Protein AF-0000000084923607 (afdb_homodimer)

pLDDT: mean 98.15, std 1.72, range [82.5, 99.0]

Nearest PDB structures (foldseek):
  7b0d-assembly1_B  TM=9.903E-01  e=2.283E-50  Archaeoglobus veneficus SNP6
  3nys-assembly1_A  TM=9.835E-01  e=5.597E-46  Pseudomonas aeruginosa PAO1
  3nu7-assembly1_B  TM=9.817E-01  e=1.882E-45  Pseudomonas aeruginosa
  3frk-assembly1_B  TM=9.796E-01  e=3.190E-44  Thermoanaerobacterium thermosaccharolyticum
  7n63-assembly1_A-2  TM=9.765E-01  e=8.161E-42  Helicobacter canadensis MIT 98-5491

Sequence (732 aa):
MNIPMVDLKVQYHAIKEEIDRGILEALEKTQFILGPNVTAFEEEAAAFLGVKHAIGVASGTDALHLALAAAGITEGDEVITSPFTFIATAEAIRYVGATPVFVDVDPKSFNIDPARIEAAITPRTKAVLPVHLFGQPADMDAIQALCTKHGLLMIEDCAQSFGADVNGRMTGTFGALGAFSFFPSKNLGCYGDGGLVTTSCPELAERVKVLRNHGSKVRYHHSVIGYNSRLDEIQAVILRVKLKHIREYSEGRRRVAHLYSELLAGTGATPPFEDGKGTHVYHQYTLLTDRRDAIMKALTDAGIASAVYYPIPLHKQDVFAADYAGVSLPAAEEVASRCMSLPIFPEMTEEQVRRVVDVVKSALKAMNIPMVDLKVQYHAIKEEIDRGILEALEKTQFILGPNVTAFEEEAAAFLGVKHAIGVASGTDALHLALAAAGITEGDEVITSPFTFIATAEAIRYVGATPVFVDVDPKSFNIDPARIEAAITPRTKAVLPVHLFGQPADMDAIQALCTKHGLLMIEDCAQSFGADVNGRMTGTFGALGAFSFFPSKNLGCYGDGGLVTTSCPELAERVKVLRNHGSKVRYHHSVIGYNSRLDEIQAVILRVKLKHIREYSEGRRRVAHLYSELLAGTGATPPFEDGKGTHVYHQYTLLTDRRDAIMKALTDAGIASAVYYPIPLHKQDVFAADYAGVSLPAAEEVASRCMSLPIFPEMTEEQVRRVVDVVKSALKA

Secondary structure (DSSP, 8-state):
--B-SS-HHHHHHHTHHHHHHHHHHHHHHT--BS-HHHHHHHHHHHHHHT-SEEEEES-HHHHHHHHHHHTT--TT-EEEE-SSS-THHHHHHHHTT-EEEE--B-TTT-SB-GGGTGGG--TTEEEEE-B-GGGPPP-HHHHHHHHHHHT-EEEEE-TT-TT-EETTEETTSSSSEEEEE--TTSTT--SS--EEEEES-HHHHHHHHHHHBTTEEETTEE-S---B---BHHHHHHHHHHHTTHHHHHHHHHHHHHHHHHHHTTSSSBPPPP-SSS----S-EEEE-S-HHHHHHHHHHTTB--B-S-SS-GGGSHHHHTTTTT---HHHHHHHHHEEEE---TT--HHHHHHHHHHHHHHHH-/--B-SS-HHHHHHHTHHHHHHHHHHHHHHT--BS-HHHHHHHHHHHHHHT-SEEEEES-HHHHHHHHHHHTT--TT-EEEE-SSS-THHHHHHHHTT-EEEE--B-TTT-SB-HHHHGGG--TTEEEEE-B-GGGPPP-HHHHHHHHHHHT-EEEEE-TT-TT-EETTEETTSSSSEEEEE--TTSTT--SS--EEEEES-HHHHHHHHHHHBTTEEETTEESS---B---BHHHHHHHHHHHTTHHHHHHHHHHHHHHHHHHHTTSS-BPPPP-SSS----S-EEEE-S-HHHHHHHHHHTTB--B-S-SS-GGGSHHHHTTTTT---HHHHHHHHHEEEE---TT--HHHHHHHHHHHHHHHH-

Foldseek 3Di:
DAAELADLPVVCVVLVVLLVVLLVVLVVVVQKFCDPLQVVLQVLLCVLQVADGKAKWAALLVQLLLLCVLVVQAAQAEEEEALQADCSNQVSCVNRNYHYDHAFPDLFQRWHDLVGVLVRDDPRYAAYETECPQAHDDPLVSNLVSCVVVVHFYEYECQAHRPKDFVPRGPQESTQKYKYWQPPLHLRHFPHTMMMMGHNDVSSNVSSVCQCCQCDPDPPDHDDGHHPIGDTSSRSSRSVSCVVCSVLFLVLQVVLLVLLCVLCPPLQKAWHDHPPRMDGSRSWTKIFHPLVVLLQVLCVVVNFHKAQRAQAGNCCDPVNVVVNPPDDRPSSNRCNPTMMTGRTTSPQDPVNSVVSSVSNSVSSVD/DAAELADLPVVCVVLVVLLVVLLVVLVVVVQKFCDPLQVVLQVLLCVLQVADGKAKWAALLVQLLLLCVLVVQAAQAEEEEALQADCSNQVSCVNRNYHYDHAFPDLFQRWHDLVGVLVRDDPRYAAYETECPQAHDDPLVSNLVSCVVVVHFYEYECQAHRPKDFVPRGPQESTQKYKYWQPPLHLNHFPHTMMMMGHNDVSSNVSSVCQCCQCDPDPPDHDDGHHPIGDTSSRSSRSVSCVVCSVLFLVLQVVLLVLLCVLCPPLQKAWHDHPPRMDGSRSWTKIFHPLQVLLQVLCVVVNFHKDQSAQAGNCCDPVNVVVNPPDDRPSSNRCNPTMMTGRTTRPDDPVNSVVSSVSNSVSSVD

Organism: Geobacter metallireducens (strain ATCC 53774 / DSM 7210 / GS-15) (NCBI:txid269799)

InterPro domains:
  IPR000653 DegT/DnrJ/EryC1/StrS aminotransferase [PF01041] (15-360)
  IPR000653 DegT/DnrJ/EryC1/StrS aminotransferase [PIRSF000390] (4-365)
  IPR000653 DegT/DnrJ/EryC1/StrS aminotransferase [PTHR30244] (10-364)
  IPR000653 DegT/DnrJ/EryC1/StrS aminotransferase [cd00616] (18-361)
  IPR015421 Pyridoxal phosphate-dependent transferase, major domain [G3DSA:3.40.640.10] (4-245)
  IPR015422 Pyridoxal phosphate-dependent transferase, small domain [G3DSA:3.90.1150.10] (247-365)
  IPR015424 Pyridoxal phosphate-dependent transferase [SSF53383] (10-365)

Structure (mmCIF, N/CA/C/O backbone):
data_AF-0000000084923607-model_v1
#
loop_
_entity.id
_entity.type
_entity.pdbx_description
1 polymer 'UDP-2-acetamido-2-deoxy-alpha-D-ribo-hexopyranos-3-ulose 3-aminotransferase'
#
loop_
_atom_site.group_PDB
_atom_site.id
_atom_site.type_symbol
_atom_site.label_atom_id
_atom_site.label_alt_id
_atom_site.label_comp_id
_atom_site.label_asym_id
_atom_site.label_entity_id
_atom_site.label_seq_id
_atom_site.pdbx_PDB_ins_code
_atom_site.Cartn_x
_atom_site.Cartn_y
_atom_site.Cartn_z
_atom_site.occupancy
_atom_site.B_iso_or_equiv
_atom_site.auth_seq_id
_atom_site.auth_comp_id
_atom_site.auth_asym_id
_atom_site.auth_atom_id
_atom_site.pdbx_PDB_model_num
ATOM 1 N N . MET A 1 1 ? 18.547 32.062 -2.621 1 82.5 1 MET A N 1
ATOM 2 C CA . MET A 1 1 ? 18.562 30.875 -1.784 1 82.5 1 MET A CA 1
ATOM 3 C C . MET A 1 1 ? 17.266 30.094 -1.912 1 82.5 1 MET A C 1
ATOM 5 O O . MET A 1 1 ? 16.188 30.641 -1.691 1 82.5 1 MET A O 1
ATOM 9 N N . ASN A 1 2 ? 17.297 28.844 -2.377 1 92.38 2 ASN A N 1
ATOM 10 C CA . ASN A 1 2 ? 16.109 28 -2.518 1 92.38 2 ASN A CA 1
ATOM 11 C C . ASN A 1 2 ? 15.742 27.344 -1.198 1 92.38 2 ASN A C 1
ATOM 13 O O . ASN A 1 2 ? 16.578 26.688 -0.572 1 92.38 2 ASN A O 1
ATOM 17 N N . ILE A 1 3 ? 14.602 27.641 -0.664 1 98.25 3 ILE A N 1
ATOM 18 C CA . ILE A 1 3 ? 14.117 27.062 0.583 1 98.25 3 ILE A CA 1
ATOM 19 C C . ILE A 1 3 ? 12.883 26.203 0.307 1 98.25 3 ILE A C 1
ATOM 21 O O . ILE A 1 3 ? 11.805 26.719 0.02 1 98.25 3 ILE A O 1
ATOM 25 N N . PRO A 1 4 ? 13.008 24.859 0.355 1 98.19 4 PRO A N 1
ATOM 26 C CA . PRO A 1 4 ? 11.859 23.969 0.148 1 98.19 4 PRO A CA 1
ATOM 27 C C . PRO A 1 4 ? 10.93 23.922 1.357 1 98.19 4 PRO A C 1
ATOM 29 O O . PRO A 1 4 ? 11.273 24.438 2.428 1 98.19 4 PRO A O 1
ATOM 32 N N . MET A 1 5 ? 9.719 23.391 1.169 1 98.31 5 MET A N 1
ATOM 33 C CA . MET A 1 5 ? 8.797 23.234 2.287 1 98.31 5 MET A CA 1
ATOM 34 C C . MET A 1 5 ? 9.438 22.438 3.414 1 98.31 5 MET A C 1
ATOM 36 O O . MET A 1 5 ? 9.305 22.797 4.59 1 98.31 5 MET A O 1
ATOM 40 N N . VAL A 1 6 ? 10.016 21.281 3.064 1 98.25 6 VAL A N 1
ATOM 41 C CA . VAL A 1 6 ? 10.805 20.406 3.922 1 98.25 6 VAL A CA 1
ATOM 42 C C . VAL A 1 6 ? 12.086 20 3.201 1 98.25 6 VAL A C 1
ATOM 44 O O . VAL A 1 6 ? 12.062 19.703 2.004 1 98.25 6 VAL A O 1
ATOM 47 N N . ASP A 1 7 ? 13.211 20.094 3.844 1 98 7 ASP A N 1
ATOM 48 C CA . ASP A 1 7 ? 14.477 19.719 3.221 1 98 7 ASP A CA 1
ATOM 49 C C . ASP A 1 7 ? 14.883 18.312 3.613 1 98 7 ASP A C 1
ATOM 51 O O . ASP A 1 7 ? 15.68 18.109 4.539 1 98 7 ASP A O 1
ATOM 55 N N . LEU A 1 8 ? 14.477 17.344 2.877 1 98 8 LEU A N 1
ATOM 56 C CA . LEU A 1 8 ? 14.75 15.938 3.16 1 98 8 LEU A CA 1
ATOM 57 C C . LEU A 1 8 ? 16.219 15.609 2.926 1 98 8 LEU A C 1
ATOM 59 O O . LEU A 1 8 ? 16.75 14.68 3.531 1 98 8 LEU A O 1
ATOM 63 N N . LYS A 1 9 ? 16.844 16.344 2.033 1 97.88 9 LYS A N 1
ATOM 64 C CA . LYS A 1 9 ? 18.234 16.078 1.682 1 97.88 9 LYS A CA 1
ATOM 65 C C . LYS A 1 9 ? 19.172 16.406 2.842 1 97.88 9 LYS A C 1
ATOM 67 O O . LYS A 1 9 ? 20.078 15.648 3.146 1 97.88 9 LYS A O 1
ATOM 72 N N . VAL A 1 10 ? 18.922 17.562 3.477 1 98.12 10 VAL A N 1
ATOM 73 C CA . VAL A 1 10 ? 19.75 17.969 4.602 1 98.12 10 VAL A CA 1
ATOM 74 C C . VAL A 1 10 ? 19.609 16.969 5.742 1 98.12 10 VAL A C 1
ATOM 76 O O . VAL A 1 10 ? 20.609 16.609 6.383 1 98.12 10 VAL A O 1
ATOM 79 N N . GLN A 1 11 ? 18.422 16.5 5.977 1 98.31 11 GLN A N 1
ATOM 80 C CA . GLN A 1 11 ? 18.219 15.523 7.039 1 98.31 11 GLN A CA 1
ATOM 81 C C . GLN A 1 11 ? 18.875 14.195 6.688 1 98.31 11 GLN A C 1
ATOM 83 O O . GLN A 1 11 ? 19.531 13.578 7.535 1 98.31 11 GLN A O 1
ATOM 88 N N . TYR A 1 12 ? 18.719 13.719 5.414 1 98.56 12 TYR A N 1
ATOM 89 C CA . TYR A 1 12 ? 19.328 12.477 4.957 1 98.56 12 TYR A CA 1
ATOM 90 C C . TYR A 1 12 ? 20.844 12.523 5.125 1 98.56 12 TYR A C 1
ATOM 92 O O . TYR A 1 12 ? 21.438 11.586 5.656 1 98.56 12 TYR A O 1
ATOM 100 N N . HIS A 1 13 ? 21.422 13.609 4.734 1 98.56 13 HIS A N 1
ATOM 101 C CA . HIS A 1 13 ? 22.875 13.727 4.789 1 98.56 13 HIS A CA 1
ATOM 102 C C . HIS A 1 13 ? 23.375 13.664 6.23 1 98.56 13 HIS A C 1
ATOM 104 O O . HIS A 1 13 ? 24.453 13.141 6.488 1 98.56 13 HIS A O 1
ATOM 110 N N . ALA A 1 14 ? 22.531 14.141 7.168 1 98.44 14 ALA A N 1
ATOM 111 C CA . ALA A 1 14 ? 22.922 14.148 8.578 1 98.44 14 ALA A CA 1
ATOM 112 C C . ALA A 1 14 ? 22.938 12.734 9.148 1 98.44 14 ALA A C 1
ATOM 114 O O . ALA A 1 14 ? 23.672 12.453 10.109 1 98.44 14 ALA A O 1
ATOM 115 N N . ILE A 1 15 ? 22.203 11.805 8.547 1 98.56 15 ILE A N 1
ATOM 116 C CA . ILE A 1 15 ? 22.094 10.453 9.078 1 98.56 15 ILE A CA 1
ATOM 117 C C . ILE A 1 15 ? 22.438 9.445 7.98 1 98.56 15 ILE A C 1
ATOM 119 O O . ILE A 1 15 ? 22.047 8.281 8.062 1 98.56 15 ILE A O 1
ATOM 123 N N . LYS A 1 16 ? 23.156 9.828 6.949 1 98.56 16 LYS A N 1
ATOM 124 C CA . LYS A 1 16 ? 23.391 9.086 5.715 1 98.56 16 LYS A CA 1
ATOM 125 C C . LYS A 1 16 ? 24.094 7.762 5.992 1 98.56 16 LYS A C 1
ATOM 127 O O . LYS A 1 16 ? 23.688 6.715 5.488 1 98.56 16 LYS A O 1
ATOM 132 N N . GLU A 1 17 ? 25.109 7.793 6.785 1 98.62 17 GLU A N 1
ATOM 133 C CA . GLU A 1 17 ? 25.922 6.598 7.027 1 98.62 17 GLU A CA 1
ATOM 134 C C . GLU A 1 17 ? 25.078 5.484 7.656 1 98.62 17 GLU A C 1
ATOM 136 O O . GLU A 1 17 ? 25.156 4.332 7.23 1 98.62 17 GLU A O 1
ATOM 141 N N . GLU A 1 18 ? 24.297 5.859 8.625 1 98.75 18 GLU A N 1
ATOM 142 C CA . GLU A 1 18 ? 23.484 4.871 9.312 1 98.75 18 GLU A CA 1
ATOM 143 C C . GLU A 1 18 ? 22.375 4.34 8.414 1 98.75 18 GLU A C 1
ATOM 145 O O . GLU A 1 18 ? 22.078 3.143 8.406 1 98.75 18 GLU A O 1
ATOM 150 N N . ILE A 1 19 ? 21.75 5.203 7.625 1 98.81 19 ILE A N 1
ATOM 151 C CA . ILE A 1 19 ? 20.703 4.816 6.703 1 98.81 19 ILE A CA 1
ATOM 152 C C . ILE A 1 19 ? 21.25 3.869 5.641 1 98.81 19 ILE A C 1
ATOM 154 O O . ILE A 1 19 ? 20.719 2.777 5.434 1 98.81 19 ILE A O 1
ATOM 158 N N . ASP A 1 20 ? 22.359 4.344 4.984 1 98.69 20 ASP A N 1
ATOM 159 C CA . ASP A 1 20 ? 22.922 3.555 3.898 1 98.69 20 ASP A CA 1
ATOM 160 C C . ASP A 1 20 ? 23.344 2.172 4.387 1 98.69 20 ASP A C 1
ATOM 162 O O . ASP A 1 20 ? 23.031 1.159 3.76 1 98.69 20 ASP A O 1
ATOM 166 N N . ARG A 1 21 ? 24.016 2.121 5.539 1 98.62 21 ARG A N 1
ATOM 167 C CA . ARG A 1 21 ? 24.469 0.856 6.109 1 98.62 21 ARG A CA 1
ATOM 168 C C . ARG A 1 21 ? 23.297 -0.046 6.453 1 98.62 21 ARG A C 1
ATOM 170 O O . ARG A 1 21 ? 23.312 -1.241 6.156 1 98.62 21 ARG A O 1
ATOM 177 N N . GLY A 1 22 ? 22.297 0.514 7.117 1 98.75 22 GLY A N 1
ATOM 178 C CA . GLY A 1 22 ? 21.125 -0.255 7.504 1 98.75 22 GLY A CA 1
ATOM 179 C C . GLY A 1 22 ? 20.391 -0.869 6.324 1 98.75 22 GLY A C 1
ATOM 180 O O . GLY A 1 22 ? 19.984 -2.025 6.379 1 98.75 22 GLY A O 1
ATOM 181 N N . ILE A 1 23 ? 20.25 -0.104 5.258 1 98.81 23 ILE A N 1
ATOM 182 C CA . ILE A 1 23 ? 19.562 -0.583 4.066 1 98.81 23 ILE A CA 1
ATOM 183 C C . ILE A 1 23 ? 20.359 -1.717 3.428 1 98.81 23 ILE A C 1
ATOM 185 O O . ILE A 1 23 ? 19.797 -2.768 3.102 1 98.81 23 ILE A O 1
ATOM 189 N N . LEU A 1 24 ? 21.641 -1.487 3.232 1 98.62 24 LEU A N 1
ATOM 190 C CA . LEU A 1 24 ? 22.484 -2.496 2.598 1 98.62 24 LEU A CA 1
ATOM 191 C C . LEU A 1 24 ? 22.5 -3.781 3.418 1 98.62 24 LEU A C 1
ATOM 193 O O . LEU A 1 24 ? 22.516 -4.879 2.857 1 98.62 24 LEU A O 1
ATOM 197 N N . GLU A 1 25 ? 22.453 -3.676 4.762 1 98.62 25 GLU A N 1
ATOM 198 C CA . GLU A 1 25 ? 22.391 -4.844 5.637 1 98.62 25 GLU A CA 1
ATOM 199 C C . GLU A 1 25 ? 21.062 -5.586 5.457 1 98.62 25 GLU A C 1
ATOM 201 O O . GLU A 1 25 ? 21.031 -6.82 5.457 1 98.62 25 GLU A O 1
ATOM 206 N N . ALA A 1 26 ? 20.016 -4.859 5.355 1 98.56 26 ALA A N 1
ATOM 207 C CA . ALA A 1 26 ? 18.703 -5.469 5.145 1 98.56 26 ALA A CA 1
ATOM 208 C C . ALA A 1 26 ? 18.656 -6.219 3.818 1 98.56 26 ALA A C 1
ATOM 210 O O . ALA A 1 26 ? 18.047 -7.289 3.725 1 98.56 26 ALA A O 1
ATOM 211 N N . LEU A 1 27 ? 19.266 -5.609 2.746 1 98.62 27 LEU A N 1
ATOM 212 C CA . LEU A 1 27 ? 19.297 -6.262 1.441 1 98.62 27 LEU A CA 1
ATOM 213 C C . LEU A 1 27 ? 20.047 -7.59 1.519 1 98.62 27 LEU A C 1
ATOM 215 O O . LEU A 1 27 ? 19.625 -8.578 0.906 1 98.62 27 LEU A O 1
ATOM 219 N N . GLU A 1 28 ? 21.078 -7.641 2.311 1 98.12 28 GLU A N 1
ATOM 220 C CA . GLU A 1 28 ? 21.891 -8.844 2.469 1 98.12 28 GLU A CA 1
ATOM 221 C C . GLU A 1 28 ? 21.109 -9.961 3.143 1 98.12 28 GLU A C 1
ATOM 223 O O . GLU A 1 28 ? 21.312 -11.141 2.854 1 98.12 28 GLU A O 1
ATOM 228 N N . LYS A 1 29 ? 20.188 -9.617 3.979 1 97.62 29 LYS A N 1
ATOM 229 C CA . LYS A 1 29 ? 19.422 -10.594 4.734 1 97.62 29 LYS A CA 1
ATOM 230 C C . LYS A 1 29 ? 18.312 -11.203 3.877 1 97.62 29 LYS A C 1
ATOM 232 O O . LYS A 1 29 ? 17.844 -12.312 4.148 1 97.62 29 LYS A O 1
ATOM 237 N N . THR A 1 30 ? 17.781 -10.43 2.891 1 97.81 30 THR A N 1
ATOM 238 C CA . THR A 1 30 ? 16.797 -10.836 1.899 1 97.81 30 THR A CA 1
ATOM 239 C C . THR A 1 30 ? 15.484 -11.242 2.576 1 97.81 30 THR A C 1
ATOM 241 O O . THR A 1 30 ? 14.789 -12.141 2.104 1 97.81 30 THR A O 1
ATOM 244 N N . GLN A 1 31 ? 15.188 -10.805 3.785 1 97.38 31 GLN A N 1
ATOM 245 C CA . GLN A 1 31 ? 13.898 -10.914 4.457 1 97.38 31 GLN A CA 1
ATOM 246 C C . GLN A 1 31 ? 13.07 -9.648 4.281 1 97.38 31 GLN A C 1
ATOM 248 O O . GLN A 1 31 ? 13 -8.812 5.188 1 97.38 31 GLN A O 1
ATOM 253 N N . PHE A 1 32 ? 12.344 -9.594 3.229 1 98 32 PHE A N 1
ATOM 254 C CA . PHE A 1 32 ? 11.844 -8.312 2.738 1 98 32 PHE A CA 1
ATOM 255 C C . PHE A 1 32 ? 10.43 -8.062 3.234 1 98 32 PHE A C 1
ATOM 257 O O . PHE A 1 32 ? 9.961 -6.922 3.23 1 98 32 PHE A O 1
ATOM 264 N N . ILE A 1 33 ? 9.656 -9.125 3.543 1 98.12 33 ILE A N 1
ATOM 265 C CA . ILE A 1 33 ? 8.25 -8.992 3.904 1 98.12 33 ILE A CA 1
ATOM 266 C C . ILE A 1 33 ? 8.07 -9.273 5.395 1 98.12 33 ILE A C 1
ATOM 268 O O . ILE A 1 33 ? 8.406 -10.359 5.867 1 98.12 33 ILE A O 1
ATOM 272 N N . LEU A 1 34 ? 7.535 -8.305 6.113 1 97.81 34 LEU A N 1
ATOM 273 C CA . LEU A 1 34 ? 7.344 -8.445 7.551 1 97.81 34 LEU A CA 1
ATOM 274 C C . LEU A 1 34 ? 8.602 -9 8.219 1 97.81 34 LEU A C 1
ATOM 276 O O . LEU A 1 34 ? 8.531 -9.961 8.984 1 97.81 34 LEU A O 1
ATOM 280 N N . GLY A 1 35 ? 9.727 -8.391 7.824 1 98.12 35 GLY A N 1
ATOM 281 C CA . GLY A 1 35 ? 11.031 -8.844 8.273 1 98.12 35 GLY A CA 1
ATOM 282 C C . GLY A 1 35 ? 11.406 -8.312 9.648 1 98.12 35 GLY A C 1
ATOM 283 O O . GLY A 1 35 ? 10.57 -7.711 10.336 1 98.12 35 GLY A O 1
ATOM 284 N N . PRO A 1 36 ? 12.656 -8.555 10.039 1 98.62 36 PRO A N 1
ATOM 285 C CA . PRO A 1 36 ? 13.086 -8.242 11.406 1 98.62 36 PRO A CA 1
ATOM 286 C C . PRO A 1 36 ? 13.07 -6.746 11.695 1 98.62 36 PRO A C 1
ATOM 288 O O . PRO A 1 36 ? 12.836 -6.34 12.836 1 98.62 36 PRO A O 1
ATOM 291 N N . ASN A 1 37 ? 13.344 -5.93 10.711 1 98.88 37 ASN A N 1
ATOM 292 C CA . ASN A 1 37 ? 13.336 -4.492 10.953 1 98.88 37 ASN A CA 1
ATOM 293 C C . ASN A 1 37 ? 11.914 -3.967 11.164 1 98.88 37 ASN A C 1
ATOM 295 O O . ASN A 1 37 ? 11.711 -3.02 11.922 1 98.88 37 ASN A O 1
ATOM 299 N N . VAL A 1 38 ? 10.922 -4.578 10.5 1 98.94 38 VAL A N 1
ATOM 300 C CA . VAL A 1 38 ? 9.531 -4.203 10.742 1 98.94 38 VAL A CA 1
ATOM 301 C C . VAL A 1 38 ? 9.148 -4.527 12.188 1 98.94 38 VAL A C 1
ATOM 303 O O . VAL A 1 38 ? 8.586 -3.689 12.891 1 98.94 38 VAL A O 1
ATOM 306 N N . THR A 1 39 ? 9.523 -5.723 12.586 1 98.81 39 THR A N 1
ATOM 307 C CA . THR A 1 39 ? 9.234 -6.133 13.961 1 98.81 39 THR A CA 1
ATOM 308 C C . THR A 1 39 ? 9.914 -5.203 14.961 1 98.81 39 THR A C 1
ATOM 310 O O . THR A 1 39 ? 9.289 -4.754 15.922 1 98.81 39 THR A O 1
ATOM 313 N N . ALA A 1 40 ? 11.148 -4.941 14.727 1 98.94 40 ALA A N 1
ATOM 314 C CA . ALA A 1 40 ? 11.914 -4.07 15.617 1 98.94 40 ALA A CA 1
ATOM 315 C C . ALA A 1 40 ? 11.32 -2.664 15.656 1 98.94 40 ALA A C 1
ATOM 317 O O . ALA A 1 40 ? 11.188 -2.066 16.719 1 98.94 40 ALA A O 1
ATOM 318 N N . PHE A 1 41 ? 11.008 -2.15 14.492 1 98.94 41 PHE A N 1
ATOM 319 C CA . PHE A 1 41 ? 10.422 -0.818 14.438 1 98.94 41 PHE A CA 1
ATOM 320 C C . PHE A 1 41 ? 9.109 -0.777 15.211 1 98.94 41 PHE A C 1
ATOM 322 O O . PHE A 1 41 ? 8.852 0.173 15.953 1 98.94 41 PHE A O 1
ATOM 329 N N . GLU A 1 42 ? 8.234 -1.793 14.992 1 98.94 42 GLU A N 1
ATOM 330 C CA . GLU A 1 42 ? 6.961 -1.865 15.711 1 98.94 42 GLU A CA 1
ATOM 331 C C . GLU A 1 42 ? 7.172 -1.818 17.219 1 98.94 42 GLU A C 1
ATOM 333 O O . GLU A 1 42 ? 6.477 -1.088 17.922 1 98.94 42 GLU A O 1
ATOM 338 N N . GLU A 1 43 ? 8.125 -2.51 17.688 1 98.88 43 GLU A N 1
ATOM 339 C CA . GLU A 1 43 ? 8.438 -2.539 19.109 1 98.88 43 GLU A CA 1
ATOM 340 C C . GLU A 1 43 ? 8.969 -1.189 19.594 1 98.88 43 GLU A C 1
ATOM 342 O O . GLU A 1 43 ? 8.555 -0.688 20.641 1 98.88 43 GLU A O 1
ATOM 347 N N . GLU A 1 44 ? 9.891 -0.631 18.844 1 98.94 44 GLU A N 1
ATOM 348 C CA . GLU A 1 44 ? 10.492 0.653 19.188 1 98.94 44 GLU A CA 1
ATOM 349 C C . GLU A 1 44 ? 9.445 1.77 19.172 1 98.94 44 GLU A C 1
ATOM 351 O O . GLU A 1 44 ? 9.438 2.623 20.062 1 98.94 44 GLU A O 1
ATOM 356 N N . ALA A 1 45 ? 8.586 1.744 18.203 1 98.94 45 ALA A N 1
ATOM 357 C CA . ALA A 1 45 ? 7.531 2.748 18.109 1 98.94 45 ALA A CA 1
ATOM 358 C C . ALA A 1 45 ? 6.543 2.623 19.266 1 98.94 45 ALA A C 1
ATOM 360 O O . ALA A 1 45 ? 6.113 3.629 19.828 1 98.94 45 ALA A O 1
ATOM 361 N N . ALA A 1 46 ? 6.145 1.382 19.547 1 98.88 46 ALA A N 1
ATOM 362 C CA . ALA A 1 46 ? 5.246 1.154 20.672 1 98.88 46 ALA A CA 1
ATOM 363 C C . ALA A 1 46 ? 5.844 1.7 21.969 1 98.88 46 ALA A C 1
ATOM 365 O O . ALA A 1 46 ? 5.152 2.359 22.75 1 98.88 46 ALA A O 1
ATOM 366 N N . ALA A 1 47 ? 7.082 1.426 22.172 1 98.81 47 ALA A N 1
ATOM 367 C CA . ALA A 1 47 ? 7.773 1.892 23.359 1 98.81 47 ALA A CA 1
ATOM 368 C C . ALA A 1 47 ? 7.82 3.416 23.406 1 98.81 47 ALA A C 1
ATOM 370 O O . ALA A 1 47 ? 7.543 4.02 24.453 1 98.81 47 ALA A O 1
ATOM 371 N N . PHE A 1 48 ? 8.156 4 22.375 1 98.81 48 PHE A N 1
ATOM 372 C CA . PHE A 1 48 ? 8.258 5.453 22.312 1 98.81 48 PHE A CA 1
ATOM 373 C C . PHE A 1 48 ? 6.906 6.098 22.594 1 98.81 48 PHE A C 1
ATOM 375 O O . PHE A 1 48 ? 6.82 7.074 23.344 1 98.81 48 PHE A O 1
ATOM 382 N N . LEU A 1 49 ? 5.863 5.559 21.953 1 98.75 49 LEU A N 1
ATOM 383 C CA . LEU A 1 49 ? 4.535 6.16 22.031 1 98.75 49 LEU A CA 1
ATOM 384 C C . LEU A 1 49 ? 3.85 5.801 23.344 1 98.75 49 LEU A C 1
ATOM 386 O O . LEU A 1 49 ? 2.867 6.438 23.719 1 98.75 49 LEU A O 1
ATOM 390 N N . GLY A 1 50 ? 4.316 4.832 24 1 98.44 50 GLY A N 1
ATOM 391 C CA . GLY A 1 50 ? 3.709 4.41 25.25 1 98.44 50 GLY A CA 1
ATOM 392 C C . GLY A 1 50 ? 2.426 3.625 25.062 1 98.44 50 GLY A C 1
ATOM 393 O O . GLY A 1 50 ? 1.451 3.828 25.781 1 98.44 50 GLY A O 1
ATOM 394 N N . VAL A 1 51 ? 2.406 2.803 24.047 1 98.19 51 VAL A N 1
ATOM 395 C CA . VAL A 1 51 ? 1.26 1.951 23.75 1 98.19 51 VAL A CA 1
ATOM 396 C C . VAL A 1 51 ? 1.689 0.486 23.766 1 98.19 51 VAL A C 1
ATOM 398 O O . VAL A 1 51 ? 2.881 0.181 23.672 1 98.19 51 VAL A O 1
ATOM 401 N N . LYS A 1 52 ? 0.774 -0.449 23.875 1 98.56 52 LYS A N 1
ATOM 402 C CA . LYS A 1 52 ? 1.111 -1.865 23.984 1 98.56 52 LYS A CA 1
ATOM 403 C C . LYS A 1 52 ? 1.434 -2.461 22.609 1 98.56 52 LYS A C 1
ATOM 405 O O . LYS A 1 52 ? 2.309 -3.322 22.5 1 98.56 52 LYS A O 1
ATOM 410 N N . HIS A 1 53 ? 0.661 -2.023 21.594 1 98.81 53 HIS A N 1
ATOM 411 C CA . HIS A 1 53 ? 0.833 -2.598 20.266 1 98.81 53 HIS A CA 1
ATOM 412 C C . HIS A 1 53 ? 0.967 -1.507 19.219 1 98.81 53 HIS A C 1
ATOM 414 O O . HIS A 1 53 ? 0.222 -0.524 19.234 1 98.81 53 HIS A O 1
ATOM 420 N N . ALA A 1 54 ? 1.922 -1.602 18.375 1 98.94 54 ALA A N 1
ATOM 421 C CA . ALA A 1 54 ? 2.111 -0.84 17.156 1 98.94 54 ALA A CA 1
ATOM 422 C C . ALA A 1 54 ? 2.293 -1.77 15.953 1 98.94 54 ALA A C 1
ATOM 424 O O . ALA A 1 54 ? 3.092 -2.707 16 1 98.94 54 ALA A O 1
ATOM 425 N N . ILE A 1 55 ? 1.505 -1.599 14.969 1 98.94 55 ILE A N 1
ATOM 426 C CA . ILE A 1 55 ? 1.492 -2.496 13.82 1 98.94 55 ILE A CA 1
ATOM 427 C C . ILE A 1 55 ? 1.776 -1.707 12.547 1 98.94 55 ILE A C 1
ATOM 429 O O . ILE A 1 55 ? 1.016 -0.807 12.18 1 98.94 55 ILE A O 1
ATOM 433 N N . GLY A 1 56 ? 2.898 -2.021 11.883 1 98.94 56 GLY A N 1
ATOM 434 C CA . GLY A 1 56 ? 3.27 -1.351 10.641 1 98.94 56 GLY A CA 1
ATOM 435 C C . GLY A 1 56 ? 2.379 -1.724 9.469 1 98.94 56 GLY A C 1
ATOM 436 O O . GLY A 1 56 ? 2.023 -2.891 9.305 1 98.94 56 GLY A O 1
ATOM 437 N N . VAL A 1 57 ? 1.955 -0.718 8.688 1 98.94 57 VAL A N 1
ATOM 438 C CA . VAL A 1 57 ? 1.117 -0.926 7.512 1 98.94 57 VAL A CA 1
ATOM 439 C C . VAL A 1 57 ? 1.657 -0.107 6.34 1 98.94 57 VAL A C 1
ATOM 441 O O . VAL A 1 57 ? 2.678 0.574 6.469 1 98.94 57 VAL A O 1
ATOM 444 N N . ALA A 1 58 ? 1.035 -0.161 5.223 1 98.88 58 ALA A N 1
ATOM 445 C CA . ALA A 1 58 ? 1.634 0.265 3.961 1 98.88 58 ALA A CA 1
ATOM 446 C C . ALA A 1 58 ? 1.627 1.786 3.838 1 98.88 58 ALA A C 1
ATOM 448 O O . ALA A 1 58 ? 2.441 2.359 3.111 1 98.88 58 ALA A O 1
ATOM 449 N N . SER A 1 59 ? 0.668 2.484 4.477 1 98.88 59 SER A N 1
ATOM 450 C CA . SER A 1 59 ? 0.545 3.934 4.371 1 98.88 59 SER A CA 1
ATOM 451 C C . SER A 1 59 ? -0.302 4.5 5.508 1 98.88 59 SER A C 1
ATOM 453 O O . SER A 1 59 ? -0.912 3.748 6.27 1 98.88 59 SER A O 1
ATOM 455 N N . GLY A 1 60 ? -0.265 5.801 5.641 1 98.94 60 GLY A N 1
ATOM 456 C CA . GLY A 1 60 ? -1.167 6.441 6.582 1 98.94 60 GLY A CA 1
ATOM 457 C C . GLY A 1 60 ? -2.631 6.215 6.258 1 98.94 60 GLY A C 1
ATOM 458 O O . GLY A 1 60 ? -3.451 6.023 7.156 1 98.94 60 GLY A O 1
ATOM 459 N N . THR A 1 61 ? -3.006 6.238 4.961 1 98.94 61 THR A N 1
ATOM 460 C CA . THR A 1 61 ? -4.371 5.957 4.527 1 98.94 61 THR A CA 1
ATOM 461 C C . THR A 1 61 ? -4.789 4.547 4.938 1 98.94 61 THR A C 1
ATOM 463 O O . THR A 1 61 ? -5.891 4.344 5.445 1 98.94 61 THR A O 1
ATOM 466 N N . ASP A 1 62 ? -3.855 3.609 4.754 1 98.94 62 ASP A N 1
ATOM 467 C CA . ASP A 1 62 ? -4.137 2.236 5.156 1 98.94 62 ASP A CA 1
ATOM 468 C C . ASP A 1 62 ? -4.27 2.127 6.676 1 98.94 62 ASP A C 1
ATOM 470 O O . ASP A 1 62 ? -5.051 1.316 7.18 1 98.94 62 ASP A O 1
ATOM 474 N N . ALA A 1 63 ? -3.449 2.898 7.367 1 99 63 ALA A N 1
ATOM 475 C CA . ALA A 1 63 ? -3.559 2.889 8.82 1 99 63 ALA A CA 1
ATOM 476 C C . ALA A 1 63 ? -4.957 3.301 9.273 1 99 63 ALA A C 1
ATOM 478 O O . ALA A 1 63 ? -5.559 2.652 10.133 1 99 63 ALA A O 1
ATOM 479 N N . LEU A 1 64 ? -5.488 4.375 8.695 1 98.94 64 LEU A N 1
ATOM 480 C CA . LEU A 1 64 ? -6.844 4.828 9 1 98.94 64 LEU A CA 1
ATOM 481 C C . LEU A 1 64 ? -7.871 3.77 8.617 1 98.94 64 LEU A C 1
ATOM 483 O O . LEU A 1 64 ? -8.758 3.445 9.406 1 98.94 64 LEU A O 1
ATOM 487 N N . HIS A 1 65 ? -7.707 3.219 7.445 1 98.94 65 HIS A N 1
ATOM 488 C CA . HIS A 1 65 ? -8.625 2.219 6.922 1 98.94 65 HIS A CA 1
ATOM 489 C C . HIS A 1 65 ? -8.68 0.991 7.824 1 98.94 65 HIS A C 1
ATOM 491 O O . HIS A 1 65 ? -9.766 0.572 8.242 1 98.94 65 HIS A O 1
ATOM 497 N N . LEU A 1 66 ? -7.504 0.44 8.125 1 98.94 66 LEU A N 1
ATOM 498 C CA . LEU A 1 66 ? -7.445 -0.789 8.914 1 98.94 66 LEU A CA 1
ATOM 499 C C . LEU A 1 66 ? -7.895 -0.54 10.352 1 98.94 66 LEU A C 1
ATOM 501 O O . LEU A 1 66 ? -8.492 -1.416 10.977 1 98.94 66 LEU A O 1
ATOM 505 N N . ALA A 1 67 ? -7.598 0.674 10.875 1 99 67 ALA A N 1
ATOM 506 C CA . ALA A 1 67 ? -8.086 1.023 12.203 1 99 67 ALA A CA 1
ATOM 507 C C . ALA A 1 67 ? -9.617 1.007 12.242 1 99 67 ALA A C 1
ATOM 509 O O . ALA A 1 67 ? -10.211 0.427 13.156 1 99 67 ALA A O 1
ATOM 510 N N . LEU A 1 68 ? -10.25 1.607 11.273 1 98.94 68 LEU A N 1
ATOM 511 C CA . LEU A 1 68 ? -11.703 1.657 11.211 1 98.94 68 LEU A CA 1
ATOM 512 C C . LEU A 1 68 ? -12.289 0.26 11.031 1 98.94 68 LEU A C 1
ATOM 514 O O . LEU A 1 68 ? -13.242 -0.113 11.727 1 98.94 68 LEU A O 1
ATOM 518 N N . ALA A 1 69 ? -11.695 -0.509 10.133 1 98.94 69 ALA A N 1
ATOM 519 C CA . ALA A 1 69 ? -12.164 -1.87 9.891 1 98.94 69 ALA A CA 1
ATOM 520 C C . ALA A 1 69 ? -12.031 -2.732 11.141 1 98.94 69 ALA A C 1
ATOM 522 O O . ALA A 1 69 ? -12.969 -3.451 11.508 1 98.94 69 ALA A O 1
ATOM 523 N N . ALA A 1 70 ? -10.898 -2.645 11.773 1 98.94 70 ALA A N 1
ATOM 524 C CA . ALA A 1 70 ? -10.648 -3.43 12.977 1 98.94 70 ALA A CA 1
ATOM 525 C C . ALA A 1 70 ? -11.625 -3.049 14.08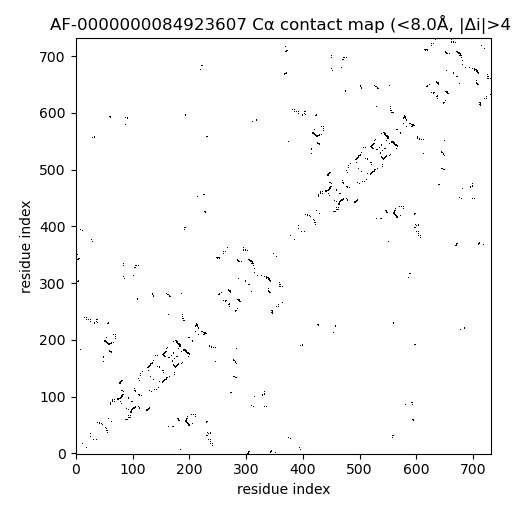6 1 98.94 70 ALA A C 1
ATOM 527 O O . ALA A 1 70 ? -12.008 -3.891 14.906 1 98.94 70 ALA A O 1
ATOM 528 N N . ALA A 1 71 ? -12.023 -1.783 14.102 1 98.88 71 ALA A N 1
ATOM 529 C CA . ALA A 1 71 ? -12.945 -1.278 15.125 1 98.88 71 ALA A CA 1
ATOM 530 C C . ALA A 1 71 ? -14.375 -1.733 14.852 1 98.88 71 ALA A C 1
ATOM 532 O O . ALA A 1 71 ? -15.273 -1.499 15.656 1 98.88 71 ALA A O 1
ATOM 533 N N . GLY A 1 72 ? -14.602 -2.342 13.758 1 98.62 72 GLY A N 1
ATOM 534 C CA . GLY A 1 72 ? -15.914 -2.875 13.43 1 98.62 72 GLY A CA 1
ATOM 535 C C . GLY A 1 72 ? -16.844 -1.848 12.805 1 98.62 72 GLY A C 1
ATOM 536 O O . GLY A 1 72 ? -18.062 -2.041 12.773 1 98.62 72 GLY A O 1
ATOM 537 N N . ILE A 1 73 ? -16.281 -0.682 12.383 1 98.88 73 ILE A N 1
ATOM 538 C CA . ILE A 1 73 ? -17.078 0.317 11.672 1 98.88 73 ILE A CA 1
ATOM 539 C C . ILE A 1 73 ? -17.453 -0.211 10.297 1 98.88 73 ILE A C 1
ATOM 541 O O . ILE A 1 73 ? -16.609 -0.765 9.578 1 98.88 73 ILE A O 1
ATOM 545 N N . THR A 1 74 ? -18.672 -0.029 9.891 1 98.38 74 THR A N 1
ATOM 546 C CA . THR A 1 74 ? -19.141 -0.665 8.672 1 98.38 74 THR A CA 1
ATOM 547 C C . THR A 1 74 ? -20.281 0.138 8.055 1 98.38 74 THR A C 1
ATOM 549 O O . THR A 1 74 ? -20.547 1.267 8.469 1 98.38 74 THR A O 1
ATOM 552 N N . GLU A 1 75 ? -20.812 -0.415 6.941 1 97.81 75 GLU A N 1
ATOM 553 C CA . GLU A 1 75 ? -21.922 0.21 6.227 1 97.81 75 GLU A CA 1
ATOM 554 C C . GLU A 1 75 ? -23.062 0.57 7.176 1 97.81 75 GLU A C 1
ATOM 556 O O . GLU A 1 75 ? -23.453 -0.236 8.023 1 97.81 75 GLU A O 1
ATOM 561 N N . GLY A 1 76 ? -23.562 1.794 7.047 1 98.12 76 GLY A N 1
ATOM 562 C CA . GLY A 1 76 ? -24.641 2.258 7.891 1 98.12 76 GLY A CA 1
ATOM 563 C C . GLY A 1 76 ? -24.172 3.084 9.07 1 98.12 76 GLY A C 1
ATOM 564 O O . GLY A 1 76 ? -24.953 3.846 9.656 1 98.12 76 GLY A O 1
ATOM 565 N N . ASP A 1 77 ? -22.891 2.998 9.422 1 98.88 77 ASP A N 1
ATOM 566 C CA . ASP A 1 77 ? -22.328 3.742 10.539 1 98.88 77 ASP A CA 1
ATOM 567 C C . ASP A 1 77 ? -21.938 5.156 10.117 1 98.88 77 ASP A C 1
ATOM 569 O O . ASP A 1 77 ? -21.703 5.414 8.938 1 98.88 77 ASP A O 1
ATOM 573 N N . GLU A 1 78 ? -21.953 6.016 11.07 1 98.94 78 GLU A N 1
ATOM 574 C CA . GLU A 1 78 ? -21.438 7.371 10.914 1 98.94 78 GLU A CA 1
ATOM 575 C C . GLU A 1 78 ? -20.203 7.594 11.766 1 98.94 78 GLU A C 1
ATOM 577 O O . GLU A 1 78 ? -20.109 7.105 12.898 1 98.94 78 GLU A O 1
ATOM 582 N N . VAL A 1 79 ? -19.25 8.258 11.188 1 99 79 VAL A N 1
ATOM 583 C CA . VAL A 1 79 ? -18.031 8.648 11.898 1 99 79 VAL A CA 1
ATOM 584 C C . VAL A 1 79 ? -17.875 10.164 11.844 1 99 79 VAL A C 1
ATOM 586 O O . VAL A 1 79 ? -17.797 10.75 10.766 1 99 79 VAL A O 1
ATOM 589 N N . ILE A 1 80 ? -17.812 10.805 12.992 1 98.94 80 ILE A N 1
ATOM 590 C CA . ILE A 1 80 ? -17.656 12.25 13.078 1 98.94 80 ILE A CA 1
ATOM 591 C C . ILE A 1 80 ? -16.172 12.609 12.922 1 98.94 80 ILE A C 1
ATOM 593 O O . ILE A 1 80 ? -15.312 12.016 13.578 1 98.94 80 ILE A O 1
ATOM 597 N N . THR A 1 81 ? -15.883 13.555 12.055 1 98.94 81 THR A N 1
ATOM 598 C CA . THR A 1 81 ? -14.5 13.984 11.867 1 98.94 81 THR A CA 1
ATOM 599 C C . THR A 1 81 ? -14.445 15.43 11.383 1 98.94 81 THR A C 1
ATOM 601 O O . THR A 1 81 ? -15.469 16.125 11.367 1 98.94 81 THR A O 1
ATOM 604 N N . SER A 1 82 ? -13.242 15.891 11.094 1 98.88 82 SER A N 1
ATOM 605 C CA . SER A 1 82 ? -12.984 17.266 10.664 1 98.88 82 SER A CA 1
ATOM 606 C C . SER A 1 82 ? -13.125 17.406 9.148 1 98.88 82 SER A C 1
ATOM 608 O O . SER A 1 82 ? -12.711 16.516 8.398 1 98.88 82 SER A O 1
ATOM 610 N N . PRO A 1 83 ? -13.719 18.531 8.664 1 98.69 83 PRO A N 1
ATOM 611 C CA . PRO A 1 83 ? -13.719 18.844 7.23 1 98.69 83 PRO A CA 1
ATOM 612 C C . PRO A 1 83 ? -12.406 19.453 6.758 1 98.69 83 PRO A C 1
ATOM 614 O O . PRO A 1 83 ? -12.172 19.562 5.551 1 98.69 83 PRO A O 1
ATOM 617 N N . PHE A 1 84 ? -11.586 19.922 7.676 1 98.81 84 PHE A N 1
ATOM 618 C CA . PHE A 1 84 ? -10.352 20.625 7.348 1 98.81 84 PHE A CA 1
ATOM 619 C C . PHE A 1 84 ? -9.141 19.734 7.602 1 98.81 84 PHE A C 1
ATOM 621 O O . PHE A 1 84 ? -8.438 19.891 8.602 1 98.81 84 PHE A O 1
ATOM 628 N N . THR A 1 85 ? -8.953 18.844 6.703 1 98.62 85 THR A N 1
ATOM 629 C CA . THR A 1 85 ? -7.871 17.859 6.738 1 98.62 85 THR A CA 1
ATOM 630 C C . THR A 1 85 ? -7.609 17.297 5.348 1 98.62 85 THR A C 1
ATOM 632 O O . THR A 1 85 ? -8.219 17.734 4.367 1 98.62 85 THR A O 1
ATOM 635 N N . PHE A 1 86 ? -6.633 16.5 5.242 1 98.56 86 PHE A N 1
ATOM 636 C CA . PHE A 1 86 ? -6.363 15.789 3.992 1 98.56 86 PHE A CA 1
ATOM 637 C C . PHE A 1 86 ? -7.461 14.773 3.695 1 98.56 86 PHE A C 1
ATOM 639 O O . PHE A 1 86 ? -8.039 14.195 4.617 1 98.56 86 PHE A O 1
ATOM 646 N N . ILE A 1 87 ? -7.781 14.406 2.559 1 98.56 87 ILE A N 1
ATOM 647 C CA . ILE A 1 87 ? -8.93 13.633 2.086 1 98.56 87 ILE A CA 1
ATOM 648 C C . ILE A 1 87 ? -8.852 12.203 2.625 1 98.56 87 ILE A C 1
ATOM 650 O O . ILE A 1 87 ? -9.867 11.531 2.756 1 98.56 87 ILE A O 1
ATOM 654 N N . ALA A 1 88 ? -7.648 11.703 2.936 1 98.81 88 ALA A N 1
ATOM 655 C CA . ALA A 1 88 ? -7.449 10.32 3.381 1 98.81 88 ALA A CA 1
ATOM 656 C C . ALA A 1 88 ? -8.32 10 4.59 1 98.81 88 ALA A C 1
ATOM 658 O O . ALA A 1 88 ? -8.797 8.875 4.738 1 98.81 88 ALA A O 1
ATOM 659 N N . THR A 1 89 ? -8.531 10.992 5.469 1 98.88 89 THR A N 1
ATOM 660 C CA . THR A 1 89 ? -9.367 10.797 6.648 1 98.88 89 THR A CA 1
ATOM 661 C C . THR A 1 89 ? -10.781 10.375 6.25 1 98.88 89 THR A C 1
ATOM 663 O O . THR A 1 89 ? -11.312 9.391 6.766 1 98.88 89 THR A O 1
ATOM 666 N N . ALA A 1 90 ? -11.328 11.094 5.336 1 98.81 90 ALA A N 1
ATOM 667 C CA . ALA A 1 90 ? -12.695 10.812 4.891 1 98.81 90 ALA A CA 1
ATOM 668 C C . ALA A 1 90 ? -12.734 9.602 3.973 1 98.81 90 ALA A C 1
ATOM 670 O O . ALA A 1 90 ? -13.703 8.836 3.986 1 98.81 90 ALA A O 1
ATOM 671 N N . GLU A 1 91 ? -11.727 9.406 3.137 1 98.75 91 GLU A N 1
ATOM 672 C CA . GLU A 1 91 ? -11.648 8.234 2.275 1 98.75 91 GLU A CA 1
ATOM 673 C C . GLU A 1 91 ? -11.711 6.945 3.094 1 98.75 91 GLU A C 1
ATOM 675 O O . GLU A 1 91 ? -12.461 6.027 2.756 1 98.75 91 GLU A O 1
ATOM 680 N N . ALA A 1 92 ? -10.945 6.918 4.133 1 98.94 92 ALA A N 1
ATOM 681 C CA . ALA A 1 92 ? -10.875 5.715 4.961 1 98.94 92 ALA A CA 1
ATOM 682 C C . ALA A 1 92 ? -12.25 5.359 5.523 1 98.94 92 ALA A C 1
ATOM 684 O O . ALA A 1 92 ? -12.594 4.18 5.629 1 98.94 92 ALA A O 1
ATOM 685 N N . ILE A 1 93 ? -12.992 6.387 5.934 1 98.94 93 ILE A N 1
ATOM 686 C CA . ILE A 1 93 ? -14.344 6.172 6.438 1 98.94 93 ILE A CA 1
ATOM 687 C C . ILE A 1 93 ? -15.211 5.574 5.332 1 98.94 93 ILE A C 1
ATOM 689 O O . ILE A 1 93 ? -15.953 4.617 5.566 1 98.94 93 ILE A O 1
ATOM 693 N N . ARG A 1 94 ? -15.07 6.078 4.121 1 98.75 94 ARG A N 1
ATOM 694 C CA . ARG A 1 94 ? -15.844 5.578 2.986 1 98.75 94 ARG A CA 1
ATOM 695 C C . ARG A 1 94 ? -15.414 4.16 2.619 1 98.75 94 ARG A C 1
ATOM 697 O O . ARG A 1 94 ? -16.234 3.357 2.174 1 98.75 94 ARG A O 1
ATOM 704 N N . TYR A 1 95 ? -14.148 3.82 2.834 1 98.69 95 TYR A N 1
ATOM 705 C CA . TYR A 1 95 ? -13.633 2.502 2.48 1 98.69 95 TYR A CA 1
ATOM 706 C C . TYR A 1 95 ? -14.398 1.405 3.215 1 98.69 95 TYR A C 1
ATOM 708 O O . TYR A 1 95 ? -14.586 0.309 2.684 1 98.69 95 TYR A O 1
ATOM 716 N N . VAL A 1 96 ? -14.797 1.711 4.445 1 98.5 96 VAL A N 1
ATOM 717 C CA . VAL A 1 96 ? -15.461 0.687 5.246 1 98.5 96 VAL A CA 1
ATOM 718 C C . VAL A 1 96 ? -16.969 0.801 5.086 1 98.5 96 VAL A C 1
ATOM 720 O O . VAL A 1 96 ? -17.734 0.176 5.828 1 98.5 96 VAL A O 1
ATOM 723 N N . GLY A 1 97 ? -17.422 1.673 4.207 1 98 97 GLY A N 1
ATOM 724 C CA . GLY A 1 97 ? -18.828 1.813 3.887 1 98 97 GLY A CA 1
ATOM 725 C C . GLY A 1 97 ? -19.562 2.787 4.797 1 98 97 GLY A C 1
ATOM 726 O O . GLY A 1 97 ? -20.766 2.979 4.672 1 98 97 GLY A O 1
ATOM 727 N N . ALA A 1 98 ? -18.844 3.428 5.707 1 98.81 98 ALA A N 1
ATOM 728 C CA . ALA A 1 98 ? -19.438 4.359 6.66 1 98.81 98 ALA A CA 1
ATOM 729 C C . ALA A 1 98 ? -19.547 5.758 6.059 1 98.81 98 ALA A C 1
ATOM 731 O O . ALA A 1 98 ? -19.078 6.004 4.945 1 98.81 98 ALA A O 1
ATOM 732 N N . THR A 1 99 ? -20.234 6.621 6.754 1 98.81 99 THR A N 1
ATOM 733 C CA . THR A 1 99 ? -20.453 7.996 6.316 1 98.81 99 THR A CA 1
ATOM 734 C C . THR A 1 99 ? -19.719 8.977 7.219 1 98.81 99 THR A C 1
ATOM 736 O O . THR A 1 99 ? -19.953 9.016 8.43 1 98.81 99 THR A O 1
ATOM 739 N N . PRO A 1 100 ? -18.828 9.742 6.656 1 98.94 100 PRO A N 1
ATOM 740 C CA . PRO A 1 100 ? -18.25 10.812 7.473 1 98.94 100 PRO A CA 1
ATOM 741 C C . PRO A 1 100 ? -19.266 11.906 7.812 1 98.94 100 PRO A C 1
ATOM 743 O O . PRO A 1 100 ? -20.062 12.305 6.957 1 98.94 100 PRO A O 1
ATOM 746 N N . VAL A 1 101 ? -19.297 12.281 9 1 98.94 101 VAL A N 1
ATOM 747 C CA . VAL A 1 101 ? -20.047 13.445 9.461 1 98.94 101 VAL A CA 1
ATOM 748 C C . VAL A 1 101 ? -19.094 14.562 9.859 1 98.94 101 VAL A C 1
ATOM 750 O O . VAL A 1 101 ? -18.375 14.453 10.859 1 98.94 101 VAL A O 1
ATOM 753 N N . PHE A 1 102 ? -19.156 15.664 9.086 1 98.88 102 PHE A N 1
ATOM 754 C CA . PHE A 1 102 ? -18.188 16.75 9.289 1 98.88 102 PHE A CA 1
ATOM 755 C C . PHE A 1 102 ? -18.703 17.734 10.328 1 98.88 102 PHE A C 1
ATOM 757 O O . PHE A 1 102 ? -19.844 18.203 10.242 1 98.88 102 PHE A O 1
ATOM 764 N N . VAL A 1 103 ? -17.859 18 11.258 1 98.88 103 VAL A N 1
ATOM 765 C CA . VAL A 1 103 ? -18.125 19 12.281 1 98.88 103 VAL A CA 1
ATOM 766 C C . VAL A 1 103 ? -17.125 20.141 12.156 1 98.88 103 VAL A C 1
ATOM 768 O O . VAL A 1 103 ? -15.938 19.906 11.898 1 98.88 103 VAL A O 1
ATOM 771 N N . ASP A 1 104 ? -17.531 21.344 12.344 1 98.88 104 ASP A N 1
ATOM 772 C CA . ASP A 1 104 ? -16.719 22.531 12.109 1 98.88 104 ASP A CA 1
ATOM 773 C C . ASP A 1 104 ? -15.531 22.594 13.078 1 98.88 104 ASP A C 1
ATOM 775 O O . ASP A 1 104 ? -15.438 21.781 14.008 1 98.88 104 ASP A O 1
ATOM 779 N N . VAL A 1 105 ? -14.648 23.5 12.797 1 98.88 105 VAL A N 1
ATOM 780 C CA . VAL A 1 105 ? -13.375 23.547 13.508 1 98.88 105 VAL A CA 1
ATOM 781 C C . VAL A 1 105 ? -13.305 24.797 14.383 1 98.88 105 VAL A C 1
ATOM 783 O O . VAL A 1 105 ? -14.125 25.703 14.234 1 98.88 105 VAL A O 1
ATOM 786 N N . ASP A 1 106 ? -12.422 24.719 15.383 1 98.62 106 ASP A N 1
ATOM 787 C CA . ASP A 1 106 ? -12 25.953 16.062 1 98.62 106 ASP A CA 1
ATOM 788 C C . ASP A 1 106 ? -11.117 26.812 15.156 1 98.62 106 ASP A C 1
ATOM 790 O O . ASP A 1 106 ? -10.094 26.344 14.656 1 98.62 106 ASP A O 1
ATOM 794 N N . PRO A 1 107 ? -11.484 28.031 14.875 1 97.94 107 PRO A N 1
ATOM 795 C CA . PRO A 1 107 ? -10.766 28.828 13.883 1 97.94 107 PRO A CA 1
ATOM 796 C C . PRO A 1 107 ? -9.344 29.188 14.328 1 97.94 107 PRO A C 1
ATOM 798 O O . PRO A 1 107 ? -8.547 29.672 13.531 1 97.94 107 PRO A O 1
ATOM 801 N N . LYS A 1 108 ? -9.031 28.891 15.586 1 97.44 108 LYS A N 1
ATOM 802 C CA . LYS A 1 108 ? -7.688 29.203 16.062 1 97.44 108 LYS A CA 1
ATOM 803 C C . LYS A 1 108 ? -6.777 27.984 15.969 1 97.44 108 LYS A C 1
ATOM 805 O O . LYS A 1 108 ? -5.695 28.047 15.391 1 97.44 108 LYS A O 1
ATOM 810 N N . SER A 1 109 ? -7.266 26.859 16.469 1 98.06 109 SER A N 1
ATOM 811 C CA . SER A 1 109 ? -6.434 25.656 16.484 1 98.06 109 SER A CA 1
ATOM 812 C C . SER A 1 109 ? -6.57 24.859 15.188 1 98.06 109 SER A C 1
ATOM 814 O O . SER A 1 109 ? -5.754 23.984 14.906 1 98.06 109 SER A O 1
ATOM 816 N N . PHE A 1 110 ? -7.645 25.109 14.438 1 98.69 110 PHE A N 1
ATOM 817 C CA . PHE A 1 110 ? -7.98 24.438 13.188 1 98.69 110 PHE A CA 1
ATOM 818 C C . PHE A 1 110 ? -8.461 23.016 13.445 1 98.69 110 PHE A C 1
ATOM 820 O O . PHE A 1 110 ? -8.875 22.312 12.516 1 98.69 110 PHE A O 1
ATOM 827 N N . ASN A 1 111 ? -8.414 22.516 14.695 1 98.88 111 ASN A N 1
ATOM 828 C CA . ASN A 1 111 ? -8.93 21.188 15.039 1 98.88 111 ASN A CA 1
ATOM 829 C C . ASN A 1 111 ? -10.445 21.203 15.195 1 98.88 111 ASN A C 1
ATOM 831 O O . ASN A 1 111 ? -11.047 22.266 15.367 1 98.88 111 ASN A O 1
ATOM 835 N N . ILE A 1 112 ? -11.023 20.062 15.141 1 98.88 112 ILE A N 1
ATOM 836 C CA . ILE A 1 112 ? -12.461 19.906 15.297 1 98.88 112 ILE A CA 1
ATOM 837 C C . ILE A 1 112 ? -12.914 20.547 16.609 1 98.88 112 ILE A C 1
ATOM 839 O O . ILE A 1 112 ? -12.234 20.422 17.625 1 98.88 112 ILE A O 1
ATOM 843 N N . ASP A 1 113 ? -14.039 21.312 16.547 1 98.75 113 ASP A N 1
ATOM 844 C CA . ASP A 1 113 ? -14.57 21.969 17.734 1 98.75 113 ASP A CA 1
ATOM 845 C C . ASP A 1 113 ? -15.406 21 18.578 1 98.75 113 ASP A C 1
ATOM 847 O O . ASP A 1 113 ? -16.531 20.656 18.188 1 98.75 113 ASP A O 1
ATOM 851 N N . PRO A 1 114 ? -14.883 20.656 19.75 1 98.38 114 PRO A N 1
ATOM 852 C CA . PRO A 1 114 ? -15.625 19.688 20.547 1 98.38 114 PRO A CA 1
ATOM 853 C C . PRO A 1 114 ? -17.031 20.156 20.906 1 98.38 114 PRO A C 1
ATOM 855 O O . PRO A 1 114 ? -17.938 19.344 21.047 1 98.38 114 PRO A O 1
ATOM 858 N N . ALA A 1 115 ? -17.234 21.438 21.031 1 98.06 115 ALA A N 1
ATOM 859 C CA . ALA A 1 115 ? -18.516 22 21.438 1 98.06 115 ALA A CA 1
ATOM 860 C C . ALA A 1 115 ? -19.594 21.719 20.406 1 98.06 115 ALA A C 1
ATOM 862 O O . ALA A 1 115 ? -20.797 21.812 20.703 1 98.06 115 ALA A O 1
ATOM 863 N N . ARG A 1 116 ? -19.172 21.312 19.234 1 98.25 116 ARG A N 1
ATOM 864 C CA . ARG A 1 116 ? -20.125 21.141 18.141 1 98.25 116 ARG A CA 1
ATOM 865 C C . ARG A 1 116 ? -20.328 19.656 17.844 1 98.25 116 ARG A C 1
ATOM 867 O O . ARG A 1 116 ? -21.203 19.297 17.031 1 98.25 116 ARG A O 1
ATOM 874 N N . ILE A 1 117 ? -19.656 18.797 18.5 1 98.75 117 ILE A N 1
ATOM 875 C CA . ILE A 1 117 ? -19.672 17.359 18.203 1 98.75 117 ILE A CA 1
ATOM 876 C C . ILE A 1 117 ? -21 16.75 18.656 1 98.75 117 ILE A C 1
ATOM 878 O O . ILE A 1 117 ? -21.609 15.977 17.922 1 98.75 117 ILE A O 1
ATOM 882 N N . GLU A 1 118 ? -21.438 17.125 19.812 1 98.25 118 GLU A N 1
ATOM 883 C CA . GLU A 1 118 ? -22.609 16.484 20.422 1 98.25 118 GLU A CA 1
ATOM 884 C C . GLU A 1 118 ? -23.844 16.641 19.531 1 98.25 118 GLU A C 1
ATOM 886 O O . GLU A 1 118 ? -24.625 15.711 19.375 1 98.25 118 GLU A O 1
ATOM 891 N N . ALA A 1 119 ? -24 17.828 18.969 1 98.06 119 ALA A N 1
ATOM 892 C CA . ALA A 1 119 ? -25.172 18.125 18.141 1 98.06 119 ALA A CA 1
ATOM 893 C C . ALA A 1 119 ? -25.172 17.281 16.875 1 98.06 119 ALA A C 1
ATOM 895 O O . ALA A 1 119 ? -26.203 17.125 16.219 1 98.06 119 ALA A O 1
ATOM 896 N N . ALA A 1 120 ? -24.016 16.672 16.516 1 98.44 120 ALA A N 1
ATOM 897 C CA . ALA A 1 120 ? -23.891 15.906 15.273 1 98.44 120 ALA A CA 1
ATOM 898 C C . ALA A 1 120 ? -24.125 14.422 15.516 1 98.44 120 ALA A C 1
ATOM 900 O O . ALA A 1 120 ? -24.172 13.633 14.57 1 98.44 120 ALA A O 1
ATOM 901 N N . ILE A 1 121 ? -24.297 14.016 16.734 1 98.69 121 ILE A N 1
ATOM 902 C CA . ILE A 1 121 ? -24.438 12.609 17.078 1 98.69 121 ILE A CA 1
ATOM 903 C C . ILE A 1 121 ? -25.844 12.125 16.719 1 98.69 121 ILE A C 1
ATOM 905 O O . ILE A 1 121 ? -26.828 12.805 17.016 1 98.69 121 ILE A O 1
ATOM 909 N N . THR A 1 122 ? -25.969 11.086 16.047 1 98.62 122 THR A N 1
ATOM 910 C CA . THR A 1 122 ? -27.203 10.367 15.742 1 98.62 122 THR A CA 1
ATOM 911 C C . THR A 1 122 ? -27.125 8.922 16.219 1 98.62 122 THR A C 1
ATOM 913 O O . THR A 1 122 ? -26.078 8.477 16.703 1 98.62 122 THR A O 1
ATOM 916 N N . PRO A 1 123 ? -28.219 8.188 16.109 1 98.44 123 PRO A N 1
ATOM 917 C CA . PRO A 1 123 ? -28.172 6.777 16.5 1 98.44 123 PRO A CA 1
ATOM 918 C C . PRO A 1 123 ? -27.203 5.965 15.633 1 98.44 123 PRO A C 1
ATOM 920 O O . PRO A 1 123 ? -26.812 4.863 16.016 1 98.44 123 PRO A O 1
ATOM 923 N N . ARG A 1 124 ? -26.781 6.496 14.492 1 98.75 124 ARG A N 1
ATOM 924 C CA . ARG A 1 124 ? -25.875 5.797 13.578 1 98.75 124 ARG A CA 1
ATOM 925 C C . ARG A 1 124 ? -24.422 6.121 13.891 1 98.75 124 ARG A C 1
ATOM 927 O O . ARG A 1 124 ? -23.516 5.492 13.352 1 98.75 124 ARG A O 1
ATOM 934 N N . THR A 1 125 ? -24.156 7.121 14.75 1 98.94 125 THR A N 1
ATOM 935 C CA . THR A 1 125 ? -22.797 7.512 15.07 1 98.94 125 THR A CA 1
ATOM 936 C C . THR A 1 125 ? -22.094 6.434 15.898 1 98.94 125 THR A C 1
ATOM 938 O O . THR A 1 125 ? -22.594 6.043 16.953 1 98.94 125 THR A O 1
ATOM 941 N N . LYS A 1 126 ? -20.953 5.992 15.398 1 98.88 126 LYS A N 1
ATOM 942 C CA . LYS A 1 126 ? -20.234 4.922 16.094 1 98.88 126 LYS A CA 1
ATOM 943 C C . LYS A 1 126 ? -18.906 5.418 16.641 1 98.88 126 LYS A C 1
ATOM 945 O O . LYS A 1 126 ? -18.375 4.859 17.609 1 98.88 126 LYS A O 1
ATOM 950 N N . ALA A 1 127 ? -18.344 6.453 16 1 98.94 127 ALA A N 1
ATOM 951 C CA . ALA A 1 127 ? -17 6.879 16.391 1 98.94 127 ALA A CA 1
ATOM 952 C C . ALA A 1 127 ? -16.797 8.367 16.125 1 98.94 127 ALA A C 1
ATOM 954 O O . ALA A 1 127 ? -17.5 8.953 15.297 1 98.94 127 ALA A O 1
ATOM 955 N N . VAL A 1 128 ? -15.906 8.938 16.891 1 98.94 128 VAL A N 1
ATOM 956 C CA . VAL A 1 128 ? -15.281 10.211 16.578 1 98.94 128 VAL A CA 1
ATOM 957 C C . VAL A 1 128 ? -13.836 9.977 16.141 1 98.94 128 VAL A C 1
ATOM 959 O O . VAL A 1 128 ? -13.109 9.188 16.75 1 98.94 128 VAL A O 1
ATOM 962 N N . LEU A 1 129 ? -13.477 10.609 15.016 1 98.94 129 LEU A N 1
ATOM 963 C CA . LEU A 1 129 ? -12.141 10.492 14.438 1 98.94 129 LEU A CA 1
ATOM 964 C C . LEU A 1 129 ? -11.469 11.859 14.352 1 98.94 129 LEU A C 1
ATOM 966 O O . LEU A 1 129 ? -11.461 12.484 13.289 1 98.94 129 LEU A O 1
ATOM 970 N N . PRO A 1 130 ? -10.953 12.32 15.484 1 98.94 130 PRO A N 1
ATOM 971 C CA . PRO A 1 130 ? -10.25 13.609 15.445 1 98.94 130 PRO A CA 1
ATOM 972 C C . PRO A 1 130 ? -8.938 13.547 14.664 1 98.94 130 PRO A C 1
ATOM 974 O O . PRO A 1 130 ? -8.297 12.492 14.617 1 98.94 130 PRO A O 1
ATOM 977 N N . VAL A 1 131 ? -8.641 14.586 14.023 1 98.94 131 VAL A N 1
ATOM 978 C CA . VAL A 1 131 ? -7.359 14.805 13.367 1 98.94 131 VAL A CA 1
ATOM 979 C C . VAL A 1 131 ? -6.516 15.781 14.18 1 98.94 131 VAL A C 1
ATOM 981 O O . VAL A 1 131 ? -7.004 16.828 14.602 1 98.94 131 VAL A O 1
ATOM 984 N N . HIS A 1 132 ? -5.293 15.352 14.5 1 98.94 132 HIS A N 1
ATOM 985 C CA . HIS A 1 132 ? -4.363 16.281 15.133 1 98.94 132 HIS A CA 1
ATOM 986 C C . HIS A 1 132 ? -3.662 17.156 14.086 1 98.94 132 HIS A C 1
ATOM 988 O O . HIS A 1 132 ? -2.49 16.922 13.781 1 98.94 132 HIS A O 1
ATOM 994 N N . LEU A 1 133 ? -4.395 18.109 13.664 1 98.75 133 LEU A N 1
ATOM 995 C CA . LEU A 1 133 ? -4.066 18.828 12.438 1 98.75 133 LEU A CA 1
ATOM 996 C C . LEU A 1 133 ? -2.811 19.672 12.633 1 98.75 133 LEU A C 1
ATOM 998 O O . LEU A 1 133 ? -2.654 20.344 13.656 1 98.75 133 LEU A O 1
ATOM 1002 N N . PHE A 1 134 ? -1.917 19.625 11.68 1 98.81 134 PHE A N 1
ATOM 1003 C CA . PHE A 1 134 ? -0.67 20.359 11.539 1 98.81 134 PHE A CA 1
ATOM 1004 C C . PHE A 1 134 ? 0.259 20.078 12.719 1 98.81 134 PHE A C 1
ATOM 1006 O O . PHE A 1 134 ? 1.336 20.672 12.82 1 98.81 134 PHE A O 1
ATOM 1013 N N . GLY A 1 135 ? -0.142 19.203 13.609 1 98.81 135 GLY A N 1
ATOM 1014 C CA . GLY A 1 135 ? 0.776 18.766 14.648 1 98.81 135 GLY A CA 1
ATOM 1015 C C . GLY A 1 135 ? 0.316 19.125 16.047 1 98.81 135 GLY A C 1
ATOM 1016 O O . GLY A 1 135 ? 0.958 18.766 17.031 1 98.81 135 GLY A O 1
ATOM 1017 N N . GLN A 1 136 ? -0.76 19.891 16.203 1 98.75 136 GLN A N 1
ATOM 1018 C CA . GLN A 1 136 ? -1.314 20.219 17.516 1 98.75 136 GLN A CA 1
ATOM 1019 C C . GLN A 1 136 ? -2.414 19.234 17.906 1 98.75 136 GLN A C 1
ATOM 1021 O O . GLN A 1 136 ? -3.373 19.047 17.156 1 98.75 136 GLN A O 1
ATOM 1026 N N . PRO A 1 137 ? -2.289 18.594 19.062 1 98.88 137 PRO A N 1
ATOM 1027 C CA . PRO A 1 137 ? -3.363 17.688 19.516 1 98.88 137 PRO A CA 1
ATOM 1028 C C . PRO A 1 137 ? -4.719 18.391 19.594 1 98.88 137 PRO A C 1
ATOM 1030 O O . PRO A 1 137 ? -4.797 19.547 20.016 1 98.88 137 PRO A O 1
ATOM 1033 N N . ALA A 1 138 ? -5.742 17.719 19.125 1 98.81 138 ALA A N 1
ATOM 1034 C CA . ALA A 1 138 ? -7.102 18.188 19.391 1 98.81 138 ALA A CA 1
ATOM 1035 C C . ALA A 1 138 ? -7.383 18.234 20.891 1 98.81 138 ALA A C 1
ATOM 1037 O O . ALA A 1 138 ? -6.559 17.797 21.688 1 98.81 138 ALA A O 1
ATOM 1038 N N . ASP A 1 139 ? -8.5 18.875 21.25 1 98.44 139 ASP A N 1
ATOM 1039 C CA . ASP A 1 139 ? -8.898 18.906 22.656 1 98.44 139 ASP A CA 1
ATOM 1040 C C . ASP A 1 139 ? -9.336 17.516 23.125 1 98.44 139 ASP A C 1
ATOM 1042 O O . ASP A 1 139 ? -10.531 17.25 23.25 1 98.44 139 ASP A O 1
ATOM 1046 N N . MET A 1 140 ? -8.328 16.719 23.453 1 98.31 140 MET A N 1
ATOM 1047 C CA . MET A 1 140 ? -8.555 15.297 23.703 1 98.31 140 MET A CA 1
ATOM 1048 C C . MET A 1 140 ? -9.383 15.094 24.969 1 98.31 140 MET A C 1
ATOM 1050 O O . MET A 1 140 ? -10.188 14.156 25.047 1 98.31 140 MET A O 1
ATOM 1054 N N . ASP A 1 141 ? -9.203 15.945 25.969 1 97.5 141 ASP A N 1
ATOM 1055 C CA . ASP A 1 141 ? -10.008 15.836 27.172 1 97.5 141 ASP A CA 1
ATOM 1056 C C . ASP A 1 141 ? -11.492 16.016 26.859 1 97.5 141 ASP A C 1
ATOM 1058 O O . ASP A 1 141 ? -12.32 15.211 27.312 1 97.5 141 ASP A O 1
ATOM 1062 N N . ALA A 1 142 ? -11.805 17.047 26.141 1 98.12 142 ALA A N 1
ATOM 1063 C CA . ALA A 1 142 ? -13.195 17.328 25.797 1 98.12 142 ALA A CA 1
ATOM 1064 C C . ALA A 1 142 ? -13.781 16.219 24.922 1 98.12 142 ALA A C 1
ATOM 1066 O O . ALA A 1 142 ? -14.914 15.789 25.125 1 98.12 142 ALA A O 1
ATOM 1067 N N . ILE A 1 143 ? -13.031 15.719 23.938 1 98.62 143 ILE A N 1
ATOM 1068 C CA . ILE A 1 143 ? -13.516 14.711 23 1 98.62 143 ILE A CA 1
ATOM 1069 C C . ILE A 1 143 ? -13.695 13.383 23.734 1 98.62 143 ILE A C 1
ATOM 1071 O O . ILE A 1 143 ? -14.688 12.68 23.516 1 98.62 143 ILE A O 1
ATOM 1075 N N . GLN A 1 144 ? -12.742 13.047 24.562 1 98 144 GLN A N 1
ATOM 1076 C CA . GLN A 1 144 ? -12.844 11.812 25.344 1 98 144 GLN A CA 1
ATOM 1077 C C . GLN A 1 144 ? -14.094 11.82 26.219 1 98 144 GLN A C 1
ATOM 1079 O O . GLN A 1 144 ? -14.781 10.805 26.344 1 98 144 GLN A O 1
ATOM 1084 N N . ALA A 1 145 ? -14.352 12.961 26.875 1 98 145 ALA A N 1
ATOM 1085 C CA . ALA A 1 145 ? -15.531 13.094 27.719 1 98 145 ALA A CA 1
ATOM 1086 C C . ALA A 1 145 ? -16.812 12.852 26.922 1 98 145 ALA A C 1
ATOM 1088 O O . ALA A 1 145 ? -17.719 12.164 27.375 1 98 145 ALA A O 1
ATOM 1089 N N . LEU A 1 146 ? -16.859 13.391 25.719 1 98.19 146 LEU A N 1
ATOM 1090 C CA . LEU A 1 146 ? -18.016 13.234 24.859 1 98.19 146 LEU A CA 1
ATOM 1091 C C . LEU A 1 146 ? -18.188 11.781 24.422 1 98.19 146 LEU A C 1
ATOM 1093 O O . LEU A 1 146 ? -19.297 11.25 24.406 1 98.19 146 LEU A O 1
ATOM 1097 N N . CYS A 1 147 ? -17.047 11.148 24.031 1 98.56 147 CYS A N 1
ATOM 1098 C CA . CYS A 1 147 ? -17.094 9.758 23.609 1 98.56 147 CYS A CA 1
ATOM 1099 C C . CYS A 1 147 ? -17.578 8.852 24.734 1 98.56 147 CYS A C 1
ATOM 1101 O O . CYS A 1 147 ? -18.375 7.953 24.516 1 98.56 147 CYS A O 1
ATOM 1103 N N . THR A 1 148 ? -17.125 9.125 25.938 1 98.25 148 THR A N 1
ATOM 1104 C CA . THR A 1 148 ? -17.531 8.344 27.094 1 98.25 148 THR A CA 1
ATOM 1105 C C . THR A 1 148 ? -19.031 8.531 27.375 1 98.25 148 THR A C 1
ATOM 1107 O O . THR A 1 148 ? -19.75 7.555 27.578 1 98.25 148 THR A O 1
ATOM 1110 N N . LYS A 1 149 ? -19.438 9.742 27.375 1 98.38 149 LYS A N 1
ATOM 1111 C CA . LYS A 1 149 ? -20.828 10.078 27.672 1 98.38 149 LYS A CA 1
ATOM 1112 C C . LYS A 1 149 ? -21.781 9.383 26.703 1 98.38 149 LYS A C 1
ATOM 1114 O O . LYS A 1 149 ? -22.859 8.93 27.109 1 98.38 149 LYS A O 1
ATOM 1119 N N . HIS A 1 150 ? -21.438 9.219 25.484 1 98.56 150 HIS A N 1
ATOM 1120 C CA . HIS A 1 150 ? -22.375 8.766 24.469 1 98.56 150 HIS A CA 1
ATOM 1121 C C . HIS A 1 150 ? -22.031 7.352 24 1 98.56 150 HIS A C 1
ATOM 1123 O O . HIS A 1 150 ? -22.688 6.82 23.094 1 98.56 150 HIS A O 1
ATOM 1129 N N . GLY A 1 151 ? -21.016 6.75 24.594 1 98.38 151 GLY A N 1
ATOM 1130 C CA . GLY A 1 151 ? -20.625 5.395 24.234 1 98.38 151 GLY A CA 1
ATOM 1131 C C . GLY A 1 151 ? -20.062 5.285 22.844 1 98.38 151 GLY A C 1
ATOM 1132 O O . GLY A 1 151 ? -20.406 4.363 22.094 1 98.38 151 GLY A O 1
ATOM 1133 N N . LEU A 1 152 ? -19.266 6.258 22.375 1 98.81 152 LEU A N 1
ATOM 1134 C CA . LEU A 1 152 ? -18.672 6.293 21.047 1 98.81 152 LEU A CA 1
ATOM 1135 C C . LEU A 1 152 ? -17.203 5.863 21.094 1 98.81 152 LEU A C 1
ATOM 1137 O O . LEU A 1 152 ? -16.5 6.133 22.078 1 98.81 152 LEU A O 1
ATOM 1141 N N . LEU A 1 153 ? -16.719 5.191 20.062 1 98.75 153 LEU A N 1
ATOM 1142 C CA . LEU A 1 153 ? -15.297 4.91 19.891 1 98.75 153 LEU A CA 1
ATOM 1143 C C . LEU A 1 153 ? -14.539 6.172 19.5 1 98.75 153 LEU A C 1
ATOM 1145 O O . LEU A 1 153 ? -15.109 7.102 18.938 1 98.75 153 LEU A O 1
ATOM 1149 N N . MET A 1 154 ? -13.336 6.223 19.922 1 98.81 154 MET A N 1
ATOM 1150 C CA . MET A 1 154 ? -12.422 7.25 19.438 1 98.81 154 MET A CA 1
ATOM 1151 C C . MET A 1 154 ? -11.273 6.629 18.641 1 98.81 154 MET A C 1
ATOM 1153 O O . MET A 1 154 ? -10.609 5.711 19.125 1 98.81 154 MET A O 1
ATOM 1157 N N . ILE A 1 155 ? -11.07 7.023 17.438 1 98.94 155 ILE A N 1
ATOM 1158 C CA . ILE A 1 155 ? -9.961 6.656 16.578 1 98.94 155 ILE A CA 1
ATOM 1159 C C . ILE A 1 155 ? -9.18 7.91 16.172 1 98.94 155 ILE A C 1
ATOM 1161 O O . ILE A 1 155 ? -9.75 8.859 15.641 1 98.94 155 ILE A O 1
ATOM 1165 N N . GLU A 1 156 ? -7.926 7.941 16.391 1 98.94 156 GLU A N 1
ATOM 1166 C CA . GLU A 1 156 ? -7.137 9.156 16.203 1 98.94 156 GLU A CA 1
ATOM 1167 C C . GLU A 1 156 ? -6.418 9.156 14.859 1 98.94 156 GLU A C 1
ATOM 1169 O O . GLU A 1 156 ? -5.73 8.188 14.516 1 98.94 156 GLU A O 1
ATOM 1174 N N . ASP A 1 157 ? -6.633 10.195 14.094 1 98.94 157 ASP A N 1
ATOM 1175 C CA . ASP A 1 157 ? -5.738 10.453 12.969 1 98.94 157 ASP A CA 1
ATOM 1176 C C . ASP A 1 157 ? -4.5 11.227 13.422 1 98.94 157 ASP A C 1
ATOM 1178 O O . ASP A 1 157 ? -4.559 12.445 13.609 1 98.94 157 ASP A O 1
ATOM 1182 N N . CYS A 1 158 ? -3.404 10.508 13.469 1 98.94 158 CYS A N 1
ATOM 1183 C CA . CYS A 1 158 ? -2.154 11.039 14 1 98.94 158 CYS A CA 1
ATOM 1184 C C . CYS A 1 158 ? -1.137 11.25 12.883 1 98.94 158 CYS A C 1
ATOM 1186 O O . CYS A 1 158 ? 0.063 11.359 13.148 1 98.94 158 CYS A O 1
ATOM 1188 N N . ALA A 1 159 ? -1.608 11.336 11.664 1 98.88 159 ALA A N 1
ATOM 1189 C CA . ALA A 1 159 ? -0.717 11.414 10.508 1 98.88 159 ALA A CA 1
ATOM 1190 C C . ALA A 1 159 ? 0.218 12.617 10.625 1 98.88 159 ALA A C 1
ATOM 1192 O O . ALA A 1 159 ? 1.305 12.625 10.039 1 98.88 159 ALA A O 1
ATOM 1193 N N . GLN A 1 160 ? -0.146 13.641 11.398 1 98.88 160 GLN A N 1
ATOM 1194 C CA . GLN A 1 160 ? 0.638 14.867 11.453 1 98.88 160 GLN A CA 1
ATOM 1195 C C . GLN A 1 160 ? 1.135 15.148 12.867 1 98.88 160 GLN A C 1
ATOM 1197 O O . GLN A 1 160 ? 1.572 16.266 13.172 1 98.88 160 GLN A O 1
ATOM 1202 N N . SER A 1 161 ? 1.056 14.094 13.75 1 98.88 161 SER A N 1
ATOM 1203 C CA . SER A 1 161 ? 1.278 14.445 15.148 1 98.88 161 SER A CA 1
ATOM 1204 C C . SER A 1 161 ? 2.211 13.453 15.828 1 98.88 161 SER A C 1
ATOM 1206 O O . SER A 1 161 ? 2.146 13.266 17.047 1 98.88 161 SER A O 1
ATOM 1208 N N . PHE A 1 162 ? 2.982 12.719 15.062 1 98.88 162 PHE A N 1
ATOM 1209 C CA . PHE A 1 162 ? 3.898 11.789 15.711 1 98.88 162 PHE A CA 1
ATOM 1210 C C . PHE A 1 162 ? 4.773 12.516 16.734 1 98.88 162 PHE A C 1
ATOM 1212 O O . PHE A 1 162 ? 5.492 13.453 16.375 1 98.88 162 PHE A O 1
ATOM 1219 N N . GLY A 1 163 ? 4.715 12.086 17.938 1 98.25 163 GLY A N 1
ATOM 1220 C CA . GLY A 1 163 ? 5.531 12.664 18.984 1 98.25 163 GLY A CA 1
ATOM 1221 C C . GLY A 1 163 ? 4.82 13.75 19.766 1 98.25 163 GLY A C 1
ATOM 1222 O O . GLY A 1 163 ? 5.32 14.219 20.797 1 98.25 163 GLY A O 1
ATOM 1223 N N . ALA A 1 164 ? 3.678 14.25 19.344 1 98.75 164 ALA A N 1
ATOM 1224 C CA . ALA A 1 164 ? 2.887 15.211 20.109 1 98.75 164 ALA A CA 1
ATOM 1225 C C . ALA A 1 164 ? 2.262 14.547 21.328 1 98.75 164 ALA A C 1
ATOM 1227 O O . ALA A 1 164 ? 1.902 13.367 21.297 1 98.75 164 ALA A O 1
ATOM 1228 N N . ASP A 1 165 ? 2.145 15.266 22.391 1 98.25 165 ASP A N 1
ATOM 1229 C CA . ASP A 1 165 ? 1.583 14.695 23.609 1 98.25 165 ASP A CA 1
ATOM 1230 C C . ASP A 1 165 ? 0.638 15.688 24.297 1 98.25 165 ASP A C 1
ATOM 1232 O O . ASP A 1 165 ? 0.658 16.875 23.984 1 98.25 165 ASP A O 1
ATOM 1236 N N . VAL A 1 166 ? -0.285 15.211 25.016 1 98.25 166 VAL A N 1
ATOM 1237 C CA . VAL A 1 166 ? -1.119 15.938 25.969 1 98.25 166 VAL A CA 1
ATOM 1238 C C . VAL A 1 166 ? -0.787 15.492 27.391 1 98.25 166 VAL A C 1
ATOM 1240 O O . VAL A 1 166 ? -1.106 14.375 27.797 1 98.25 166 VAL A O 1
ATOM 1243 N N . ASN A 1 167 ? -0.159 16.359 28.156 1 95.12 167 ASN A N 1
ATOM 1244 C CA . ASN A 1 167 ? 0.235 16.047 29.516 1 95.12 167 ASN A CA 1
ATOM 1245 C C . ASN A 1 167 ? 1.047 14.766 29.609 1 95.12 167 ASN A C 1
ATOM 1247 O O . ASN A 1 167 ? 0.773 13.906 30.438 1 95.12 167 ASN A O 1
ATOM 1251 N N . GLY A 1 168 ? 1.899 14.57 28.656 1 95.25 168 GLY A N 1
ATOM 1252 C CA . GLY A 1 168 ? 2.822 13.445 28.672 1 95.25 168 GLY A CA 1
ATOM 1253 C C . GLY A 1 168 ? 2.291 12.227 27.953 1 95.25 168 GLY A C 1
ATOM 1254 O O . GLY A 1 168 ? 3.049 11.305 27.625 1 95.25 168 GLY A O 1
ATOM 1255 N N . ARG A 1 169 ? 1.022 12.164 27.672 1 98.12 169 ARG A N 1
ATOM 1256 C CA . ARG A 1 169 ? 0.431 11.062 26.922 1 98.12 169 ARG A CA 1
ATOM 1257 C C . ARG A 1 169 ? 0.422 11.352 25.422 1 98.12 169 ARG A C 1
ATOM 1259 O O . ARG A 1 169 ? -0.152 12.352 24.984 1 98.12 169 ARG A O 1
ATOM 1266 N N . MET A 1 170 ? 1.079 10.5 24.672 1 98.56 170 MET A N 1
ATOM 1267 C CA . MET A 1 170 ? 1.274 10.75 23.234 1 98.56 170 MET A CA 1
ATOM 1268 C C . MET A 1 170 ? -0.035 10.578 22.469 1 98.56 170 MET A C 1
ATOM 1270 O O . MET A 1 170 ? -0.857 9.734 22.828 1 98.56 170 MET A O 1
ATOM 1274 N N . THR A 1 171 ? -0.249 11.453 21.453 1 98.81 171 THR A N 1
ATOM 1275 C CA . THR A 1 171 ? -1.349 11.195 20.531 1 98.81 171 THR A CA 1
ATOM 1276 C C . THR A 1 171 ? -1.25 9.789 19.953 1 98.81 171 THR A C 1
ATOM 1278 O O . THR A 1 171 ? -0.152 9.25 19.797 1 98.81 171 THR A O 1
ATOM 1281 N N . GLY A 1 172 ? -2.363 9.18 19.625 1 98.75 172 GLY A N 1
ATOM 1282 C CA . GLY A 1 172 ? -2.416 7.812 19.125 1 98.75 172 GLY A CA 1
ATOM 1283 C C . GLY A 1 172 ? -2.594 6.781 20.219 1 98.75 172 GLY A C 1
ATOM 1284 O O . GLY A 1 172 ? -2.67 5.582 19.938 1 98.75 172 GLY A O 1
ATOM 1285 N N . THR A 1 173 ? -2.691 7.277 21.484 1 98.38 173 THR A N 1
ATOM 1286 C CA . THR A 1 173 ? -2.814 6.359 22.609 1 98.38 173 THR A CA 1
ATOM 1287 C C . THR A 1 173 ? -4.098 6.629 23.391 1 98.38 173 THR A C 1
ATOM 1289 O O . THR A 1 173 ? -4.387 5.941 24.375 1 98.38 173 THR A O 1
ATOM 1292 N N . PHE A 1 174 ? -4.895 7.625 23 1 97.62 174 PHE A N 1
ATOM 1293 C CA . PHE A 1 174 ? -6.086 8.039 23.734 1 97.62 174 PHE A CA 1
ATOM 1294 C C . PHE A 1 174 ? -7.289 7.188 23.344 1 97.62 174 PHE A C 1
ATOM 1296 O O . PHE A 1 174 ? -8.086 6.789 24.203 1 97.62 174 PHE A O 1
ATOM 1303 N N . GLY A 1 175 ? -7.457 6.93 22.031 1 97 175 GLY A N 1
ATOM 1304 C CA . GLY A 1 175 ? -8.617 6.215 21.516 1 97 175 GLY A CA 1
ATOM 1305 C C . GLY A 1 175 ? -8.406 4.711 21.453 1 97 175 GLY A C 1
ATOM 1306 O O . GLY A 1 175 ? -7.426 4.191 21.984 1 97 175 GLY A O 1
ATOM 1307 N N . ALA A 1 176 ? -9.391 4.059 20.875 1 98.44 176 ALA A N 1
ATOM 1308 C CA . ALA A 1 176 ? -9.289 2.619 20.641 1 98.44 176 ALA A CA 1
ATOM 1309 C C . ALA A 1 176 ? -8.109 2.289 19.734 1 98.44 176 ALA A C 1
ATOM 1311 O O . ALA A 1 176 ? -7.434 1.278 19.922 1 98.44 176 ALA A O 1
ATOM 1312 N N . LEU A 1 177 ? -7.926 3.131 18.781 1 98.94 177 LEU A N 1
ATOM 1313 C CA . LEU A 1 177 ? -6.832 2.965 17.828 1 98.94 177 LEU A CA 1
ATOM 1314 C C . LEU A 1 177 ? -6.27 4.316 17.406 1 98.94 177 LEU A C 1
ATOM 1316 O O . LEU A 1 177 ? -6.988 5.32 17.391 1 98.94 177 LEU A O 1
ATOM 1320 N N . GLY A 1 178 ? -4.988 4.379 17.125 1 98.94 178 GLY A N 1
ATOM 1321 C CA . GLY A 1 178 ? -4.324 5.496 16.469 1 98.94 178 GLY A CA 1
ATOM 1322 C C . GLY A 1 178 ? -3.752 5.145 15.117 1 98.94 178 GLY A C 1
ATOM 1323 O O . GLY A 1 178 ? -3.297 4.016 14.898 1 98.94 178 GLY A O 1
ATOM 1324 N N . ALA A 1 179 ? -3.803 6.066 14.18 1 98.94 179 ALA A N 1
ATOM 1325 C CA . ALA A 1 179 ? -3.279 5.863 12.836 1 98.94 179 ALA A CA 1
ATOM 1326 C C . ALA A 1 179 ? -2.211 6.898 12.5 1 98.94 179 ALA A C 1
ATOM 1328 O O . ALA A 1 179 ? -2.451 8.102 12.602 1 98.94 179 ALA A O 1
ATOM 1329 N N . PHE A 1 180 ? -1.041 6.469 12.086 1 99 180 PHE A N 1
ATOM 1330 C CA . PHE A 1 180 ? 0.084 7.34 11.766 1 99 180 PHE A CA 1
ATOM 1331 C C . PHE A 1 180 ? 0.481 7.184 10.297 1 99 180 PHE A C 1
ATOM 1333 O O . PHE A 1 180 ? 0.262 6.129 9.703 1 99 180 PHE A O 1
ATOM 1340 N N . SER A 1 181 ? 1.008 8.227 9.711 1 98.94 181 SER A N 1
ATOM 1341 C CA . SER A 1 181 ? 1.573 8.234 8.359 1 98.94 181 SER A CA 1
ATOM 1342 C C . SER A 1 181 ? 3.07 8.523 8.391 1 98.94 181 SER A C 1
ATOM 1344 O O . SER A 1 181 ? 3.529 9.367 9.164 1 98.94 181 SER A O 1
ATOM 1346 N N . PHE A 1 182 ? 3.789 7.793 7.598 1 98.94 182 PHE A N 1
ATOM 1347 C CA . PHE A 1 182 ? 5.227 8.008 7.52 1 98.94 182 PHE A CA 1
ATOM 1348 C C . PHE A 1 182 ? 5.621 8.547 6.145 1 98.94 182 PHE A C 1
ATOM 1350 O O . PHE A 1 182 ? 6.75 8.336 5.691 1 98.94 182 PHE A O 1
ATOM 1357 N N . PHE A 1 183 ? 4.562 9.164 5.426 1 98.75 183 PHE A N 1
ATOM 1358 C CA . PHE A 1 183 ? 4.906 9.898 4.215 1 98.75 183 PHE A CA 1
ATOM 1359 C C . PHE A 1 183 ? 6.16 10.734 4.422 1 98.75 183 PHE A C 1
ATOM 1361 O O . PHE A 1 183 ? 6.395 11.258 5.512 1 98.75 183 PHE A O 1
ATOM 1368 N N . PRO A 1 184 ? 6.98 10.961 3.434 1 98.69 184 PRO A N 1
ATOM 1369 C CA . PRO A 1 184 ? 8.344 11.461 3.621 1 98.69 184 PRO A CA 1
ATOM 1370 C C . PRO A 1 184 ? 8.383 12.805 4.348 1 98.69 184 PRO A C 1
ATOM 1372 O O . PRO A 1 184 ? 9.328 13.078 5.094 1 98.69 184 PRO A O 1
ATOM 1375 N N . SER A 1 185 ? 7.414 13.609 4.203 1 98.19 185 SER A N 1
ATOM 1376 C CA . SER A 1 185 ? 7.465 14.961 4.754 1 98.19 185 SER A CA 1
ATOM 1377 C C . SER A 1 185 ? 6.957 14.984 6.191 1 98.19 185 SER A C 1
ATOM 1379 O O . SER A 1 185 ? 6.996 16.031 6.852 1 98.19 185 SER A O 1
ATOM 1381 N N . LYS A 1 186 ? 6.438 13.859 6.727 1 98.88 186 LYS A N 1
ATOM 1382 C CA . LYS A 1 186 ? 5.922 13.82 8.094 1 98.88 186 LYS A CA 1
ATOM 1383 C C . LYS A 1 186 ? 7.039 14.008 9.109 1 98.88 186 LYS A C 1
ATOM 1385 O O . LYS A 1 186 ? 8.219 13.961 8.758 1 98.88 186 LYS A O 1
ATOM 1390 N N . ASN A 1 187 ? 6.641 14.312 10.352 1 98.75 187 ASN A N 1
ATOM 1391 C CA . ASN A 1 187 ? 7.621 14.492 11.422 1 98.75 187 ASN A CA 1
ATOM 1392 C C . ASN A 1 187 ? 8.531 13.273 11.547 1 98.75 187 ASN A C 1
ATOM 1394 O O . ASN A 1 187 ? 9.742 13.414 11.719 1 98.75 187 ASN A O 1
ATOM 1398 N N . LEU A 1 188 ? 7.977 12.172 11.484 1 98.88 188 LEU A N 1
ATOM 1399 C CA . LEU A 1 188 ? 8.68 10.914 11.25 1 98.88 188 LEU A CA 1
ATOM 1400 C C . LEU A 1 188 ? 8.312 10.328 9.891 1 98.88 188 LEU A C 1
ATOM 1402 O O . LEU A 1 188 ? 7.289 9.656 9.766 1 98.88 188 LEU A O 1
ATOM 1406 N N . GLY A 1 189 ? 9.18 10.625 8.906 1 98.81 189 GLY A N 1
ATOM 1407 C CA . GLY A 1 189 ? 8.898 10.195 7.543 1 98.81 189 GLY A CA 1
ATOM 1408 C C . GLY A 1 189 ? 9.898 9.18 7.02 1 98.81 189 GLY A C 1
ATOM 1409 O O . GLY A 1 189 ? 11.094 9.281 7.297 1 98.81 189 GLY A O 1
ATOM 1410 N N . CYS A 1 190 ? 9.383 8.211 6.352 1 98.69 190 CYS A N 1
ATOM 1411 C CA . CYS A 1 190 ? 10.281 7.293 5.656 1 98.69 190 CYS A CA 1
ATOM 1412 C C . CYS A 1 190 ? 10.594 7.793 4.254 1 98.69 190 CYS A C 1
ATOM 1414 O O . CYS A 1 190 ? 10.617 9 4.008 1 98.69 190 CYS A O 1
ATOM 1416 N N . TYR A 1 191 ? 11.156 6.996 3.369 1 98.75 191 TYR A N 1
ATOM 1417 C CA . TYR A 1 191 ? 11.531 7.383 2.016 1 98.75 191 TYR A CA 1
ATOM 1418 C C . TYR A 1 191 ? 10.641 6.695 0.984 1 98.75 191 TYR A C 1
ATOM 1420 O O . TYR A 1 191 ? 11.133 6.168 -0.016 1 98.75 191 TYR A O 1
ATOM 1428 N N . GLY A 1 192 ? 9.398 6.625 1.177 1 98.38 192 GLY A N 1
ATOM 1429 C CA . GLY A 1 192 ? 8.25 6.074 0.48 1 98.38 192 GLY A CA 1
ATOM 1430 C C . GLY A 1 192 ? 6.953 6.219 1.258 1 98.38 192 GLY A C 1
ATOM 1431 O O . GLY A 1 192 ? 6.734 7.23 1.926 1 98.38 192 GLY A O 1
ATOM 1432 N N . ASP A 1 193 ? 6.051 5.301 1.117 1 98.56 193 ASP A N 1
ATOM 1433 C CA . ASP A 1 193 ? 4.852 5.281 1.953 1 98.56 193 ASP A CA 1
ATOM 1434 C C . ASP A 1 193 ? 5.027 4.332 3.139 1 98.56 193 ASP A C 1
ATOM 1436 O O . ASP A 1 193 ? 5.832 3.4 3.082 1 98.56 193 ASP A O 1
ATOM 1440 N N . GLY A 1 194 ? 4.395 4.574 4.176 1 98.81 194 GLY A N 1
ATOM 1441 C CA . GLY A 1 194 ? 4.348 3.773 5.391 1 98.81 194 GLY A CA 1
ATOM 1442 C C . GLY A 1 194 ? 3.334 4.281 6.398 1 98.81 194 GLY A C 1
ATOM 1443 O O . GLY A 1 194 ? 2.934 5.445 6.355 1 98.81 194 GLY A O 1
ATOM 1444 N N . GLY A 1 195 ? 2.869 3.418 7.215 1 98.94 195 GLY A N 1
ATOM 1445 C CA . GLY A 1 195 ? 1.929 3.787 8.258 1 98.94 195 GLY A CA 1
ATOM 1446 C C . GLY A 1 195 ? 2.025 2.9 9.484 1 98.94 195 GLY A C 1
ATOM 1447 O O . GLY A 1 195 ? 2.848 1.982 9.531 1 98.94 195 GLY A O 1
ATOM 1448 N N . LEU A 1 196 ? 1.316 3.268 10.469 1 98.94 196 LEU A N 1
ATOM 1449 C CA . LEU A 1 196 ? 1.304 2.568 11.75 1 98.94 196 LEU A CA 1
ATOM 1450 C C . LEU A 1 196 ? -0.074 2.646 12.398 1 98.94 196 LEU A C 1
ATOM 1452 O O . LEU A 1 196 ? -0.705 3.707 12.398 1 98.94 196 LEU A O 1
ATOM 1456 N N . VAL A 1 197 ? -0.526 1.538 12.867 1 99 197 VAL A N 1
ATOM 1457 C CA . VAL A 1 197 ? -1.714 1.504 13.719 1 99 197 VAL A CA 1
ATOM 1458 C C . VAL A 1 197 ? -1.313 1.19 15.156 1 99 197 VAL A C 1
ATOM 1460 O O . VAL A 1 197 ? -0.54 0.263 15.406 1 99 197 VAL A O 1
ATOM 1463 N N . THR A 1 198 ? -1.804 1.945 16.078 1 98.94 198 THR A N 1
ATOM 1464 C CA . THR A 1 198 ? -1.494 1.7 17.484 1 98.94 198 THR A CA 1
ATOM 1465 C C . THR A 1 198 ? -2.76 1.354 18.266 1 98.94 198 THR A C 1
ATOM 1467 O O . THR A 1 198 ? -3.852 1.812 17.922 1 98.94 198 THR A O 1
ATOM 1470 N N . THR A 1 199 ? -2.652 0.525 19.266 1 98.94 199 THR A N 1
ATOM 1471 C CA . THR A 1 199 ? -3.727 0.184 20.188 1 98.94 199 THR A CA 1
ATOM 1472 C C . THR A 1 199 ? -3.17 -0.497 21.438 1 98.94 199 THR A C 1
ATOM 1474 O O . THR A 1 199 ? -2.09 -1.09 21.391 1 98.94 199 THR A O 1
ATOM 1477 N N . SER A 1 200 ? -3.883 -0.367 22.516 1 98.44 200 SER A N 1
ATOM 1478 C CA . SER A 1 200 ? -3.494 -1.096 23.719 1 98.44 200 SER A CA 1
ATOM 1479 C C . SER A 1 200 ? -4.379 -2.316 23.922 1 98.44 200 SER A C 1
ATOM 1481 O O . SER A 1 200 ? -4.211 -3.045 24.906 1 98.44 200 SER A O 1
ATOM 1483 N N . CYS A 1 201 ? -5.34 -2.496 23.047 1 98.62 201 CYS A N 1
ATOM 1484 C CA . CYS A 1 201 ? -6.23 -3.65 23.094 1 98.62 201 CYS A CA 1
ATOM 1485 C C . CYS A 1 201 ? -5.676 -4.805 22.281 1 98.62 201 CYS A C 1
ATOM 1487 O O . CYS A 1 201 ? -5.547 -4.699 21.062 1 98.62 201 CYS A O 1
ATOM 1489 N N . PRO A 1 202 ? -5.375 -5.93 22.938 1 98.56 202 PRO A N 1
ATOM 1490 C CA . PRO A 1 202 ? -4.777 -7.051 22.203 1 98.56 202 PRO A CA 1
ATOM 1491 C C . PRO A 1 202 ? -5.703 -7.613 21.125 1 98.56 202 PRO A C 1
ATOM 1493 O O . PRO A 1 202 ? -5.23 -8.055 20.078 1 98.56 202 PRO A O 1
ATOM 1496 N N . GLU A 1 203 ? -6.973 -7.57 21.391 1 98.62 203 GLU A N 1
ATOM 1497 C CA . GLU A 1 203 ? -7.922 -8.078 20.406 1 98.62 203 GLU A CA 1
ATOM 1498 C C . GLU A 1 203 ? -7.922 -7.223 19.141 1 98.62 203 GLU A C 1
ATOM 1500 O O . GLU A 1 203 ? -7.938 -7.754 18.031 1 98.62 203 GLU A O 1
ATOM 1505 N N . LEU A 1 204 ? -7.922 -5.906 19.312 1 98.88 204 LEU A N 1
ATOM 1506 C CA . LEU A 1 204 ? -7.867 -5.004 18.172 1 98.88 204 LEU A CA 1
ATOM 1507 C C . LEU A 1 204 ? -6.539 -5.145 17.438 1 98.88 204 LEU A C 1
ATOM 1509 O O . LEU A 1 204 ? -6.5 -5.09 16.203 1 98.88 204 LEU A O 1
ATOM 1513 N N . ALA A 1 205 ? -5.48 -5.305 18.203 1 98.88 205 ALA A N 1
ATOM 1514 C CA . ALA A 1 205 ? -4.168 -5.516 17.594 1 98.88 205 ALA A CA 1
ATOM 1515 C C . ALA A 1 205 ? -4.18 -6.746 16.688 1 98.88 205 ALA A C 1
ATOM 1517 O O . ALA A 1 205 ? -3.678 -6.699 15.562 1 98.88 205 ALA A O 1
ATOM 1518 N N . GLU A 1 206 ? -4.723 -7.816 17.188 1 98.69 206 GLU A N 1
ATOM 1519 C CA . GLU A 1 206 ? -4.801 -9.047 16.406 1 98.69 206 GLU A CA 1
ATOM 1520 C C . GLU A 1 206 ? -5.637 -8.859 15.141 1 98.69 206 GLU A C 1
ATOM 1522 O O . GLU A 1 206 ? -5.285 -9.359 14.078 1 98.69 206 GLU A O 1
ATOM 1527 N N . ARG A 1 207 ? -6.73 -8.156 15.25 1 98.75 207 ARG A N 1
ATOM 1528 C CA . ARG A 1 207 ? -7.574 -7.895 14.094 1 98.75 207 ARG A CA 1
ATOM 1529 C C . ARG A 1 207 ? -6.812 -7.117 13.023 1 98.75 207 ARG A C 1
ATOM 1531 O O . ARG A 1 207 ? -6.918 -7.426 11.836 1 98.75 207 ARG A O 1
ATOM 1538 N N . VAL A 1 208 ? -6.051 -6.09 13.461 1 98.94 208 VAL A N 1
ATOM 1539 C CA . VAL A 1 208 ? -5.277 -5.297 12.516 1 98.94 208 VAL A CA 1
ATOM 1540 C C . VAL A 1 208 ? -4.246 -6.188 11.82 1 98.94 208 VAL A C 1
ATOM 1542 O O . VAL A 1 208 ? -4.059 -6.098 10.602 1 98.94 208 VAL A O 1
ATOM 1545 N N . LYS A 1 209 ? -3.576 -7.051 12.57 1 98.75 209 LYS A N 1
ATOM 1546 C CA . LYS A 1 209 ? -2.564 -7.945 12.008 1 98.75 209 LYS A CA 1
ATOM 1547 C C . LYS A 1 209 ? -3.18 -8.906 10.992 1 98.75 209 LYS A C 1
ATOM 1549 O O . LYS A 1 209 ? -2.59 -9.172 9.945 1 98.75 209 LYS A O 1
ATOM 1554 N N . VAL A 1 210 ? -4.367 -9.414 11.289 1 98.56 210 VAL A N 1
ATOM 1555 C CA . VAL A 1 210 ? -5.062 -10.328 10.391 1 98.56 210 VAL A CA 1
ATOM 1556 C C . VAL A 1 210 ? -5.488 -9.586 9.125 1 98.56 210 VAL A C 1
ATOM 1558 O O . VAL A 1 210 ? -5.27 -10.07 8.016 1 98.56 210 VAL A O 1
ATOM 1561 N N . LEU A 1 211 ? -5.988 -8.352 9.289 1 98.81 211 LEU A N 1
ATOM 1562 C CA . LEU A 1 211 ? -6.488 -7.559 8.172 1 98.81 211 LEU A CA 1
ATOM 1563 C C . LEU A 1 211 ? -5.348 -7.152 7.242 1 98.81 211 LEU A C 1
ATOM 1565 O O . LEU A 1 211 ? -5.5 -7.184 6.02 1 98.81 211 LEU A O 1
ATOM 1569 N N . ARG A 1 212 ? -4.168 -6.82 7.785 1 98.56 212 ARG A N 1
ATOM 1570 C CA . ARG A 1 212 ? -3.111 -6.254 6.953 1 98.56 212 ARG A CA 1
ATOM 1571 C C . ARG A 1 212 ? -2.514 -7.312 6.027 1 98.56 212 ARG A C 1
ATOM 1573 O O . ARG A 1 212 ? -1.798 -6.984 5.082 1 98.56 212 ARG A O 1
ATOM 1580 N N . ASN A 1 213 ? -2.812 -8.594 6.375 1 97.94 213 ASN A N 1
ATOM 1581 C CA . ASN A 1 213 ? -2.195 -9.703 5.66 1 97.94 213 ASN A CA 1
ATOM 1582 C C . ASN A 1 213 ? -3.24 -10.703 5.16 1 97.94 213 ASN A C 1
ATOM 1584 O O . ASN A 1 213 ? -3.199 -11.883 5.512 1 97.94 213 ASN A O 1
ATOM 1588 N N . HIS A 1 214 ? -4.133 -10.195 4.367 1 98.31 214 HIS A N 1
ATOM 1589 C CA . HIS A 1 214 ? -5.105 -10.953 3.59 1 98.31 214 HIS A CA 1
ATOM 1590 C C . HIS A 1 214 ? -6.07 -11.703 4.5 1 98.31 214 HIS A C 1
ATOM 1592 O O . HIS A 1 214 ? -6.516 -12.812 4.168 1 98.31 214 HIS A O 1
ATOM 1598 N N . GLY A 1 215 ? -6.32 -11.164 5.676 1 97.94 215 GLY A N 1
ATOM 1599 C CA . GLY A 1 215 ? -7.312 -11.758 6.562 1 97.94 215 GLY A CA 1
ATOM 1600 C C . GLY A 1 215 ? -6.887 -13.102 7.125 1 97.94 215 GLY A C 1
ATOM 1601 O O . GLY A 1 215 ? -7.727 -13.945 7.438 1 97.94 215 GLY A O 1
ATOM 1602 N N . SER A 1 216 ? -5.609 -13.312 7.195 1 94.88 216 SER A N 1
ATOM 1603 C CA . SER A 1 216 ? -5.078 -14.633 7.527 1 94.88 216 SER A CA 1
ATOM 1604 C C . SER A 1 216 ? -4.273 -14.594 8.82 1 94.88 216 SER A C 1
ATOM 1606 O O . SER A 1 216 ? -3.385 -13.758 8.977 1 94.88 216 SER A O 1
ATOM 1608 N N . LYS A 1 217 ? -4.617 -15.516 9.773 1 89.06 217 LYS A N 1
ATOM 1609 C CA . LYS A 1 217 ? -3.795 -15.758 10.953 1 89.06 217 LYS A CA 1
ATOM 1610 C C . LYS A 1 217 ? -2.812 -16.906 10.711 1 89.06 217 LYS A C 1
ATOM 1612 O O . LYS A 1 217 ? -1.661 -16.844 11.148 1 89.06 217 LYS A O 1
ATOM 1617 N N . VAL A 1 218 ? -3.336 -17.828 9.953 1 86.75 218 VAL A N 1
ATOM 1618 C CA . VAL A 1 218 ? -2.57 -18.984 9.516 1 86.75 218 VAL A CA 1
ATOM 1619 C C . VAL A 1 218 ? -2.434 -18.984 7.992 1 86.75 218 VAL A C 1
ATOM 1621 O O . VAL A 1 218 ? -3.41 -18.734 7.277 1 86.75 218 VAL A O 1
ATOM 1624 N N . ARG A 1 219 ? -1.225 -19.328 7.57 1 87.12 219 ARG A N 1
ATOM 1625 C CA . ARG A 1 219 ? -0.945 -19.25 6.141 1 87.12 219 ARG A CA 1
ATOM 1626 C C . ARG A 1 219 ? -1.99 -20.016 5.336 1 87.12 219 ARG A C 1
ATOM 1628 O O . ARG A 1 219 ? -2.291 -21.172 5.641 1 87.12 219 ARG A O 1
ATOM 1635 N N . TYR A 1 220 ? -2.646 -19.344 4.375 1 90.19 220 TYR A N 1
ATOM 1636 C CA . TYR A 1 220 ? -3.58 -19.812 3.357 1 90.19 220 TYR A CA 1
ATOM 1637 C C . TYR A 1 220 ? -4.941 -20.125 3.969 1 90.19 220 TYR A C 1
ATOM 1639 O O . TYR A 1 220 ? -5.824 -20.656 3.293 1 90.19 220 TYR A O 1
ATOM 1647 N N . HIS A 1 221 ? -5.141 -19.781 5.262 1 93.81 221 HIS A N 1
ATOM 1648 C CA . HIS A 1 221 ? -6.457 -19.781 5.887 1 93.81 221 HIS A CA 1
ATOM 1649 C C . HIS A 1 221 ? -6.973 -18.359 6.074 1 93.81 221 HIS A C 1
ATOM 1651 O O . HIS A 1 221 ? -6.422 -17.594 6.875 1 93.81 221 HIS A O 1
ATOM 1657 N N . HIS A 1 222 ? -7.977 -18.078 5.336 1 96.62 222 HIS A N 1
ATOM 1658 C CA . HIS A 1 222 ? -8.516 -16.734 5.328 1 96.62 222 HIS A CA 1
ATOM 1659 C C . HIS A 1 222 ? -9.906 -16.688 5.953 1 96.62 222 HIS A C 1
ATOM 1661 O O . HIS A 1 222 ? -10.859 -17.266 5.402 1 96.62 222 HIS A O 1
ATOM 1667 N N . SER A 1 223 ? -10.031 -15.922 7.027 1 96.31 223 SER A N 1
ATOM 1668 C CA . SER A 1 223 ? -11.273 -15.938 7.793 1 96.31 223 SER A CA 1
ATOM 1669 C C . SER A 1 223 ? -12.125 -14.711 7.496 1 96.31 223 SER A C 1
ATOM 1671 O O . SER A 1 223 ? -13.336 -14.719 7.711 1 96.31 223 SER A O 1
ATOM 1673 N N . VAL A 1 224 ? -11.422 -13.648 7.059 1 97.31 224 VAL A N 1
ATOM 1674 C CA . VAL A 1 224 ? -12.102 -12.414 6.676 1 97.31 224 VAL A CA 1
ATOM 1675 C C . VAL A 1 224 ? -11.484 -11.859 5.395 1 97.31 224 VAL A C 1
ATOM 1677 O O . VAL A 1 224 ? -10.383 -12.25 5.012 1 97.31 224 VAL A O 1
ATOM 1680 N N . ILE A 1 225 ? -12.25 -11.047 4.715 1 97.94 225 ILE A N 1
ATOM 1681 C CA . ILE A 1 225 ? -11.648 -10.297 3.619 1 97.94 225 ILE A CA 1
ATOM 1682 C C . ILE A 1 225 ? -10.609 -9.32 4.172 1 97.94 225 ILE A C 1
ATOM 1684 O O . ILE A 1 225 ? -10.961 -8.367 4.875 1 97.94 225 ILE A O 1
ATOM 1688 N N . GLY A 1 226 ? -9.344 -9.602 3.961 1 98.5 226 GLY A N 1
ATOM 1689 C CA . GLY A 1 226 ? -8.266 -8.727 4.387 1 98.5 226 GLY A CA 1
ATOM 1690 C C . GLY A 1 226 ? -7.672 -7.914 3.25 1 98.5 226 GLY A C 1
ATOM 1691 O O . GLY A 1 226 ? -8.32 -7.707 2.223 1 98.5 226 GLY A O 1
ATOM 1692 N N . TYR A 1 227 ? -6.504 -7.395 3.529 1 98.69 227 TYR A N 1
ATOM 1693 C CA . TYR A 1 227 ? -5.805 -6.531 2.584 1 98.69 227 TYR A CA 1
ATOM 1694 C C . TYR A 1 227 ? -4.328 -6.887 2.504 1 98.69 227 TYR A C 1
ATOM 1696 O O . TYR A 1 227 ? -3.855 -7.77 3.225 1 98.69 227 TYR A O 1
ATOM 1704 N N . ASN A 1 228 ? -3.656 -6.418 1.508 1 98.69 228 ASN A N 1
ATOM 1705 C CA . ASN A 1 228 ? -2.197 -6.375 1.479 1 98.69 228 ASN A CA 1
ATOM 1706 C C . ASN A 1 228 ? -1.671 -5 1.889 1 98.69 228 ASN A C 1
ATOM 1708 O O . ASN A 1 228 ? -1.521 -4.113 1.048 1 98.69 228 ASN A O 1
ATOM 1712 N N . SER A 1 229 ? -1.421 -4.855 3.156 1 98.81 229 SER A N 1
ATOM 1713 C CA . SER A 1 229 ? -0.967 -3.582 3.703 1 98.81 229 SER A CA 1
ATOM 1714 C C . SER A 1 229 ? 0.131 -3.787 4.742 1 98.81 229 SER A C 1
ATOM 1716 O O . SER A 1 229 ? -0.151 -3.893 5.938 1 98.81 229 SER A O 1
ATOM 1718 N N . ARG A 1 230 ? 1.324 -3.729 4.266 1 98.12 230 ARG A N 1
ATOM 1719 C CA . ARG A 1 230 ? 2.461 -4.027 5.129 1 98.12 230 ARG A CA 1
ATOM 1720 C C . ARG A 1 230 ? 3.535 -2.949 5.012 1 98.12 230 ARG A C 1
ATOM 1722 O O . ARG A 1 230 ? 3.777 -2.422 3.926 1 98.12 230 ARG A O 1
ATOM 1729 N N . LEU A 1 231 ? 4.125 -2.627 6.137 1 98.81 231 LEU A N 1
ATOM 1730 C CA . LEU A 1 231 ? 5.281 -1.742 6.109 1 98.81 231 LEU A CA 1
ATOM 1731 C C . LEU A 1 231 ? 6.469 -2.422 5.438 1 98.81 231 LEU A C 1
ATOM 1733 O O . LEU A 1 231 ? 6.785 -3.576 5.738 1 98.81 231 LEU A O 1
ATOM 1737 N N . ASP A 1 232 ? 7.09 -1.701 4.539 1 98.06 232 ASP A N 1
ATOM 1738 C CA . ASP A 1 232 ? 8.242 -2.205 3.795 1 98.06 232 ASP A CA 1
ATOM 1739 C C . ASP A 1 232 ? 9.461 -2.33 4.699 1 98.06 232 ASP A C 1
ATOM 1741 O O . ASP A 1 232 ? 9.734 -1.441 5.512 1 98.06 232 ASP A O 1
ATOM 1745 N N . GLU A 1 233 ? 10.195 -3.443 4.539 1 98.62 233 GLU A N 1
ATOM 1746 C CA . GLU A 1 233 ? 11.359 -3.727 5.371 1 98.62 233 GLU A CA 1
ATOM 1747 C C . GLU A 1 233 ? 12.406 -2.617 5.258 1 98.62 233 GLU A C 1
ATOM 1749 O O . GLU A 1 233 ? 13.031 -2.242 6.25 1 98.62 233 GLU A O 1
ATOM 1754 N N . ILE A 1 234 ? 12.617 -2.098 4.074 1 98.81 234 ILE A N 1
ATOM 1755 C CA . ILE A 1 234 ? 13.594 -1.039 3.838 1 98.81 234 ILE A CA 1
ATOM 1756 C C . ILE A 1 234 ? 13.125 0.25 4.512 1 98.81 234 ILE A C 1
ATOM 1758 O O . ILE A 1 234 ? 13.93 0.955 5.133 1 98.81 234 ILE A O 1
ATOM 1762 N N . GLN A 1 235 ? 11.852 0.54 4.43 1 98.88 235 GLN A N 1
ATOM 1763 C CA . GLN A 1 235 ? 11.297 1.717 5.09 1 98.88 235 GLN A CA 1
ATOM 1764 C C . GLN A 1 235 ? 11.414 1.603 6.605 1 98.88 235 GLN A C 1
ATOM 1766 O O . GLN A 1 235 ? 11.641 2.6 7.293 1 98.88 235 GLN A O 1
ATOM 1771 N N . ALA A 1 236 ? 11.227 0.367 7.102 1 98.94 236 ALA A N 1
ATOM 1772 C CA . ALA A 1 236 ? 11.375 0.149 8.539 1 98.94 236 ALA A CA 1
ATOM 1773 C C . ALA A 1 236 ? 12.781 0.5 9.008 1 98.94 236 ALA A C 1
ATOM 1775 O O . ALA A 1 236 ? 12.961 1.073 10.086 1 98.94 236 ALA A O 1
ATOM 1776 N N . VAL A 1 237 ? 13.828 0.159 8.234 1 98.94 237 VAL A N 1
ATOM 1777 C CA . VAL A 1 237 ? 15.211 0.51 8.555 1 98.94 237 VAL A CA 1
ATOM 1778 C C . VAL A 1 237 ? 15.336 2.023 8.703 1 98.94 237 VAL A C 1
ATOM 1780 O O . VAL A 1 237 ? 15.914 2.512 9.672 1 98.94 237 VAL A O 1
ATOM 1783 N N . ILE A 1 238 ? 14.773 2.732 7.758 1 98.94 238 ILE A N 1
ATOM 1784 C CA . ILE A 1 238 ? 14.844 4.188 7.727 1 98.94 238 ILE A CA 1
ATOM 1785 C C . ILE A 1 238 ? 14.141 4.766 8.953 1 98.94 238 ILE A C 1
ATOM 1787 O O . ILE A 1 238 ? 14.68 5.645 9.633 1 98.94 238 ILE A O 1
ATOM 1791 N N . LEU A 1 239 ? 12.984 4.223 9.234 1 98.94 239 LEU A N 1
ATOM 1792 C CA . LEU A 1 239 ? 12.18 4.715 10.352 1 98.94 239 LEU A CA 1
ATOM 1793 C C . LEU A 1 239 ? 12.883 4.461 11.68 1 98.94 239 LEU A C 1
ATOM 1795 O O . LEU A 1 239 ? 12.836 5.297 12.586 1 98.94 239 LEU A O 1
ATOM 1799 N N . ARG A 1 240 ? 13.523 3.309 11.812 1 98.94 240 ARG A N 1
ATOM 1800 C CA . ARG A 1 240 ? 14.242 2.996 13.047 1 98.94 240 ARG A CA 1
ATOM 1801 C C . ARG A 1 240 ? 15.375 3.984 13.289 1 98.94 240 ARG A C 1
ATOM 1803 O O . ARG A 1 240 ? 15.594 4.422 14.422 1 98.94 240 ARG A O 1
ATOM 1810 N N . VAL A 1 241 ? 16.078 4.344 12.25 1 98.94 241 VAL A N 1
ATOM 1811 C CA . VAL A 1 241 ? 17.172 5.301 12.367 1 98.94 241 VAL A CA 1
ATOM 1812 C C . VAL A 1 241 ? 16.625 6.668 12.766 1 98.94 241 VAL A C 1
ATOM 1814 O O . VAL A 1 241 ? 17.125 7.305 13.688 1 98.94 241 VAL A O 1
ATOM 1817 N N . LYS A 1 242 ? 15.586 7.086 12.148 1 98.88 242 LYS A N 1
ATOM 1818 C CA . LYS A 1 242 ? 15.031 8.422 12.367 1 98.88 242 LYS A CA 1
ATOM 1819 C C . LYS A 1 242 ? 14.336 8.516 13.727 1 98.88 242 LYS A C 1
ATOM 1821 O O . LYS A 1 242 ? 14.328 9.578 14.352 1 98.88 242 LYS A O 1
ATOM 1826 N N . LEU A 1 243 ? 13.758 7.406 14.125 1 98.94 243 LEU A N 1
ATOM 1827 C CA . LEU A 1 243 ? 13.062 7.387 15.406 1 98.94 243 LEU A CA 1
ATOM 1828 C C . LEU A 1 243 ? 13.992 7.789 16.547 1 98.94 243 LEU A C 1
ATOM 1830 O O . LEU A 1 243 ? 13.57 8.438 17.5 1 98.94 243 LEU A O 1
ATOM 1834 N N . LYS A 1 244 ? 15.289 7.488 16.422 1 98.62 244 LYS A N 1
ATOM 1835 C CA . LYS A 1 244 ? 16.281 7.828 17.438 1 98.62 244 LYS A CA 1
ATOM 1836 C C . LYS A 1 244 ? 16.422 9.336 17.578 1 98.62 244 LYS A C 1
ATOM 1838 O O . LYS A 1 244 ? 16.875 9.82 18.625 1 98.62 244 LYS A O 1
ATOM 1843 N N . HIS A 1 245 ? 15.969 10.086 16.562 1 98.69 245 HIS A N 1
ATOM 1844 C CA . HIS A 1 245 ? 16.203 11.523 16.531 1 98.69 245 HIS A CA 1
ATOM 1845 C C . HIS A 1 245 ? 14.883 12.297 16.641 1 98.69 245 HIS A C 1
ATOM 1847 O O . HIS A 1 245 ? 14.867 13.516 16.5 1 98.69 245 HIS A O 1
ATOM 1853 N N . ILE A 1 246 ? 13.805 11.648 16.953 1 98.62 246 ILE A N 1
ATOM 1854 C CA . ILE A 1 246 ? 12.477 12.227 16.781 1 98.62 246 ILE A CA 1
ATOM 1855 C C . ILE A 1 246 ? 12.297 13.391 17.75 1 98.62 246 ILE A C 1
ATOM 1857 O O . ILE A 1 246 ? 11.656 14.391 17.422 1 98.62 246 ILE A O 1
ATOM 1861 N N . ARG A 1 247 ? 12.789 13.305 18.953 1 97.81 247 ARG A N 1
ATOM 1862 C CA . ARG A 1 247 ? 12.68 14.398 19.906 1 97.81 247 ARG A CA 1
ATOM 1863 C C . ARG A 1 247 ? 13.453 15.625 19.438 1 97.81 247 ARG A C 1
ATOM 1865 O O . ARG A 1 247 ? 12.961 16.75 19.531 1 97.81 247 ARG A O 1
ATOM 1872 N N . GLU A 1 248 ? 14.633 15.359 18.922 1 98.44 248 GLU A N 1
ATOM 1873 C CA . GLU A 1 248 ? 15.43 16.438 18.359 1 98.44 248 GLU A CA 1
ATOM 1874 C C . GLU A 1 248 ? 14.719 17.094 17.172 1 98.44 248 GLU A C 1
ATOM 1876 O O . GLU A 1 248 ? 14.711 18.328 17.047 1 98.44 248 GLU A O 1
ATOM 1881 N N . TYR A 1 249 ? 14.156 16.328 16.328 1 98.69 249 TYR A N 1
ATOM 1882 C CA . TYR A 1 249 ? 13.43 16.844 15.18 1 98.69 249 TYR A CA 1
ATOM 1883 C C . TYR A 1 249 ? 12.242 17.688 15.617 1 98.69 249 TYR A C 1
ATOM 1885 O O . TYR A 1 249 ? 12 18.766 15.062 1 98.69 249 TYR A O 1
ATOM 1893 N N . SER A 1 250 ? 11.508 17.203 16.625 1 98.44 250 SER A N 1
ATOM 1894 C CA . SER A 1 250 ? 10.352 17.938 17.125 1 98.44 250 SER A CA 1
ATOM 1895 C C . SER A 1 250 ? 10.773 19.266 17.75 1 98.44 250 SER A C 1
ATOM 1897 O O . SER A 1 250 ? 10.141 20.297 17.5 1 98.44 250 SER A O 1
ATOM 1899 N N . GLU A 1 251 ? 11.82 19.25 18.5 1 98.44 251 GLU A N 1
ATOM 1900 C CA . GLU A 1 251 ? 12.32 20.469 19.125 1 98.44 251 GLU A CA 1
ATOM 1901 C C . GLU A 1 251 ? 12.812 21.453 18.062 1 98.44 251 GLU A C 1
ATOM 1903 O O . GLU A 1 251 ? 12.641 22.672 18.203 1 98.44 251 GLU A O 1
ATOM 1908 N N . GLY A 1 252 ? 13.469 20.922 17.047 1 98.75 252 GLY A N 1
ATOM 1909 C CA . GLY A 1 252 ? 13.906 21.766 15.938 1 98.75 252 GLY A CA 1
ATOM 1910 C C . GLY A 1 252 ? 12.75 22.469 15.242 1 98.75 252 GLY A C 1
ATOM 1911 O O . GLY A 1 252 ? 12.828 23.656 14.961 1 98.75 252 GLY A O 1
ATOM 1912 N N . ARG A 1 253 ? 11.727 21.766 14.977 1 98.81 253 ARG A N 1
ATOM 1913 C CA . ARG A 1 253 ? 10.547 22.359 14.344 1 98.81 253 ARG A CA 1
ATOM 1914 C C . ARG A 1 253 ? 9.93 23.422 15.242 1 98.81 253 ARG A C 1
ATOM 1916 O O . ARG A 1 253 ? 9.523 24.484 14.766 1 98.81 253 ARG A O 1
ATOM 1923 N N . ARG A 1 254 ? 9.852 23.125 16.516 1 98.81 254 ARG A N 1
ATOM 1924 C CA . ARG A 1 254 ? 9.273 24.078 17.453 1 98.81 254 ARG A CA 1
ATOM 1925 C C . ARG A 1 254 ? 10.117 25.344 17.531 1 98.81 254 ARG A C 1
ATOM 1927 O O . ARG A 1 254 ? 9.578 26.453 17.609 1 98.81 254 ARG A O 1
ATOM 1934 N N . ARG A 1 255 ? 11.422 25.156 17.531 1 98.81 255 ARG A N 1
ATOM 1935 C CA . ARG A 1 255 ? 12.312 26.312 17.516 1 98.81 255 ARG A CA 1
ATOM 1936 C C . ARG A 1 255 ? 12.039 27.203 16.297 1 98.81 255 ARG A C 1
ATOM 1938 O O . ARG A 1 255 ? 11.906 28.422 16.438 1 98.81 255 ARG A O 1
ATOM 1945 N N . VAL A 1 256 ? 11.969 26.609 15.156 1 98.94 256 VAL A N 1
ATOM 1946 C CA . VAL A 1 256 ? 11.719 27.328 13.914 1 98.94 256 VAL A CA 1
ATOM 1947 C C . VAL A 1 256 ? 10.352 28.016 13.977 1 98.94 256 VAL A C 1
ATOM 1949 O O . VAL A 1 256 ? 10.227 29.188 13.664 1 98.94 256 VAL A O 1
ATOM 1952 N N . ALA A 1 257 ? 9.336 27.281 14.43 1 98.94 257 ALA A N 1
ATOM 1953 C CA . ALA A 1 257 ? 7.961 27.781 14.492 1 98.94 257 ALA A CA 1
ATOM 1954 C C . ALA A 1 257 ? 7.863 29 15.422 1 98.94 257 ALA A C 1
ATOM 1956 O O . ALA A 1 257 ? 7.211 29.984 15.086 1 98.94 257 ALA A O 1
ATOM 1957 N N . HIS A 1 258 ? 8.508 28.922 16.547 1 98.81 258 HIS A N 1
ATOM 1958 C CA . HIS A 1 258 ? 8.438 30 17.516 1 98.81 258 HIS A CA 1
ATOM 1959 C C . HIS A 1 258 ? 9.172 31.234 17.016 1 98.81 258 HIS A C 1
ATOM 1961 O O . HIS A 1 258 ? 8.727 32.375 17.266 1 98.81 258 HIS A O 1
ATOM 1967 N N . LEU A 1 259 ? 10.273 31.016 16.328 1 98.88 259 LEU A N 1
ATOM 1968 C CA . LEU A 1 259 ? 10.969 32.156 15.734 1 98.88 259 LEU A CA 1
ATOM 1969 C C . LEU A 1 259 ? 10.102 32.812 14.672 1 98.88 259 LEU A C 1
ATOM 1971 O O . LEU A 1 259 ? 10.023 34.062 14.617 1 98.88 259 LEU A O 1
ATOM 1975 N N . TYR A 1 260 ? 9.461 32.031 13.773 1 98.88 260 TYR A N 1
ATOM 1976 C CA . TYR A 1 260 ? 8.5 32.562 12.812 1 98.88 260 TYR A CA 1
ATOM 1977 C C . TYR A 1 260 ? 7.449 33.406 13.508 1 98.88 260 TYR A C 1
ATOM 1979 O O . TYR A 1 260 ? 7.18 34.531 13.086 1 98.88 260 TYR A O 1
ATOM 1987 N N . SER A 1 261 ? 6.8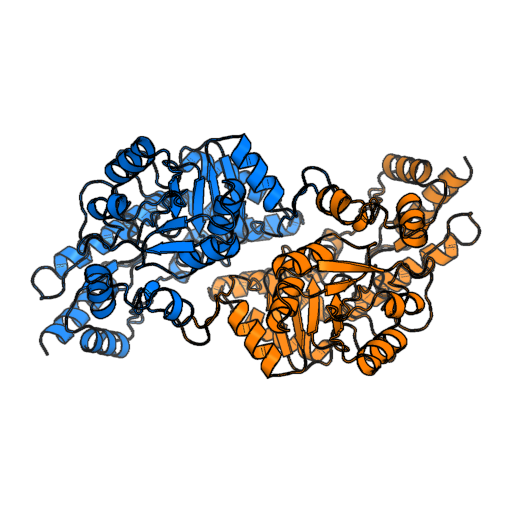59 32.844 14.539 1 98.81 261 SER A N 1
ATOM 1988 C CA . SER A 1 261 ? 5.762 33.5 15.242 1 98.81 261 SER A CA 1
ATOM 1989 C C . SER A 1 261 ? 6.219 34.812 15.867 1 98.81 261 SER A C 1
ATOM 1991 O O . SER A 1 261 ? 5.492 35.812 15.836 1 98.81 261 SER A O 1
ATOM 1993 N N . GLU A 1 262 ? 7.41 34.75 16.438 1 98.56 262 GLU A N 1
ATOM 1994 C CA . GLU A 1 262 ? 7.977 35.969 17.031 1 98.56 262 GLU A CA 1
ATOM 1995 C C . GLU A 1 262 ? 8.188 37.062 15.984 1 98.56 262 GLU A C 1
ATOM 1997 O O . GLU A 1 262 ? 7.809 38.219 16.188 1 98.56 262 GLU A O 1
ATOM 2002 N N . LEU A 1 263 ? 8.711 36.688 14.875 1 98.56 263 LEU A N 1
ATOM 2003 C CA . LEU A 1 263 ? 9.102 37.656 13.844 1 98.56 263 LEU A CA 1
ATOM 2004 C C . LEU A 1 263 ? 7.891 38.156 13.078 1 98.56 263 LEU A C 1
ATOM 2006 O O . LEU A 1 263 ? 7.906 39.25 12.539 1 98.56 263 LEU A O 1
ATOM 2010 N N . LEU A 1 264 ? 6.855 37.375 13.016 1 98.31 264 LEU A N 1
ATOM 2011 C CA . LEU A 1 264 ? 5.688 37.75 12.219 1 98.31 264 LEU A CA 1
ATOM 2012 C C . LEU A 1 264 ? 4.641 38.438 13.078 1 98.31 264 LEU A C 1
ATOM 2014 O O . LEU A 1 264 ? 3.645 38.938 12.555 1 98.31 264 LEU A O 1
ATOM 2018 N N . ALA A 1 265 ? 4.93 38.469 14.359 1 96.75 265 ALA A N 1
ATOM 2019 C CA . ALA A 1 265 ? 3.988 39.125 15.266 1 96.75 265 ALA A CA 1
ATOM 2020 C C . ALA A 1 265 ? 3.74 40.594 14.844 1 96.75 265 ALA A C 1
ATOM 2022 O O . ALA A 1 265 ? 4.684 41.312 14.562 1 96.75 265 ALA A O 1
ATOM 2023 N N . GLY A 1 266 ? 2.471 40.938 14.672 1 94.5 266 GLY A N 1
ATOM 2024 C CA . GLY A 1 266 ? 2.111 42.344 14.422 1 94.5 266 GLY A CA 1
ATOM 2025 C C . GLY A 1 266 ? 2.17 42.688 12.953 1 94.5 266 GLY A C 1
ATOM 2026 O O . GLY A 1 266 ? 1.956 43.875 12.586 1 94.5 266 GLY A O 1
ATOM 2027 N N . THR A 1 267 ? 2.363 41.781 12.086 1 95.94 267 THR A N 1
ATOM 2028 C CA . THR A 1 267 ? 2.535 42.094 10.672 1 95.94 267 THR A CA 1
ATOM 2029 C C . THR A 1 267 ? 1.191 42.062 9.945 1 95.94 267 THR A C 1
ATOM 2031 O O . THR A 1 267 ? 1.096 42.5 8.797 1 95.94 267 THR A O 1
ATOM 2034 N N . GLY A 1 268 ? 0.153 41.594 10.578 1 95 268 GLY A N 1
ATOM 2035 C CA . GLY A 1 268 ? -1.127 41.375 9.914 1 95 268 GLY A CA 1
ATOM 2036 C C . GLY A 1 268 ? -1.392 39.938 9.555 1 95 268 GLY A C 1
ATOM 2037 O O . GLY A 1 268 ? -2.541 39.531 9.359 1 95 268 GLY A O 1
ATOM 2038 N N . ALA A 1 269 ? -0.364 39.188 9.398 1 97.44 269 ALA A N 1
ATOM 2039 C CA . ALA A 1 269 ? -0.515 37.75 9.305 1 97.44 26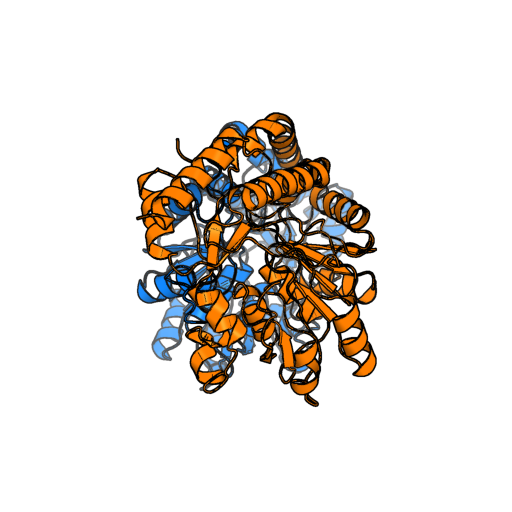9 ALA A CA 1
ATOM 2040 C C . ALA A 1 269 ? -0.678 37.125 10.688 1 97.44 269 ALA A C 1
ATOM 2042 O O . ALA A 1 269 ? -0.024 37.531 11.648 1 97.44 269 ALA A O 1
ATOM 2043 N N . THR A 1 270 ? -1.59 36.219 10.781 1 98.25 270 THR A N 1
ATOM 2044 C CA . THR A 1 270 ? -1.843 35.594 12.07 1 98.25 270 THR A CA 1
ATOM 2045 C C . THR A 1 270 ? -1.066 34.281 12.188 1 98.25 270 THR A C 1
ATOM 2047 O O . THR A 1 270 ? -1.383 33.281 11.508 1 98.25 270 THR A O 1
ATOM 2050 N N . PRO A 1 271 ? -0.087 34.188 13.039 1 98.44 271 PRO A N 1
ATOM 2051 C CA . PRO A 1 271 ? 0.669 32.969 13.242 1 98.44 271 PRO A CA 1
ATOM 2052 C C . PRO A 1 271 ? -0.174 31.844 13.867 1 98.44 271 PRO A C 1
ATOM 2054 O O . PRO A 1 271 ? -1.257 32.125 14.398 1 98.44 271 PRO A O 1
ATOM 2057 N N . PRO A 1 272 ? 0.309 30.578 13.781 1 98.38 272 PRO A N 1
ATOM 2058 C CA . PRO A 1 272 ? -0.394 29.469 14.438 1 98.38 272 PRO A CA 1
ATOM 2059 C C . PRO A 1 272 ? -0.587 29.703 15.938 1 98.38 272 PRO A C 1
ATOM 2061 O O . PRO A 1 272 ? 0.281 30.281 16.594 1 98.38 272 PRO A O 1
ATOM 2064 N N . PHE A 1 273 ? -1.699 29.219 16.422 1 97.88 273 PHE A N 1
ATOM 2065 C CA . PHE A 1 273 ? -2.102 29.359 17.812 1 97.88 273 PHE A CA 1
ATOM 2066 C C . PHE A 1 273 ? -1.801 28.094 18.594 1 97.88 273 PHE A C 1
ATOM 2068 O O . PHE A 1 273 ? -2.195 27 18.188 1 97.88 273 PHE A O 1
ATOM 2075 N N . GLU A 1 274 ? -1.033 28.156 19.641 1 98 274 GLU A N 1
ATOM 2076 C CA . GLU A 1 274 ? -0.888 27.062 20.594 1 98 274 GLU A CA 1
ATOM 2077 C C . GLU A 1 274 ? -1.878 27.188 21.734 1 98 274 GLU A C 1
ATOM 2079 O O . GLU A 1 274 ? -1.86 28.188 22.469 1 98 274 GLU A O 1
ATOM 2084 N N . ASP A 1 275 ? -2.674 26.219 21.969 1 96.75 275 ASP A N 1
ATOM 2085 C CA . ASP A 1 275 ? -3.791 26.344 22.906 1 96.75 275 ASP A CA 1
ATOM 2086 C C . ASP A 1 275 ? -3.369 25.953 24.312 1 96.75 275 ASP A C 1
ATOM 2088 O O . ASP A 1 275 ? -4.129 26.141 25.266 1 96.75 275 ASP A O 1
ATOM 2092 N N . GLY A 1 276 ? -2.191 25.438 24.469 1 95.94 276 GLY A N 1
ATOM 2093 C CA . GLY A 1 276 ? -1.649 25.109 25.766 1 95.94 276 GLY A CA 1
ATOM 2094 C C . GLY A 1 276 ? -2.141 23.781 26.312 1 95.94 276 GLY A C 1
ATOM 2095 O O . GLY A 1 276 ? -1.792 23.391 27.438 1 95.94 276 GLY A O 1
ATOM 2096 N N . LYS A 1 277 ? -2.885 23.047 25.562 1 95.75 277 LYS A N 1
ATOM 2097 C CA . LYS A 1 277 ? -3.432 21.781 26.031 1 95.75 277 LYS A CA 1
ATOM 2098 C C . LYS A 1 277 ? -2.482 20.625 25.703 1 95.75 277 LYS A C 1
ATOM 2100 O O . LYS A 1 277 ? -2.457 19.625 26.422 1 95.75 277 LYS A O 1
ATOM 2105 N N . GLY A 1 278 ? -1.754 20.734 24.656 1 96.5 278 GLY A N 1
ATOM 2106 C CA . GLY A 1 278 ? -0.764 19.766 24.219 1 96.5 278 GLY A CA 1
ATOM 2107 C C . GLY A 1 278 ? 0.445 20.406 23.562 1 96.5 278 GLY A C 1
ATOM 2108 O O . GLY A 1 278 ? 0.547 21.625 23.484 1 96.5 278 GLY A O 1
ATOM 2109 N N . THR A 1 279 ? 1.341 19.531 23.188 1 98 279 THR A N 1
ATOM 2110 C CA . THR A 1 279 ? 2.543 20.016 22.516 1 98 279 THR A CA 1
ATOM 2111 C C . THR A 1 279 ? 2.34 20.047 21 1 98 279 THR A C 1
ATOM 2113 O O . THR A 1 279 ? 2.025 19.016 20.391 1 98 279 THR A O 1
ATOM 2116 N N . HIS A 1 280 ? 2.434 21.219 20.422 1 98.62 280 HIS A N 1
ATOM 2117 C CA . HIS A 1 280 ? 2.398 21.359 18.984 1 98.62 280 HIS A CA 1
ATOM 2118 C C . HIS A 1 280 ? 3.73 20.969 18.344 1 98.62 280 HIS A C 1
ATOM 2120 O O . HIS A 1 280 ? 4.758 21.594 18.625 1 98.62 280 HIS A O 1
ATOM 2126 N N . VAL A 1 281 ? 3.748 19.938 17.469 1 98.81 281 VAL A N 1
ATOM 2127 C CA . VAL A 1 281 ? 5.012 19.438 16.938 1 98.81 281 VAL A CA 1
ATOM 2128 C C . VAL A 1 281 ? 5.27 20.031 15.555 1 98.81 281 VAL A C 1
ATOM 2130 O O . VAL A 1 281 ? 6.309 19.766 14.938 1 98.81 281 VAL A O 1
ATOM 2133 N N . TYR A 1 282 ? 4.359 20.812 15.031 1 98.81 282 TYR A N 1
ATOM 2134 C CA . TYR A 1 282 ? 4.512 21.641 13.844 1 98.81 282 TYR A CA 1
ATOM 2135 C C . TYR A 1 282 ? 4.922 20.797 12.641 1 98.81 282 TYR A C 1
ATOM 2137 O O . TYR A 1 282 ? 5.906 21.109 11.969 1 98.81 282 TYR A O 1
ATOM 2145 N N . HIS A 1 283 ? 4.02 19.859 12.336 1 98.81 283 HIS A N 1
ATOM 2146 C CA . HIS A 1 283 ? 4.145 19.25 11.016 1 98.81 283 HIS A CA 1
ATOM 2147 C C . HIS A 1 283 ? 4.109 20.312 9.922 1 98.81 283 HIS A C 1
ATOM 2149 O O . HIS A 1 283 ? 4.855 20.234 8.945 1 98.81 283 HIS A O 1
ATOM 2155 N N . GLN A 1 284 ? 3.262 21.297 10.133 1 98.81 284 GLN A N 1
ATOM 2156 C CA . GLN A 1 284 ? 3.178 22.469 9.266 1 98.81 284 GLN A CA 1
ATOM 2157 C C . GLN A 1 284 ? 3.152 23.75 10.086 1 98.81 284 GLN A C 1
ATOM 2159 O O . GLN A 1 284 ? 2.699 23.75 11.234 1 98.81 284 GLN A O 1
ATOM 2164 N N . TYR A 1 285 ? 3.725 24.781 9.539 1 98.88 285 TYR A N 1
ATOM 2165 C CA . TYR A 1 285 ? 3.518 26.141 10.023 1 98.88 285 TYR A CA 1
ATOM 2166 C C . TYR A 1 285 ? 2.547 26.906 9.125 1 98.88 285 TYR A C 1
ATOM 2168 O O . TYR A 1 285 ? 2.947 27.484 8.117 1 98.88 285 TYR A O 1
ATOM 2176 N N . THR A 1 286 ? 1.32 26.938 9.594 1 98.81 286 THR A N 1
ATOM 2177 C CA . THR A 1 286 ? 0.239 27.484 8.781 1 98.81 286 THR A CA 1
ATOM 2178 C C . THR A 1 286 ? -0.299 28.766 9.391 1 98.81 286 THR A C 1
ATOM 2180 O O . THR A 1 286 ? -0.782 28.781 10.523 1 98.81 286 THR A O 1
ATOM 2183 N N . LEU A 1 287 ? -0.204 29.828 8.695 1 98.12 287 LEU A N 1
ATOM 2184 C CA . LEU A 1 287 ? -0.71 31.109 9.164 1 98.12 287 LEU A CA 1
ATOM 2185 C C . LEU A 1 287 ? -1.961 31.516 8.391 1 98.12 287 LEU A C 1
ATOM 2187 O O . LEU A 1 287 ? -2.322 30.875 7.406 1 98.12 287 LEU A O 1
ATOM 2191 N N . LEU A 1 288 ? -2.695 32.438 8.891 1 98.5 288 LEU A N 1
ATOM 2192 C CA . LEU A 1 288 ? -3.84 33.062 8.227 1 98.5 288 LEU A CA 1
ATOM 2193 C C . LEU A 1 288 ? -3.502 34.469 7.746 1 98.5 288 LEU A C 1
ATOM 2195 O O . LEU A 1 288 ? -2.807 35.219 8.438 1 98.5 288 LEU A O 1
ATOM 2199 N N . THR A 1 289 ? -3.963 34.781 6.586 1 98.31 289 THR A N 1
ATOM 2200 C CA . THR A 1 289 ? -3.709 36.094 6.027 1 98.31 289 THR A CA 1
ATOM 2201 C C . THR A 1 289 ? -4.738 36.438 4.953 1 98.31 289 THR A C 1
ATOM 2203 O O . THR A 1 289 ? -5.309 35.531 4.328 1 98.31 289 THR A O 1
ATOM 2206 N N . ASP A 1 290 ? -4.996 37.719 4.781 1 97 290 ASP A N 1
ATOM 2207 C CA . ASP A 1 290 ? -5.871 38.188 3.711 1 97 290 ASP A CA 1
ATOM 2208 C C . ASP A 1 290 ? -5.082 38.438 2.434 1 97 290 ASP A C 1
ATOM 2210 O O . ASP A 1 290 ? -5.66 38.781 1.4 1 97 290 ASP A O 1
ATOM 2214 N N . ARG A 1 291 ? -3.787 38.219 2.518 1 97.75 291 ARG A N 1
ATOM 2215 C CA . ARG A 1 291 ? -2.906 38.531 1.395 1 97.75 291 ARG A CA 1
ATOM 2216 C C . ARG A 1 291 ? -2.164 37.281 0.926 1 97.75 291 ARG A C 1
ATOM 2218 O O . ARG A 1 291 ? -0.982 37.344 0.581 1 97.75 291 ARG A O 1
ATOM 2225 N N . ARG A 1 292 ? -2.832 36.188 0.971 1 97.81 292 ARG A N 1
ATOM 2226 C CA . ARG A 1 292 ? -2.217 34.875 0.704 1 97.81 292 ARG A CA 1
ATOM 2227 C C . ARG A 1 292 ? -1.552 34.875 -0.669 1 97.81 292 ARG A C 1
ATOM 2229 O O . ARG A 1 292 ? -0.379 34.5 -0.792 1 97.81 292 ARG A O 1
ATOM 2236 N N . ASP A 1 293 ? -2.254 35.281 -1.72 1 97.5 293 ASP A N 1
ATOM 2237 C CA . ASP A 1 293 ? -1.753 35.219 -3.088 1 97.5 293 ASP A CA 1
ATOM 2238 C C . ASP A 1 293 ? -0.516 36.094 -3.275 1 97.5 293 ASP A C 1
ATOM 2240 O O . ASP A 1 293 ? 0.439 35.688 -3.945 1 97.5 293 ASP A O 1
ATOM 2244 N N . ALA A 1 294 ? -0.574 37.25 -2.676 1 98 294 ALA A N 1
ATOM 2245 C CA . ALA A 1 294 ? 0.557 38.188 -2.779 1 98 294 ALA A CA 1
ATOM 2246 C C . ALA A 1 294 ? 1.794 37.594 -2.092 1 98 294 ALA A C 1
ATOM 2248 O O . ALA A 1 294 ? 2.904 37.688 -2.621 1 98 294 ALA A O 1
ATOM 2249 N N . ILE A 1 295 ? 1.59 37.062 -0.929 1 98.62 295 ILE A N 1
ATOM 2250 C CA . ILE A 1 295 ? 2.699 36.5 -0.173 1 98.62 295 ILE A CA 1
ATOM 2251 C C . ILE A 1 295 ? 3.285 35.312 -0.935 1 98.62 295 ILE A C 1
ATOM 2253 O O . ILE A 1 295 ? 4.504 35.188 -1.087 1 98.62 295 ILE A O 1
ATOM 2257 N N . MET A 1 296 ? 2.449 34.406 -1.406 1 98.62 296 MET A N 1
ATOM 2258 C CA . MET A 1 296 ? 2.908 33.219 -2.088 1 98.62 296 MET A CA 1
ATOM 2259 C C . MET A 1 296 ? 3.656 33.562 -3.371 1 98.62 296 MET A C 1
ATOM 2261 O O . MET A 1 296 ? 4.664 32.938 -3.699 1 98.62 296 MET A O 1
ATOM 2265 N N . LYS A 1 297 ? 3.148 34.531 -4.148 1 98.5 297 LYS A N 1
ATOM 2266 C CA . LYS A 1 297 ? 3.854 34.969 -5.344 1 98.5 297 LYS A CA 1
ATOM 2267 C C . LYS A 1 297 ? 5.242 35.5 -4.992 1 98.5 297 LYS A C 1
ATOM 2269 O O . LYS A 1 297 ? 6.219 35.219 -5.684 1 98.5 297 LYS A O 1
ATOM 2274 N N . ALA A 1 298 ? 5.336 36.344 -3.93 1 98.62 298 ALA A N 1
ATOM 2275 C CA . ALA A 1 298 ? 6.613 36.938 -3.502 1 98.62 298 ALA A CA 1
ATOM 2276 C C . ALA A 1 298 ? 7.594 35.812 -3.102 1 98.62 298 ALA A C 1
ATOM 2278 O O . ALA A 1 298 ? 8.781 35.906 -3.41 1 98.62 298 ALA A O 1
ATOM 2279 N N . LEU A 1 299 ? 7.09 34.875 -2.352 1 98.81 299 LEU A N 1
ATOM 2280 C CA . LEU A 1 299 ? 7.926 33.75 -1.939 1 98.81 299 LEU A CA 1
ATOM 2281 C C . LEU A 1 299 ? 8.438 32.969 -3.152 1 98.81 299 LEU A C 1
ATOM 2283 O O . LEU A 1 299 ? 9.625 32.656 -3.244 1 98.81 299 LEU A O 1
ATOM 2287 N N . THR A 1 300 ? 7.512 32.656 -4.062 1 98.56 300 THR A N 1
ATOM 2288 C CA . THR A 1 300 ? 7.887 31.953 -5.281 1 98.56 300 THR A CA 1
ATOM 2289 C C . THR A 1 300 ? 8.969 32.719 -6.039 1 98.56 300 THR A C 1
ATOM 2291 O O . THR A 1 300 ? 9.953 32.125 -6.488 1 98.56 300 THR A O 1
ATOM 2294 N N . ASP A 1 301 ? 8.812 34 -6.203 1 98.25 301 ASP A N 1
ATOM 2295 C CA . ASP A 1 301 ? 9.766 34.844 -6.906 1 98.25 301 ASP A CA 1
ATOM 2296 C C . ASP A 1 301 ? 11.133 34.812 -6.219 1 98.25 301 ASP A C 1
ATOM 2298 O O . ASP A 1 301 ? 12.164 35 -6.867 1 98.25 301 ASP A O 1
ATOM 2302 N N . ALA A 1 302 ? 11.102 34.625 -4.934 1 98.5 302 ALA A N 1
ATOM 2303 C CA . ALA A 1 302 ? 12.336 34.625 -4.152 1 98.5 302 ALA A CA 1
ATOM 2304 C C . ALA A 1 302 ? 12.93 33.219 -4.059 1 98.5 302 ALA A C 1
ATOM 2306 O O . ALA A 1 302 ? 13.945 33.031 -3.389 1 98.5 302 ALA A O 1
ATOM 2307 N N . GLY A 1 303 ? 12.312 32.188 -4.664 1 98.44 303 GLY A N 1
ATOM 2308 C CA . GLY A 1 303 ? 12.812 30.828 -4.613 1 98.44 303 GLY A CA 1
ATOM 2309 C C . GLY A 1 303 ? 12.469 30.109 -3.316 1 98.44 303 GLY A C 1
ATOM 2310 O O . GLY A 1 303 ? 13.18 29.188 -2.9 1 98.44 303 GLY A O 1
ATOM 2311 N N . ILE A 1 304 ? 11.438 30.594 -2.6 1 98.81 304 ILE A N 1
ATOM 2312 C CA . ILE A 1 304 ? 10.984 30.016 -1.338 1 98.81 304 ILE A CA 1
ATOM 2313 C C . ILE A 1 304 ? 9.641 29.312 -1.539 1 98.81 304 ILE A C 1
ATOM 2315 O O . ILE A 1 304 ? 8.719 29.891 -2.115 1 98.81 304 ILE A O 1
ATOM 2319 N N . ALA A 1 305 ? 9.578 28.078 -1.059 1 98.62 305 ALA A N 1
ATOM 2320 C CA . ALA A 1 305 ? 8.359 27.297 -1.233 1 98.62 305 ALA A CA 1
ATOM 2321 C C . ALA A 1 305 ? 7.262 27.766 -0.281 1 98.62 305 ALA A C 1
ATOM 2323 O O . ALA A 1 305 ? 7.551 28.375 0.75 1 98.62 305 ALA A O 1
ATOM 2324 N N . SER A 1 306 ? 6.055 27.578 -0.614 1 98.62 306 SER A N 1
ATOM 2325 C CA . SER A 1 306 ? 4.852 27.734 0.197 1 98.62 306 SER A CA 1
ATOM 2326 C C . SER A 1 306 ? 3.742 26.797 -0.284 1 98.62 306 SER A C 1
ATOM 2328 O O . SER A 1 306 ? 3.822 26.25 -1.382 1 98.62 306 SER A O 1
ATOM 2330 N N . ALA A 1 307 ? 2.812 26.547 0.573 1 98.19 307 ALA A N 1
ATOM 2331 C CA . ALA A 1 307 ? 1.718 25.641 0.228 1 98.19 307 ALA A CA 1
ATOM 2332 C C . ALA A 1 307 ? 0.425 26.047 0.926 1 98.19 307 ALA A C 1
ATOM 2334 O O . ALA A 1 307 ? 0.45 26.828 1.886 1 98.19 307 ALA A O 1
ATOM 2335 N N . VAL A 1 308 ? -0.669 25.609 0.364 1 98.25 308 VAL A N 1
ATOM 2336 C CA . VAL A 1 308 ? -1.969 25.766 1.009 1 98.25 308 VAL A CA 1
ATOM 2337 C C . VAL A 1 308 ? -2.498 24.406 1.443 1 98.25 308 VAL A C 1
ATOM 2339 O O . VAL A 1 308 ? -2.818 23.562 0.604 1 98.25 308 VAL A O 1
ATOM 2342 N N . TYR A 1 309 ? -2.482 24.156 2.785 1 97.38 309 TYR A N 1
ATOM 2343 C CA . TYR A 1 309 ? -3.08 22.984 3.4 1 97.38 309 TYR A CA 1
ATOM 2344 C C . TYR A 1 309 ? -4.25 23.359 4.297 1 97.38 309 TYR A C 1
ATOM 2346 O O . TYR A 1 309 ? -4.055 23.906 5.387 1 97.38 309 TYR A O 1
ATOM 2354 N N . TYR A 1 310 ? -5.41 23.203 3.834 1 96.75 310 TYR A N 1
ATOM 2355 C CA . TYR A 1 310 ? -5.926 22.672 2.572 1 96.75 310 TYR A CA 1
ATOM 2356 C C . TYR A 1 310 ? -6.863 23.672 1.908 1 96.75 310 TYR A C 1
ATOM 2358 O O . TYR A 1 310 ? -7.691 24.297 2.576 1 96.75 310 TYR A O 1
ATOM 2366 N N . PRO A 1 311 ? -6.895 23.781 0.633 1 97.19 311 PRO A N 1
ATOM 2367 C CA . PRO A 1 311 ? -7.613 24.859 -0.057 1 97.19 311 PRO A CA 1
ATOM 2368 C C . PRO A 1 311 ? -9.117 24.594 -0.149 1 97.19 311 PRO A C 1
ATOM 2370 O O . PRO A 1 311 ? -9.906 25.531 -0.284 1 97.19 311 PRO A O 1
ATOM 2373 N N . ILE A 1 312 ? -9.531 23.344 -0.145 1 97.94 312 ILE A N 1
ATOM 2374 C CA . ILE A 1 312 ? -10.938 22.969 -0.265 1 97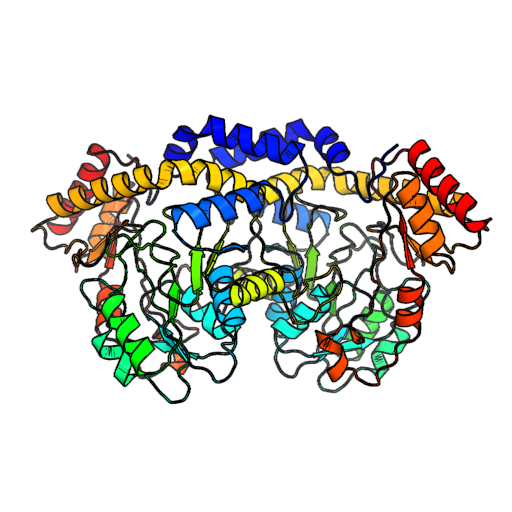.94 312 ILE A CA 1
ATOM 2375 C C . ILE A 1 312 ? -11.328 22.047 0.887 1 97.94 312 ILE A C 1
ATOM 2377 O O . ILE A 1 312 ? -10.867 20.906 0.959 1 97.94 312 ILE A O 1
ATOM 2381 N N . PRO A 1 313 ? -12.164 22.609 1.822 1 98.5 313 PRO A N 1
ATOM 2382 C CA . PRO A 1 313 ? -12.633 21.688 2.867 1 98.5 313 PRO A CA 1
ATOM 2383 C C . PRO A 1 313 ? -13.32 20.453 2.303 1 98.5 313 PRO A C 1
ATOM 2385 O O . PRO A 1 313 ? -13.898 20.5 1.213 1 98.5 313 PRO A O 1
ATOM 2388 N N . LEU A 1 314 ? -13.352 19.375 3.025 1 98.62 314 LEU A N 1
ATOM 2389 C CA . LEU A 1 314 ? -13.758 18.078 2.516 1 98.62 314 LEU A CA 1
ATOM 2390 C C . LEU A 1 314 ? -15.219 18.094 2.082 1 98.62 314 LEU A C 1
ATOM 2392 O O . LEU A 1 314 ? -15.578 17.5 1.062 1 98.62 314 LEU A O 1
ATOM 2396 N N . HIS A 1 315 ? -16.094 18.828 2.816 1 98.5 315 HIS A N 1
ATOM 2397 C CA . HIS A 1 315 ? -17.516 18.828 2.49 1 98.5 315 HIS A CA 1
ATOM 2398 C C . HIS A 1 315 ? -17.766 19.547 1.166 1 98.5 315 HIS A C 1
ATOM 2400 O O . HIS A 1 315 ? -18.859 19.422 0.595 1 98.5 315 HIS A O 1
ATOM 2406 N N . LYS A 1 316 ? -16.734 20.234 0.653 1 98 316 LYS A N 1
ATOM 2407 C CA . LYS A 1 316 ? -16.859 20.969 -0.598 1 98 316 LYS A CA 1
ATOM 2408 C C . LYS A 1 316 ? -16.094 20.297 -1.725 1 98 316 LYS A C 1
ATOM 2410 O O . LYS A 1 316 ? -16.109 20.766 -2.865 1 98 316 LYS A O 1
ATOM 2415 N N . GLN A 1 317 ? -15.32 19.234 -1.442 1 98 317 GLN A N 1
ATOM 2416 C CA . GLN A 1 317 ? -14.656 18.469 -2.492 1 98 317 GLN A CA 1
ATOM 2417 C C . GLN A 1 317 ? -15.672 17.875 -3.471 1 98 317 GLN A C 1
ATOM 2419 O O . GLN A 1 317 ? -16.734 17.422 -3.066 1 98 317 GLN A O 1
ATOM 2424 N N . ASP A 1 318 ? -15.266 17.734 -4.73 1 97.31 318 ASP A N 1
ATOM 2425 C CA . ASP A 1 318 ? -16.156 17.234 -5.773 1 97.31 318 ASP A CA 1
ATOM 2426 C C . ASP A 1 318 ? -16.766 15.891 -5.383 1 97.31 318 ASP A C 1
ATOM 2428 O O . ASP A 1 318 ? -17.953 15.664 -5.582 1 97.31 318 ASP A O 1
ATOM 2432 N N . VAL A 1 319 ? -16.016 15.062 -4.789 1 97.25 319 VAL A N 1
ATOM 2433 C CA . VAL A 1 319 ? -16.438 13.695 -4.488 1 97.25 319 VAL A CA 1
ATOM 2434 C C . VAL A 1 319 ? -17.469 13.711 -3.367 1 97.25 319 VAL A C 1
ATOM 2436 O O . VAL A 1 319 ? -18.281 12.781 -3.248 1 97.25 319 VAL A O 1
ATOM 2439 N N . PHE A 1 320 ? -17.484 14.805 -2.555 1 97.81 320 PHE A N 1
ATOM 2440 C CA . PHE A 1 320 ? -18.375 14.859 -1.396 1 97.81 320 PHE A CA 1
ATOM 2441 C C . PHE A 1 320 ? -19.453 15.914 -1.59 1 97.81 320 PHE A C 1
ATOM 2443 O O . PHE A 1 320 ? -20.453 15.93 -0.858 1 97.81 320 PHE A O 1
ATOM 2450 N N . ALA A 1 321 ? -19.359 16.797 -2.57 1 96.56 321 ALA A N 1
ATOM 2451 C CA . ALA A 1 321 ? -20.125 18.031 -2.701 1 96.56 321 ALA A CA 1
ATOM 2452 C C . ALA A 1 321 ? -21.625 17.75 -2.758 1 96.56 321 ALA A C 1
ATOM 2454 O O . ALA A 1 321 ? -22.422 18.422 -2.105 1 96.56 321 ALA A O 1
ATOM 2455 N N . ALA A 1 322 ? -22.031 16.719 -3.49 1 96.44 322 ALA A N 1
ATOM 2456 C CA . ALA A 1 322 ? -23.438 16.406 -3.633 1 96.44 322 ALA A CA 1
ATOM 2457 C C . ALA A 1 322 ? -24.031 15.891 -2.322 1 96.44 322 ALA A C 1
ATOM 2459 O O . ALA A 1 322 ? -25.125 16.281 -1.93 1 96.44 322 ALA A O 1
ATOM 2460 N N . ASP A 1 323 ? -23.266 15.07 -1.641 1 96.62 323 ASP A N 1
ATOM 2461 C CA . ASP A 1 323 ? -23.719 14.453 -0.402 1 96.62 323 ASP A CA 1
ATOM 2462 C C . ASP A 1 323 ? -23.844 15.484 0.718 1 96.62 323 ASP A C 1
ATOM 2464 O O . ASP A 1 323 ? -24.625 15.305 1.654 1 96.62 323 ASP A O 1
ATOM 2468 N N . TYR A 1 324 ? -23.078 16.531 0.623 1 97.75 324 TYR A N 1
ATOM 2469 C CA . TYR A 1 324 ? -23.031 17.5 1.704 1 97.75 324 TYR A CA 1
ATOM 2470 C C . TYR A 1 324 ? -23.516 18.859 1.23 1 97.75 324 TYR A C 1
ATOM 2472 O O . TYR A 1 324 ? -23.094 19.906 1.751 1 97.75 324 TYR A O 1
ATOM 2480 N N . ALA A 1 325 ? -24.453 18.641 0.309 1 94.19 325 ALA A N 1
ATOM 2481 C CA . ALA A 1 325 ? -25.047 19.875 -0.191 1 94.19 325 ALA A CA 1
ATOM 2482 C C . ALA A 1 325 ? -25.797 20.609 0.919 1 94.19 325 ALA A C 1
ATOM 2484 O O . ALA A 1 325 ? -26.531 20 1.691 1 94.19 325 ALA A O 1
ATOM 2485 N N . GLY A 1 326 ? -25.531 21.797 1.187 1 93.44 326 GLY A N 1
ATOM 2486 C CA . GLY A 1 326 ? -26.266 22.578 2.176 1 93.44 326 GLY A CA 1
ATOM 2487 C C . GLY A 1 326 ? -25.547 22.672 3.512 1 93.44 326 GLY A C 1
ATOM 2488 O O . GLY A 1 326 ? -25.984 23.391 4.41 1 93.44 326 GLY A O 1
ATOM 2489 N N . VAL A 1 327 ? -24.562 21.766 3.701 1 95.75 327 VAL A N 1
ATOM 2490 C CA . VAL A 1 327 ? -23.781 21.797 4.938 1 95.75 327 VAL A CA 1
ATOM 2491 C C . VAL A 1 327 ? -22.906 23.047 4.961 1 95.75 327 VAL A C 1
ATOM 2493 O O . VAL A 1 327 ? -22.203 23.344 3.994 1 95.75 327 VAL A O 1
ATOM 2496 N N . SER A 1 328 ? -23.094 23.828 6.027 1 96.25 328 SER A N 1
ATOM 2497 C CA . SER A 1 328 ? -22.281 25.031 6.219 1 96.25 328 SER A CA 1
ATOM 2498 C C . SER A 1 328 ? -21.344 24.891 7.402 1 96.25 328 SER A C 1
ATOM 2500 O O . SER A 1 328 ? -21.781 24.625 8.523 1 96.25 328 SER A O 1
ATOM 2502 N N . LEU A 1 329 ? -20.156 24.969 7.191 1 98.56 329 LEU A N 1
ATOM 2503 C CA . LEU A 1 329 ? -19.094 24.906 8.188 1 98.56 329 LEU A CA 1
ATOM 2504 C C . LEU A 1 329 ? -18.188 26.141 8.102 1 98.56 329 LEU A C 1
ATOM 2506 O O . LEU A 1 329 ? -17.062 26.062 7.629 1 98.56 329 LEU A O 1
ATOM 2510 N N . PRO A 1 330 ? -18.641 27.281 8.555 1 98.56 330 PRO A N 1
ATOM 2511 C CA . PRO A 1 330 ? -18.078 28.594 8.266 1 98.56 330 PRO A CA 1
ATOM 2512 C C . PRO A 1 330 ? -16.625 28.734 8.734 1 98.56 330 PRO A C 1
ATOM 2514 O O . PRO A 1 330 ? -15.82 29.375 8.062 1 98.56 330 PRO A O 1
ATOM 2517 N N . ALA A 1 331 ? -16.297 28.172 9.898 1 98.75 331 ALA A N 1
ATOM 2518 C CA . ALA A 1 331 ? -14.93 28.297 10.383 1 98.75 331 ALA A CA 1
ATOM 2519 C C . ALA A 1 331 ? -13.945 27.594 9.453 1 98.75 331 ALA A C 1
ATOM 2521 O O . ALA A 1 331 ? -12.914 28.172 9.086 1 98.75 331 ALA A O 1
ATOM 2522 N N . ALA A 1 332 ? -14.273 26.375 9.094 1 98.75 332 ALA A N 1
ATOM 2523 C CA . ALA A 1 332 ? -13.414 25.625 8.18 1 98.75 332 ALA A CA 1
ATOM 2524 C C . ALA A 1 332 ? -13.297 26.328 6.832 1 98.75 332 ALA A C 1
ATOM 2526 O O . ALA A 1 332 ? -12.219 26.391 6.242 1 98.75 332 ALA A O 1
ATOM 2527 N N . GLU A 1 333 ? -14.406 26.844 6.309 1 98.56 333 GLU A N 1
ATOM 2528 C CA . GLU A 1 333 ? -14.438 27.562 5.031 1 98.56 333 GLU A CA 1
ATOM 2529 C C . GLU A 1 333 ? -13.562 28.812 5.078 1 98.56 333 GLU A C 1
ATOM 2531 O O . GLU A 1 333 ? -12.797 29.062 4.152 1 98.56 333 GLU A O 1
ATOM 2536 N N . GLU A 1 334 ? -13.695 29.5 6.152 1 98.5 334 GLU A N 1
ATOM 2537 C CA . GLU A 1 334 ? -12.914 30.734 6.309 1 98.5 334 GLU A CA 1
ATOM 2538 C C . GLU A 1 334 ? -11.422 30.422 6.426 1 98.5 334 GLU A C 1
ATOM 2540 O O . GLU A 1 334 ? -10.594 31.062 5.781 1 98.5 334 GLU A O 1
ATOM 2545 N N . VAL A 1 335 ? -11.094 29.453 7.23 1 98.69 335 VAL A N 1
ATOM 2546 C CA . VAL A 1 335 ? -9.703 29.062 7.422 1 98.69 335 VAL A CA 1
ATOM 2547 C C . VAL A 1 335 ? -9.102 28.625 6.086 1 98.69 335 VAL A C 1
ATOM 2549 O O . VAL A 1 335 ? -8.008 29.062 5.719 1 98.69 335 VAL A O 1
ATOM 2552 N N . ALA A 1 336 ? -9.828 27.781 5.336 1 98.44 336 ALA A N 1
ATOM 2553 C CA . ALA A 1 336 ? -9.344 27.266 4.059 1 98.44 336 ALA A CA 1
ATOM 2554 C C . ALA A 1 336 ? -9.086 28.406 3.068 1 98.44 336 ALA A C 1
ATOM 2556 O O . ALA A 1 336 ? -8.156 28.328 2.262 1 98.44 336 ALA A O 1
ATOM 2557 N N . SER A 1 337 ? -9.844 29.453 3.111 1 98 337 SER A N 1
ATOM 2558 C CA . SER A 1 337 ? -9.742 30.547 2.16 1 98 337 SER A CA 1
ATOM 2559 C C . SER A 1 337 ? -8.57 31.469 2.498 1 98 337 SER A C 1
ATOM 2561 O O . SER A 1 337 ? -8.125 32.25 1.653 1 98 337 SER A O 1
ATOM 2563 N N . ARG A 1 338 ? -8 31.312 3.758 1 98.19 338 ARG A N 1
ATOM 2564 C CA . ARG A 1 338 ? -7.039 32.312 4.211 1 98.19 338 ARG A CA 1
ATOM 2565 C C . ARG A 1 338 ? -5.715 31.672 4.598 1 98.19 338 ARG A C 1
ATOM 2567 O O . ARG A 1 338 ? -4.707 32.344 4.762 1 98.19 338 ARG A O 1
ATOM 2574 N N . CYS A 1 339 ? -5.699 30.375 4.695 1 98.44 339 CYS A N 1
ATOM 2575 C CA . CYS A 1 339 ? -4.535 29.719 5.277 1 98.44 339 CYS A CA 1
ATOM 2576 C C . CYS A 1 339 ? -3.412 29.578 4.254 1 98.44 339 CYS A C 1
ATOM 2578 O O . CYS A 1 339 ? -3.672 29.453 3.057 1 98.44 339 CYS A O 1
ATOM 2580 N N . MET A 1 340 ? -2.232 29.625 4.66 1 98.62 340 MET A N 1
ATOM 2581 C CA . MET A 1 340 ? -1.036 29.266 3.902 1 98.62 340 MET A CA 1
ATOM 2582 C C . MET A 1 340 ? 0.056 28.75 4.828 1 98.62 340 MET A C 1
ATOM 2584 O O . MET A 1 340 ? 0.085 29.078 6.016 1 98.62 340 MET A O 1
ATOM 2588 N N . SER A 1 341 ? 0.903 27.969 4.309 1 98.88 341 SER A N 1
ATOM 2589 C CA . SER A 1 341 ? 1.963 27.344 5.098 1 98.88 341 SER A CA 1
ATOM 2590 C C . SER A 1 341 ? 3.342 27.766 4.598 1 98.88 341 SER A C 1
ATOM 2592 O O . SER A 1 341 ? 3.562 27.875 3.393 1 98.88 341 SER A O 1
ATOM 2594 N N . LEU A 1 342 ? 4.207 28.016 5.504 1 98.88 342 LEU A N 1
ATOM 2595 C CA . LEU A 1 342 ? 5.605 28.344 5.238 1 98.88 342 LEU A CA 1
ATOM 2596 C C . LEU A 1 342 ? 6.492 27.125 5.422 1 98.88 342 LEU A C 1
ATOM 2598 O O . LEU A 1 342 ? 6.082 26.141 6.039 1 98.88 342 LEU A O 1
ATOM 2602 N N . PRO A 1 343 ? 7.695 27.156 4.809 1 98.81 343 PRO A N 1
ATOM 2603 C CA . PRO A 1 343 ? 8.625 26.047 5.023 1 98.81 343 PRO A CA 1
ATOM 2604 C C . PRO A 1 343 ? 8.898 25.797 6.504 1 98.81 343 PRO A C 1
ATOM 2606 O O . PRO A 1 343 ? 9.047 26.734 7.285 1 98.81 343 PRO A O 1
ATOM 2609 N N . ILE A 1 344 ? 8.906 24.578 6.875 1 98.88 344 ILE A N 1
ATOM 2610 C CA . ILE A 1 344 ? 9.289 24.266 8.242 1 98.88 344 ILE A CA 1
ATOM 2611 C C . ILE A 1 344 ? 9.914 22.859 8.297 1 98.88 344 ILE A C 1
ATOM 2613 O O . ILE A 1 344 ? 9.305 21.891 7.852 1 98.88 344 ILE A O 1
ATOM 2617 N N . PHE A 1 345 ? 11.078 22.75 8.797 1 98.69 345 PHE A N 1
ATOM 2618 C CA . PHE A 1 345 ? 11.805 21.516 9.055 1 98.69 345 PHE A CA 1
ATOM 2619 C C . PHE A 1 345 ? 12.867 21.719 10.125 1 98.69 345 PHE A C 1
ATOM 2621 O O . PHE A 1 345 ? 13.281 22.859 10.391 1 98.69 345 PHE A O 1
ATOM 2628 N N . PRO A 1 346 ? 13.289 20.656 10.766 1 98.56 346 PRO A N 1
ATOM 2629 C CA . PRO A 1 346 ? 14.125 20.781 11.961 1 98.56 346 PRO A CA 1
ATOM 2630 C C . PRO A 1 346 ? 15.453 21.484 11.688 1 98.56 346 PRO A C 1
ATOM 2632 O O . PRO A 1 346 ? 15.984 22.172 12.562 1 98.56 346 PRO A O 1
ATOM 2635 N N . GLU A 1 347 ? 16.016 21.375 10.516 1 98.19 347 GLU A N 1
ATOM 2636 C CA . GLU A 1 347 ? 17.375 21.812 10.203 1 98.19 347 GLU A CA 1
ATOM 2637 C C . GLU A 1 347 ? 17.391 23.25 9.703 1 98.19 347 GLU A C 1
ATOM 2639 O O . GLU A 1 347 ? 18.438 23.797 9.383 1 98.19 347 GLU A O 1
ATOM 2644 N N . MET A 1 348 ? 16.234 23.828 9.633 1 98.38 348 MET A N 1
ATOM 2645 C CA . MET A 1 348 ? 16.141 25.188 9.102 1 98.38 348 MET A CA 1
ATOM 2646 C C . MET A 1 348 ? 16.969 26.156 9.953 1 98.38 348 MET A C 1
ATOM 2648 O O . MET A 1 348 ? 16.875 26.156 11.18 1 98.38 348 MET A O 1
ATOM 2652 N N . THR A 1 349 ? 17.797 26.969 9.328 1 98.06 349 THR A N 1
ATOM 2653 C CA . THR A 1 349 ? 18.641 27.922 10.031 1 98.06 349 THR A CA 1
ATOM 2654 C C . THR A 1 349 ? 17.891 29.203 10.336 1 98.06 349 THR A C 1
ATOM 2656 O O . THR A 1 349 ? 16.859 29.484 9.703 1 98.06 349 THR A O 1
ATOM 2659 N N . GLU A 1 350 ? 18.438 29.891 11.328 1 98.38 350 GLU A N 1
ATOM 2660 C CA . GLU A 1 350 ? 17.844 31.203 11.633 1 98.38 350 GLU A CA 1
ATOM 2661 C C . GLU A 1 350 ? 17.875 32.125 10.422 1 98.38 350 GLU A C 1
ATOM 2663 O O . GLU A 1 350 ? 16.953 32.875 10.195 1 98.38 350 GLU A O 1
ATOM 2668 N N . GLU A 1 351 ? 18.922 32.062 9.648 1 98.31 351 GLU A N 1
ATOM 2669 C CA . GLU A 1 351 ? 19.047 32.844 8.438 1 98.31 351 GLU A CA 1
ATOM 2670 C C . GLU A 1 351 ? 17.938 32.531 7.445 1 98.31 351 GLU A C 1
ATOM 2672 O O . GLU A 1 351 ? 17.359 33.438 6.84 1 98.31 351 GLU A O 1
ATOM 2677 N N . GLN A 1 352 ? 17.656 31.281 7.277 1 98.69 352 GLN A N 1
ATOM 2678 C CA . GLN A 1 352 ? 16.562 30.875 6.387 1 98.69 352 GLN A CA 1
ATOM 2679 C C . GLN A 1 352 ? 15.219 31.391 6.883 1 98.69 352 GLN A C 1
ATOM 2681 O O . GLN A 1 352 ? 14.406 31.875 6.094 1 98.69 352 GLN A O 1
ATOM 2686 N N . VAL A 1 353 ? 15.023 31.297 8.203 1 98.81 353 VAL A N 1
ATOM 2687 C CA . VAL A 1 353 ? 13.766 31.75 8.797 1 98.81 353 VAL A CA 1
ATOM 2688 C C . VAL A 1 353 ? 13.594 33.25 8.57 1 98.81 353 VAL A C 1
ATOM 2690 O O . VAL A 1 353 ? 12.531 33.688 8.141 1 98.81 353 VAL A O 1
ATOM 2693 N N . ARG A 1 354 ? 14.609 34 8.82 1 98.62 354 ARG A N 1
ATOM 2694 C CA . ARG A 1 354 ? 14.555 35.438 8.672 1 98.62 354 ARG A CA 1
ATOM 2695 C C . ARG A 1 354 ? 14.352 35.844 7.215 1 98.62 354 ARG A C 1
ATOM 2697 O O . ARG A 1 354 ? 13.648 36.812 6.918 1 98.62 354 ARG A O 1
ATOM 2704 N N . ARG A 1 355 ? 15 35.031 6.316 1 98.62 355 ARG A N 1
ATOM 2705 C CA . ARG A 1 355 ? 14.812 35.312 4.891 1 98.62 355 ARG A CA 1
ATOM 2706 C C . ARG A 1 355 ? 13.352 35.125 4.496 1 98.62 355 ARG A C 1
ATOM 2708 O O . ARG A 1 355 ? 12.797 35.938 3.762 1 98.62 355 ARG A O 1
ATOM 2715 N N . VAL A 1 356 ? 12.703 34.062 4.953 1 98.88 356 VAL A N 1
ATOM 2716 C CA . VAL A 1 356 ? 11.297 33.812 4.668 1 98.88 356 VAL A CA 1
ATOM 2717 C C . VAL A 1 356 ? 10.445 34.969 5.215 1 98.88 356 VAL A C 1
ATOM 2719 O O . VAL A 1 356 ? 9.602 35.5 4.504 1 98.88 356 VAL A O 1
ATOM 2722 N N . VAL A 1 357 ? 10.734 35.375 6.438 1 98.69 357 VAL A N 1
ATOM 2723 C CA . VAL A 1 357 ? 9.938 36.375 7.121 1 98.69 357 VAL A CA 1
ATOM 2724 C C . VAL A 1 357 ? 10.094 37.719 6.406 1 98.69 357 VAL A C 1
ATOM 2726 O O . VAL A 1 357 ? 9.117 38.469 6.254 1 98.69 357 VAL A O 1
ATOM 2729 N N . ASP A 1 358 ? 11.297 38 5.965 1 98.38 358 ASP A N 1
ATOM 2730 C CA . ASP A 1 358 ? 11.547 39.25 5.258 1 98.38 358 ASP A CA 1
ATOM 2731 C C . ASP A 1 358 ? 10.703 39.344 3.986 1 98.38 358 ASP A C 1
ATOM 2733 O O . ASP A 1 358 ? 10.141 40.375 3.68 1 98.38 358 ASP A O 1
ATOM 2737 N N . VAL A 1 359 ? 10.664 38.25 3.264 1 98.56 359 VAL A N 1
ATOM 2738 C CA . VAL A 1 359 ? 9.883 38.219 2.029 1 98.56 359 VAL A CA 1
ATOM 2739 C C . VAL A 1 359 ? 8.398 38.375 2.348 1 98.56 359 VAL A C 1
ATOM 2741 O O . VAL A 1 359 ? 7.684 39.094 1.667 1 98.56 359 VAL A O 1
ATOM 2744 N N . VAL A 1 360 ? 7.922 37.719 3.41 1 98.69 360 VAL A N 1
ATOM 2745 C CA . VAL A 1 360 ? 6.52 37.781 3.816 1 98.69 360 VAL A CA 1
ATOM 2746 C C . VAL A 1 360 ? 6.176 39.219 4.207 1 98.69 360 VAL A C 1
ATOM 2748 O O . VAL A 1 360 ? 5.172 39.781 3.754 1 98.69 360 VAL A O 1
ATOM 2751 N N . LYS A 1 361 ? 7.035 39.875 4.988 1 98.12 361 LYS A N 1
ATOM 2752 C CA . LYS A 1 361 ? 6.789 41.219 5.461 1 98.12 361 LYS A CA 1
ATOM 2753 C C . LYS A 1 361 ? 6.766 42.219 4.297 1 98.12 361 LYS A C 1
ATOM 2755 O O . LYS A 1 361 ? 5.949 43.125 4.277 1 98.12 361 LYS A O 1
ATOM 2760 N N . SER A 1 362 ? 7.637 41.969 3.402 1 97.44 362 SER A N 1
ATOM 2761 C CA . SER A 1 362 ? 7.68 42.844 2.234 1 97.44 362 SER A CA 1
ATOM 2762 C C . SER A 1 362 ? 6.387 42.75 1.431 1 97.44 362 SER A C 1
ATOM 2764 O O . SER A 1 362 ? 5.879 43.781 0.948 1 97.44 362 SER A O 1
ATOM 2766 N N . ALA A 1 363 ? 5.891 41.531 1.248 1 97.56 363 ALA A N 1
ATOM 2767 C CA . ALA A 1 363 ? 4.656 41.312 0.498 1 97.56 363 ALA A CA 1
ATOM 2768 C C . ALA A 1 363 ? 3.461 41.938 1.226 1 97.56 363 ALA A C 1
ATOM 2770 O O . ALA A 1 363 ? 2.508 42.375 0.591 1 97.56 363 ALA A O 1
ATOM 2771 N N . LEU A 1 364 ? 3.49 41.969 2.535 1 96.69 364 LEU A N 1
ATOM 2772 C CA . LEU A 1 364 ? 2.402 42.5 3.348 1 96.69 364 LEU A CA 1
ATOM 2773 C C . LEU A 1 364 ? 2.389 44.031 3.311 1 96.69 364 LEU A C 1
ATOM 2775 O O . LEU A 1 364 ? 1.344 44.656 3.52 1 96.69 364 LEU A O 1
ATOM 2779 N N . LYS A 1 365 ? 3.473 44.688 3.053 1 92.06 365 LYS A N 1
ATOM 2780 C CA . LYS A 1 365 ? 3.582 46.125 2.994 1 92.06 365 LYS A CA 1
ATOM 2781 C C . LYS A 1 365 ? 3.227 46.656 1.606 1 92.06 365 LYS A C 1
ATOM 2783 O O . LYS A 1 365 ? 2.883 47.844 1.45 1 92.06 365 LYS A O 1
ATOM 2788 N N . ALA A 1 366 ? 3.385 45.875 0.675 1 86.62 366 ALA A N 1
ATOM 2789 C CA . ALA A 1 366 ? 3.08 46.281 -0.691 1 86.62 366 ALA A CA 1
ATOM 2790 C C . ALA A 1 366 ? 1.574 46.375 -0.914 1 86.62 366 ALA A C 1
ATOM 2792 O O . ALA A 1 366 ? 0.798 45.688 -0.254 1 86.62 366 ALA A O 1
ATOM 2793 N N . MET B 1 1 ? 22.531 -29.859 2.328 1 83.38 1 MET B N 1
ATOM 2794 C CA . MET B 1 1 ? 22.391 -28.672 1.485 1 83.38 1 MET B CA 1
ATOM 2795 C C . MET B 1 1 ? 21 -28.062 1.618 1 83.38 1 MET B C 1
ATOM 2797 O O . MET B 1 1 ? 20 -28.75 1.402 1 83.38 1 MET B O 1
ATOM 2801 N N . ASN B 1 2 ? 20.906 -26.812 2.072 1 92.56 2 ASN B N 1
ATOM 2802 C CA . ASN B 1 2 ? 19.625 -26.125 2.219 1 92.56 2 ASN B CA 1
ATOM 2803 C C . ASN B 1 2 ? 19.156 -25.516 0.901 1 92.56 2 ASN B C 1
ATOM 2805 O O . ASN B 1 2 ? 19.891 -24.766 0.268 1 92.56 2 ASN B O 1
ATOM 2809 N N . ILE B 1 3 ? 18.062 -25.969 0.369 1 98.25 3 ILE B N 1
ATOM 2810 C CA . ILE B 1 3 ? 17.5 -25.453 -0.876 1 98.25 3 ILE B CA 1
ATOM 2811 C C . ILE B 1 3 ? 16.172 -24.766 -0.594 1 98.25 3 ILE B C 1
ATOM 2813 O O . ILE B 1 3 ? 15.164 -25.422 -0.301 1 98.25 3 ILE B O 1
ATOM 2817 N N . PRO B 1 4 ? 16.109 -23.406 -0.641 1 98.19 4 PRO B N 1
ATOM 2818 C CA . PRO B 1 4 ? 14.852 -22.688 -0.427 1 98.19 4 PRO B CA 1
ATOM 2819 C C . PRO B 1 4 ? 13.922 -22.75 -1.634 1 98.19 4 PRO B C 1
ATOM 2821 O O . PRO B 1 4 ? 14.328 -23.219 -2.705 1 98.19 4 PRO B O 1
ATOM 2824 N N . MET B 1 5 ? 12.664 -22.391 -1.441 1 98.38 5 MET B N 1
ATOM 2825 C CA . MET B 1 5 ? 11.719 -22.359 -2.559 1 98.38 5 MET B CA 1
ATOM 2826 C C . MET B 1 5 ? 12.25 -21.469 -3.686 1 98.38 5 MET B C 1
ATOM 2828 O O . MET B 1 5 ? 12.156 -21.844 -4.859 1 98.38 5 MET B O 1
ATOM 2832 N N . VAL B 1 6 ? 12.68 -20.25 -3.342 1 98.25 6 VAL B N 1
ATOM 2833 C CA . VAL B 1 6 ? 13.352 -19.281 -4.199 1 98.25 6 VAL B CA 1
ATOM 2834 C C . VAL B 1 6 ? 14.57 -18.719 -3.48 1 98.25 6 VAL B C 1
ATOM 2836 O O . VAL B 1 6 ? 14.523 -18.438 -2.279 1 98.25 6 VAL B O 1
ATOM 2839 N N . ASP B 1 7 ? 15.688 -18.656 -4.121 1 98 7 ASP B N 1
ATOM 2840 C CA . ASP B 1 7 ? 16.906 -18.125 -3.504 1 98 7 ASP B CA 1
ATOM 2841 C C . ASP B 1 7 ? 17.125 -16.656 -3.896 1 98 7 ASP B C 1
ATOM 2843 O O . ASP B 1 7 ? 17.875 -16.375 -4.828 1 98 7 ASP B O 1
ATOM 2847 N N . LEU B 1 8 ? 16.594 -15.766 -3.164 1 98 8 LEU B N 1
ATOM 2848 C CA . LEU B 1 8 ? 16.688 -14.336 -3.449 1 98 8 LEU B CA 1
ATOM 2849 C C . LEU B 1 8 ? 18.109 -13.82 -3.223 1 98 8 LEU B C 1
ATOM 2851 O O . LEU B 1 8 ? 18.516 -12.828 -3.83 1 98 8 LEU B O 1
ATOM 2855 N N . LYS B 1 9 ? 18.828 -14.461 -2.33 1 97.88 9 LYS B N 1
ATOM 2856 C CA . LYS B 1 9 ? 20.172 -14.016 -1.987 1 97.88 9 LYS B CA 1
ATOM 2857 C C . LYS B 1 9 ? 21.125 -14.234 -3.152 1 97.88 9 LYS B C 1
ATOM 2859 O O . LYS B 1 9 ? 21.938 -13.359 -3.465 1 97.88 9 LYS B O 1
ATOM 2864 N N . VAL B 1 10 ? 21.031 -15.414 -3.785 1 98.12 10 VAL B N 1
ATOM 2865 C CA . VAL B 1 10 ? 21.906 -15.719 -4.914 1 98.12 10 VAL B CA 1
ATOM 2866 C C . VAL B 1 10 ? 21.641 -14.742 -6.055 1 98.12 10 VAL B C 1
ATOM 2868 O O . VAL B 1 10 ? 22.562 -14.258 -6.707 1 98.12 10 VAL B O 1
ATOM 2871 N N . GLN B 1 11 ? 20.391 -14.438 -6.285 1 98.31 11 GLN B N 1
ATOM 2872 C CA . GLN B 1 11 ? 20.062 -13.492 -7.344 1 98.31 11 GLN B CA 1
ATOM 2873 C C . GLN B 1 11 ? 20.547 -12.086 -7 1 98.31 11 GLN B C 1
ATOM 2875 O O . GLN B 1 11 ? 21.109 -11.391 -7.852 1 98.31 11 GLN B O 1
ATOM 2880 N N . TYR B 1 12 ? 20.328 -11.633 -5.727 1 98.62 12 TYR B N 1
ATOM 2881 C CA . TYR B 1 12 ? 20.781 -10.328 -5.273 1 98.62 12 TYR B CA 1
ATOM 2882 C C . TYR B 1 12 ? 22.297 -10.18 -5.449 1 98.62 12 TYR B C 1
ATOM 2884 O O . TYR B 1 12 ? 22.766 -9.172 -5.984 1 98.62 12 TYR B O 1
ATOM 2892 N N . HIS B 1 13 ? 23 -11.18 -5.066 1 98.56 13 HIS B N 1
ATOM 2893 C CA . HIS B 1 13 ? 24.453 -11.117 -5.133 1 98.56 13 HIS B CA 1
ATOM 2894 C C . HIS B 1 13 ? 24.938 -10.984 -6.574 1 98.56 13 HIS B C 1
ATOM 2896 O O . HIS B 1 13 ? 25.938 -10.328 -6.836 1 98.56 13 HIS B O 1
ATOM 2902 N N . ALA B 1 14 ? 24.172 -11.562 -7.508 1 98.38 14 ALA B N 1
ATOM 2903 C CA . ALA B 1 14 ? 24.547 -11.523 -8.922 1 98.38 14 ALA B CA 1
ATOM 2904 C C . ALA B 1 14 ? 24.375 -10.117 -9.492 1 98.38 14 ALA B C 1
ATOM 2906 O O . ALA B 1 14 ? 25.047 -9.75 -10.453 1 98.38 14 ALA B O 1
ATOM 2907 N N . ILE B 1 15 ? 23.516 -9.289 -8.891 1 98.56 15 ILE B N 1
ATOM 2908 C CA . ILE B 1 15 ? 23.25 -7.961 -9.414 1 98.56 15 ILE B CA 1
ATOM 2909 C C . ILE B 1 15 ? 23.453 -6.918 -8.32 1 98.56 15 ILE B C 1
ATOM 2911 O O . ILE B 1 15 ? 22.922 -5.812 -8.391 1 98.56 15 ILE B O 1
ATOM 2915 N N . LYS B 1 16 ? 24.219 -7.207 -7.289 1 98.56 16 LYS B N 1
ATOM 2916 C CA . LYS B 1 16 ? 24.375 -6.441 -6.055 1 98.56 16 LYS B CA 1
ATOM 2917 C C . LYS B 1 16 ? 24.906 -5.039 -6.336 1 98.56 16 LYS B C 1
ATOM 2919 O O . LYS B 1 16 ? 24.359 -4.055 -5.828 1 98.56 16 LYS B O 1
ATOM 2924 N N . GLU B 1 17 ? 25.906 -4.93 -7.133 1 98.62 17 GLU B N 1
ATOM 2925 C CA . GLU B 1 17 ? 26.547 -3.645 -7.379 1 98.62 17 GLU B CA 1
ATOM 2926 C C . GLU B 1 17 ? 25.562 -2.65 -8 1 98.62 17 GLU B C 1
ATOM 2928 O O . GLU B 1 17 ? 25.5 -1.495 -7.582 1 98.62 17 GLU B O 1
ATOM 2933 N N . GLU B 1 18 ? 24.828 -3.125 -8.969 1 98.75 18 GLU B N 1
ATOM 2934 C CA . GLU B 1 18 ? 23.891 -2.254 -9.656 1 98.75 18 GLU B CA 1
ATOM 2935 C C . GLU B 1 18 ? 22.719 -1.873 -8.75 1 98.75 18 GLU B C 1
ATOM 2937 O O . GLU B 1 18 ? 22.281 -0.723 -8.742 1 98.75 18 GLU B O 1
ATOM 2942 N N . ILE B 1 19 ? 22.234 -2.803 -7.949 1 98.81 19 ILE B N 1
ATOM 2943 C CA . ILE B 1 19 ? 21.141 -2.559 -7.02 1 98.81 19 ILE B CA 1
ATOM 2944 C C . ILE B 1 19 ? 21.578 -1.545 -5.965 1 98.81 19 ILE B C 1
ATOM 2946 O O . ILE B 1 19 ? 20.906 -0.533 -5.754 1 98.81 19 ILE B O 1
ATOM 2950 N N . ASP B 1 20 ? 22.734 -1.867 -5.309 1 98.69 20 ASP B N 1
ATOM 2951 C CA . ASP B 1 20 ? 23.219 -1.009 -4.227 1 98.69 20 ASP B CA 1
ATOM 2952 C C . ASP B 1 20 ? 23.453 0.416 -4.723 1 98.69 20 ASP B C 1
ATOM 2954 O O . ASP B 1 20 ? 23 1.379 -4.094 1 98.69 20 ASP B O 1
ATOM 2958 N N . ARG B 1 21 ? 24.094 0.551 -5.879 1 98.69 21 ARG B N 1
ATOM 2959 C CA . ARG B 1 21 ? 24.375 1.862 -6.453 1 98.69 21 ARG B CA 1
ATOM 2960 C C . ARG B 1 21 ? 23.094 2.602 -6.789 1 98.69 21 ARG B C 1
ATOM 2962 O O . ARG B 1 21 ? 22.953 3.791 -6.492 1 98.69 21 ARG B O 1
ATOM 2969 N N . GLY B 1 22 ? 22.172 1.915 -7.441 1 98.75 22 GLY B N 1
ATOM 2970 C CA . GLY B 1 22 ? 20.906 2.523 -7.82 1 98.75 22 GLY B CA 1
ATOM 2971 C C . GLY B 1 22 ? 20.109 3.039 -6.637 1 98.75 22 GLY B C 1
ATOM 2972 O O . GLY B 1 22 ? 19.547 4.133 -6.688 1 98.75 22 GLY B O 1
ATOM 2973 N N . ILE B 1 23 ? 20.062 2.266 -5.57 1 98.81 23 ILE B N 1
ATOM 2974 C CA . ILE B 1 23 ? 19.328 2.652 -4.375 1 98.81 23 ILE B CA 1
ATOM 2975 C C . ILE B 1 23 ? 19.969 3.881 -3.742 1 98.81 23 ILE B C 1
ATOM 2977 O O . ILE B 1 23 ? 19.281 4.852 -3.408 1 98.81 23 ILE B O 1
ATOM 2981 N N . LEU B 1 24 ? 21.281 3.82 -3.559 1 98.62 24 LEU B N 1
ATOM 2982 C CA . LEU B 1 24 ? 21.984 4.93 -2.93 1 98.62 24 LEU B CA 1
ATOM 2983 C C . LEU B 1 24 ? 21.844 6.207 -3.75 1 98.62 24 LEU B C 1
ATOM 2985 O O . LEU B 1 24 ? 21.719 7.297 -3.189 1 98.62 24 LEU B O 1
ATOM 2989 N N . GLU B 1 25 ? 21.797 6.098 -5.094 1 98.62 25 GLU B N 1
ATOM 2990 C CA . GLU B 1 25 ? 21.562 7.246 -5.965 1 98.62 25 GLU B CA 1
ATOM 2991 C C . GLU B 1 25 ? 20.172 7.816 -5.777 1 98.62 25 GLU B C 1
ATOM 2993 O O . GLU B 1 25 ? 19.984 9.031 -5.773 1 98.62 25 GLU B O 1
ATOM 2998 N N . ALA B 1 26 ? 19.219 6.949 -5.668 1 98.56 26 ALA B N 1
ATOM 2999 C CA . ALA B 1 26 ? 17.844 7.391 -5.445 1 98.56 26 ALA B CA 1
ATOM 3000 C C . ALA B 1 26 ? 17.703 8.125 -4.117 1 98.56 26 ALA B C 1
ATOM 3002 O O . ALA B 1 26 ? 16.969 9.109 -4.016 1 98.56 26 ALA B O 1
ATOM 3003 N N . LEU B 1 27 ? 18.391 7.602 -3.053 1 98.62 27 LEU B N 1
ATOM 3004 C CA . LEU B 1 27 ? 18.359 8.25 -1.746 1 98.62 27 LEU B CA 1
ATOM 3005 C C . LEU B 1 27 ? 18.922 9.664 -1.827 1 98.62 27 LEU B C 1
ATOM 3007 O O . LEU B 1 27 ? 18.391 10.586 -1.209 1 98.62 27 LEU B O 1
ATOM 3011 N N . GLU B 1 28 ? 19.953 9.852 -2.623 1 98.12 28 GLU B N 1
ATOM 3012 C CA . GLU B 1 28 ? 20.594 11.148 -2.787 1 98.12 28 GLU B CA 1
ATOM 3013 C C . GLU B 1 28 ? 19.656 12.156 -3.455 1 98.12 28 GLU B C 1
ATOM 3015 O O . GLU B 1 28 ? 19.719 13.352 -3.168 1 98.12 28 GLU B O 1
ATOM 3020 N N . LYS B 1 29 ? 18.797 11.695 -4.281 1 97.62 29 LYS B N 1
ATOM 3021 C CA . LYS B 1 29 ? 17.906 12.578 -5.031 1 97.62 29 LYS B CA 1
ATOM 3022 C C . LYS B 1 29 ? 16.734 13.031 -4.168 1 97.62 29 LYS B C 1
ATOM 3024 O O . LYS B 1 29 ? 16.125 14.07 -4.43 1 97.62 29 LYS B O 1
ATOM 3029 N N . THR B 1 30 ? 16.312 12.188 -3.176 1 97.81 30 THR B N 1
ATOM 3030 C CA . THR B 1 30 ? 15.281 12.461 -2.18 1 97.81 30 THR B CA 1
ATOM 3031 C C . THR B 1 30 ? 13.93 12.695 -2.85 1 97.81 30 THR B C 1
ATOM 3033 O O . THR B 1 30 ? 13.125 13.492 -2.373 1 97.81 30 THR B O 1
ATOM 3036 N N . GLN B 1 31 ? 13.688 12.227 -4.059 1 97.38 31 GLN B N 1
ATOM 3037 C CA . GLN B 1 31 ? 12.391 12.172 -4.723 1 97.38 31 GLN B CA 1
ATOM 3038 C C . GLN B 1 31 ? 11.727 10.805 -4.551 1 97.38 31 GLN B C 1
ATOM 3040 O O . GLN B 1 31 ? 11.766 9.977 -5.461 1 97.38 31 GLN B O 1
ATOM 3045 N N . PHE B 1 32 ? 11.016 10.664 -3.498 1 98.06 32 PHE B N 1
ATOM 3046 C CA . PHE B 1 32 ? 10.688 9.328 -3.01 1 98.06 32 PHE B CA 1
ATOM 3047 C C . PHE B 1 32 ? 9.312 8.898 -3.5 1 98.06 32 PHE B C 1
ATOM 3049 O O . PHE B 1 32 ? 8.992 7.707 -3.498 1 98.06 32 PHE B O 1
ATOM 3056 N N . ILE B 1 33 ? 8.406 9.844 -3.793 1 98.12 33 ILE B N 1
ATOM 3057 C CA . ILE B 1 33 ? 7.027 9.531 -4.148 1 98.12 33 ILE B CA 1
ATOM 3058 C C . ILE B 1 33 ? 6.805 9.789 -5.637 1 98.12 33 ILE B C 1
ATOM 3060 O O . ILE B 1 33 ? 6.996 10.914 -6.113 1 98.12 33 ILE B O 1
ATOM 3064 N N . LEU B 1 34 ? 6.391 8.758 -6.359 1 97.81 34 LEU B N 1
ATOM 3065 C CA . LEU B 1 34 ? 6.18 8.875 -7.797 1 97.81 34 LEU B CA 1
ATOM 3066 C C . LEU B 1 34 ? 7.348 9.586 -8.469 1 97.81 34 LEU B C 1
ATOM 3068 O O . LEU B 1 34 ? 7.148 10.531 -9.234 1 97.81 34 LEU B O 1
ATOM 3072 N N . GLY B 1 35 ? 8.555 9.133 -8.086 1 98.12 35 GLY B N 1
ATOM 3073 C CA . GLY B 1 35 ? 9.789 9.75 -8.539 1 98.12 35 GLY B CA 1
ATOM 3074 C C . GLY B 1 35 ? 10.219 9.266 -9.914 1 98.12 35 GLY B C 1
ATOM 3075 O O . GLY B 1 35 ? 9.469 8.57 -10.594 1 98.12 35 GLY B O 1
ATOM 3076 N N . PRO B 1 36 ? 11.43 9.672 -10.32 1 98.62 36 PRO B N 1
ATOM 3077 C CA . PRO B 1 36 ? 11.891 9.422 -11.68 1 98.62 36 PRO B CA 1
ATOM 3078 C C . PRO B 1 36 ? 12.07 7.93 -11.977 1 98.62 36 PRO B C 1
ATOM 3080 O O . PRO B 1 36 ? 11.891 7.492 -13.117 1 98.62 36 PRO B O 1
ATOM 3083 N N . ASN B 1 37 ? 12.453 7.16 -10.984 1 98.88 37 ASN B N 1
ATOM 3084 C CA . ASN B 1 37 ? 12.625 5.73 -11.234 1 98.88 37 ASN B CA 1
ATOM 3085 C C . ASN B 1 37 ? 11.289 5.027 -11.43 1 98.88 37 ASN B C 1
ATOM 3087 O O . ASN B 1 37 ? 11.195 4.062 -12.195 1 98.88 37 ASN B O 1
ATOM 3091 N N . VAL B 1 38 ? 10.219 5.496 -10.758 1 98.94 38 VAL B N 1
ATOM 3092 C CA . VAL B 1 38 ? 8.891 4.945 -10.992 1 98.94 38 VAL B CA 1
ATOM 3093 C C . VAL B 1 38 ? 8.469 5.219 -12.438 1 98.94 38 VAL B C 1
ATOM 3095 O O . VAL B 1 38 ? 8.008 4.312 -13.133 1 98.94 38 VAL B O 1
ATOM 3098 N N . THR B 1 39 ? 8.672 6.457 -12.836 1 98.81 39 THR B N 1
ATOM 3099 C CA . THR B 1 39 ? 8.328 6.828 -14.203 1 98.81 39 THR B CA 1
ATOM 3100 C C . THR B 1 39 ? 9.117 5.992 -15.203 1 98.81 39 THR B C 1
ATOM 3102 O O . THR B 1 39 ? 8.555 5.465 -16.172 1 98.81 39 THR B O 1
ATOM 3105 N N . ALA B 1 40 ? 10.383 5.883 -14.984 1 98.94 40 ALA B N 1
ATOM 3106 C CA . ALA B 1 40 ? 11.25 5.117 -15.883 1 98.94 40 ALA B CA 1
ATOM 3107 C C . ALA B 1 40 ? 10.836 3.648 -15.914 1 98.94 40 ALA B C 1
ATOM 3109 O O . ALA B 1 40 ? 10.781 3.039 -16.984 1 98.94 40 ALA B O 1
ATOM 3110 N N . PHE B 1 41 ? 10.602 3.098 -14.758 1 98.94 41 PHE B N 1
ATOM 3111 C CA . PHE B 1 41 ? 10.188 1.7 -14.703 1 98.94 41 PHE B CA 1
ATOM 3112 C C . PHE B 1 41 ? 8.891 1.491 -15.469 1 98.94 41 PHE B C 1
ATOM 3114 O O . PHE B 1 41 ? 8.75 0.516 -16.219 1 98.94 41 PHE B O 1
ATOM 3121 N N . GLU B 1 42 ? 7.887 2.389 -15.242 1 98.94 42 GLU B N 1
ATOM 3122 C CA . GLU B 1 42 ? 6.613 2.297 -15.953 1 98.94 42 GLU B CA 1
ATOM 3123 C C . GLU B 1 42 ? 6.82 2.277 -17.469 1 98.94 42 GLU B C 1
ATOM 3125 O O . GLU B 1 42 ? 6.223 1.462 -18.172 1 98.94 42 GLU B O 1
ATOM 3130 N N . GLU B 1 43 ? 7.68 3.088 -17.938 1 98.88 43 GLU B N 1
ATOM 3131 C CA . GLU B 1 43 ? 7.977 3.158 -19.359 1 98.88 43 GLU B CA 1
ATOM 3132 C C . GLU B 1 43 ? 8.672 1.889 -19.844 1 98.88 43 GLU B C 1
ATOM 3134 O O . GLU B 1 43 ? 8.312 1.337 -20.891 1 98.88 43 GLU B O 1
ATOM 3139 N N . GLU B 1 44 ? 9.656 1.451 -19.094 1 98.94 44 GLU B N 1
ATOM 3140 C CA . GLU B 1 44 ? 10.414 0.254 -19.453 1 98.94 44 GLU B CA 1
ATOM 3141 C C . GLU B 1 44 ? 9.531 -0.986 -19.438 1 98.94 44 GLU B C 1
ATOM 3143 O O . GLU B 1 44 ? 9.617 -1.832 -20.328 1 98.94 44 GLU B O 1
ATOM 3148 N N . ALA B 1 45 ? 8.672 -1.074 -18.469 1 98.94 45 ALA B N 1
ATOM 3149 C CA . ALA B 1 45 ? 7.758 -2.205 -18.359 1 98.94 45 ALA B CA 1
ATOM 3150 C C . ALA B 1 45 ? 6.754 -2.205 -19.516 1 98.94 45 ALA B C 1
ATOM 3152 O O . ALA B 1 45 ? 6.453 -3.258 -20.078 1 98.94 45 ALA B O 1
ATOM 3153 N N . ALA B 1 46 ? 6.195 -1.021 -19.781 1 98.88 46 ALA B N 1
ATOM 3154 C CA . ALA B 1 46 ? 5.27 -0.91 -20.906 1 98.88 46 ALA B CA 1
ATOM 3155 C C . ALA B 1 46 ? 5.922 -1.373 -22.203 1 98.88 46 ALA B C 1
ATOM 3157 O O . ALA B 1 46 ? 5.316 -2.117 -22.984 1 98.88 46 ALA B O 1
ATOM 3158 N N . ALA B 1 47 ? 7.117 -0.946 -22.422 1 98.81 47 ALA B N 1
ATOM 3159 C CA . ALA B 1 47 ? 7.855 -1.317 -23.625 1 98.81 47 ALA B CA 1
ATOM 3160 C C . ALA B 1 47 ? 8.094 -2.824 -23.672 1 98.81 47 ALA B C 1
ATOM 3162 O O . ALA B 1 47 ? 7.891 -3.455 -24.719 1 98.81 47 ALA B O 1
ATOM 3163 N N . PHE B 1 48 ? 8.5 -3.363 -22.625 1 98.81 48 PHE B N 1
ATOM 3164 C CA . PHE B 1 48 ? 8.789 -4.793 -22.578 1 98.81 48 PHE B CA 1
ATOM 3165 C C . PHE B 1 48 ? 7.527 -5.605 -22.859 1 98.81 48 PHE B C 1
ATOM 3167 O O . PHE B 1 48 ? 7.566 -6.586 -23.609 1 98.81 48 PHE B O 1
ATOM 3174 N N . LEU B 1 49 ? 6.438 -5.203 -22.203 1 98.75 49 LEU B N 1
ATOM 3175 C CA . LEU B 1 49 ? 5.195 -5.965 -22.266 1 98.75 49 LEU B CA 1
ATOM 3176 C C . LEU B 1 49 ? 4.465 -5.699 -23.578 1 98.75 49 LEU B C 1
ATOM 3178 O O . LEU B 1 49 ? 3.568 -6.453 -23.969 1 98.75 49 LEU B O 1
ATOM 3182 N N . GLY B 1 50 ? 4.785 -4.672 -24.234 1 98.44 50 GLY B N 1
ATOM 3183 C CA . GLY B 1 50 ? 4.121 -4.332 -25.484 1 98.44 50 GLY B CA 1
ATOM 3184 C C . GLY B 1 50 ? 2.748 -3.717 -25.281 1 98.44 50 GLY B C 1
ATOM 3185 O O . GLY B 1 50 ? 1.804 -4.047 -26 1 98.44 50 GLY B O 1
ATOM 3186 N N . VAL B 1 51 ? 2.639 -2.912 -24.281 1 98.19 51 VAL B N 1
ATOM 3187 C CA . VAL B 1 51 ? 1.397 -2.209 -23.969 1 98.19 51 VAL B CA 1
ATOM 3188 C C . VAL B 1 51 ? 1.64 -0.702 -23.984 1 98.19 51 VAL B C 1
ATOM 3190 O O . VAL B 1 51 ? 2.785 -0.25 -23.906 1 98.19 51 VAL B O 1
ATOM 3193 N N . LYS B 1 52 ? 0.617 0.111 -24.078 1 98.56 52 LYS B N 1
ATOM 3194 C CA . LYS B 1 52 ? 0.774 1.559 -24.188 1 98.56 52 LYS B CA 1
ATOM 3195 C C . LYS B 1 52 ? 1.024 2.188 -22.828 1 98.56 52 LYS B C 1
ATOM 3197 O O . LYS B 1 52 ? 1.783 3.152 -22.703 1 98.56 52 LYS B O 1
ATOM 3202 N N . HIS B 1 53 ? 0.319 1.654 -21.812 1 98.81 53 HIS B N 1
ATOM 3203 C CA . HIS B 1 53 ? 0.423 2.244 -20.484 1 98.81 53 HIS B CA 1
ATOM 3204 C C . HIS B 1 53 ? 0.699 1.178 -19.422 1 98.81 53 HIS B C 1
ATOM 3206 O O . HIS B 1 53 ? 0.086 0.108 -19.453 1 98.81 53 HIS B O 1
ATOM 3212 N N . ALA B 1 54 ? 1.64 1.397 -18.609 1 98.94 54 ALA B N 1
ATOM 3213 C CA . ALA B 1 54 ? 1.93 0.666 -17.375 1 98.94 54 ALA B CA 1
ATOM 3214 C C . ALA B 1 54 ? 1.995 1.609 -16.172 1 98.94 54 ALA B C 1
ATOM 3216 O O . ALA B 1 54 ? 2.664 2.645 -16.234 1 98.94 54 ALA B O 1
ATOM 3217 N N . ILE B 1 55 ? 1.242 1.33 -15.18 1 98.94 55 ILE B N 1
ATOM 3218 C CA . ILE B 1 55 ? 1.118 2.219 -14.023 1 98.94 55 ILE B CA 1
ATOM 3219 C C . ILE B 1 55 ? 1.51 1.473 -12.75 1 98.94 55 ILE B C 1
ATOM 3221 O O . ILE B 1 55 ? 0.872 0.484 -12.383 1 98.94 55 ILE B O 1
ATOM 3225 N N . GLY B 1 56 ? 2.59 1.929 -12.102 1 98.94 56 GLY B N 1
ATOM 3226 C CA . GLY B 1 56 ? 3.051 1.312 -10.867 1 98.94 56 GLY B CA 1
ATOM 3227 C C . GLY B 1 56 ? 2.125 1.565 -9.695 1 98.94 56 GLY B C 1
ATOM 3228 O O . GLY B 1 56 ? 1.617 2.676 -9.523 1 98.94 56 GLY B O 1
ATOM 3229 N N . VAL B 1 57 ? 1.837 0.52 -8.906 1 98.94 57 VAL B N 1
ATOM 3230 C CA . VAL B 1 57 ? 0.983 0.618 -7.723 1 98.94 57 VAL B CA 1
ATOM 3231 C C . VAL B 1 57 ? 1.629 -0.125 -6.555 1 98.94 57 VAL B C 1
ATOM 3233 O O . VAL B 1 57 ? 2.73 -0.663 -6.688 1 98.94 57 VAL B O 1
ATOM 3236 N N . ALA B 1 58 ? 1.007 -0.152 -5.441 1 98.88 58 ALA B N 1
ATOM 3237 C CA . ALA B 1 58 ? 1.659 -0.5 -4.18 1 98.88 58 ALA B CA 1
ATOM 3238 C C . ALA B 1 58 ? 1.848 -2.01 -4.059 1 98.88 58 ALA B C 1
ATOM 3240 O O . ALA B 1 58 ? 2.734 -2.475 -3.338 1 98.88 58 ALA B O 1
ATOM 3241 N N . SER B 1 59 ? 0.992 -2.826 -4.688 1 98.88 59 SER B N 1
ATOM 3242 C CA . SER B 1 59 ? 1.057 -4.281 -4.582 1 98.88 59 SER B CA 1
ATOM 3243 C C . SER B 1 59 ? 0.281 -4.949 -5.715 1 98.88 59 SER B C 1
ATOM 3245 O O . SER B 1 59 ? -0.426 -4.281 -6.469 1 98.88 59 SER B O 1
ATOM 3247 N N . GLY B 1 60 ? 0.484 -6.234 -5.852 1 98.94 60 GLY B N 1
ATOM 3248 C CA . GLY B 1 60 ? -0.334 -6.984 -6.789 1 98.94 60 GLY B CA 1
ATOM 3249 C C . GLY B 1 60 ? -1.812 -6.953 -6.453 1 98.94 60 GLY B C 1
ATOM 3250 O O . GLY B 1 60 ? -2.656 -6.871 -7.348 1 98.94 60 GLY B O 1
ATOM 3251 N N . THR B 1 61 ? -2.17 -7.02 -5.164 1 98.94 61 THR B N 1
ATOM 3252 C CA . THR B 1 61 ? -3.557 -6.914 -4.719 1 98.94 61 THR B CA 1
ATOM 3253 C C . THR B 1 61 ? -4.156 -5.57 -5.125 1 98.94 61 THR B C 1
ATOM 3255 O O . THR B 1 61 ? -5.277 -5.516 -5.629 1 98.94 61 THR B O 1
ATOM 3258 N N . ASP B 1 62 ? -3.352 -4.523 -4.945 1 98.94 62 ASP B N 1
ATOM 3259 C CA . ASP B 1 62 ? -3.811 -3.197 -5.348 1 98.94 62 ASP B CA 1
ATOM 3260 C C . ASP B 1 62 ? -3.963 -3.105 -6.863 1 98.94 62 ASP B C 1
ATOM 3262 O O . ASP B 1 62 ? -4.844 -2.402 -7.363 1 98.94 62 ASP B O 1
ATOM 3266 N N . ALA B 1 63 ? -3.059 -3.766 -7.555 1 99 63 ALA B N 1
ATOM 3267 C CA . ALA B 1 63 ? -3.174 -3.771 -9.008 1 99 63 ALA B CA 1
ATOM 3268 C C . ALA B 1 63 ? -4.512 -4.359 -9.453 1 99 63 ALA B C 1
ATOM 3270 O O . ALA B 1 63 ? -5.191 -3.793 -10.312 1 99 63 ALA B O 1
ATOM 3271 N N . LEU B 1 64 ? -4.902 -5.488 -8.875 1 98.94 64 LEU B N 1
ATOM 3272 C CA . LEU B 1 64 ? -6.188 -6.113 -9.172 1 98.94 64 LEU B CA 1
ATOM 3273 C C . LEU B 1 64 ? -7.34 -5.195 -8.781 1 98.94 64 LEU B C 1
ATOM 3275 O O . LEU B 1 64 ? -8.266 -4.988 -9.57 1 98.94 64 LEU B O 1
ATOM 3279 N N . HIS B 1 65 ? -7.238 -4.633 -7.617 1 98.94 65 HIS B N 1
ATOM 3280 C CA . HIS B 1 65 ? -8.281 -3.758 -7.086 1 98.94 65 HIS B CA 1
ATOM 3281 C C . HIS B 1 65 ? -8.492 -2.549 -7.988 1 98.94 65 HIS B C 1
ATOM 3283 O O . HIS B 1 65 ? -9.625 -2.275 -8.406 1 98.94 65 HIS B O 1
ATOM 3289 N N . LEU B 1 66 ? -7.398 -1.854 -8.297 1 98.94 66 LEU B N 1
ATOM 3290 C CA . LEU B 1 66 ? -7.504 -0.628 -9.078 1 98.94 66 LEU B CA 1
ATOM 3291 C C . LEU B 1 66 ? -7.926 -0.932 -10.516 1 98.94 66 LEU B C 1
ATOM 3293 O O . LEU B 1 66 ? -8.633 -0.141 -11.141 1 98.94 66 LEU B O 1
ATOM 3297 N N . ALA B 1 67 ? -7.477 -2.096 -11.039 1 99 67 ALA B N 1
ATOM 3298 C CA . ALA B 1 67 ? -7.926 -2.504 -12.367 1 99 67 ALA B CA 1
ATOM 3299 C C . ALA B 1 67 ? -9.438 -2.684 -12.406 1 99 67 ALA B C 1
ATOM 3301 O O . ALA B 1 67 ? -10.109 -2.188 -13.312 1 99 67 ALA B O 1
ATOM 3302 N N . LEU B 1 68 ? -9.984 -3.361 -11.43 1 98.94 68 LEU B N 1
ATOM 3303 C CA . LEU B 1 68 ? -11.422 -3.596 -11.359 1 98.94 68 LEU B CA 1
ATOM 3304 C C . LEU B 1 68 ? -12.18 -2.285 -11.18 1 98.94 68 LEU B C 1
ATOM 3306 O O . LEU B 1 68 ? -13.172 -2.035 -11.867 1 98.94 68 LEU B O 1
ATOM 3310 N N . ALA B 1 69 ? -11.68 -1.45 -10.281 1 98.94 69 ALA B N 1
ATOM 3311 C CA . ALA B 1 69 ? -12.32 -0.16 -10.031 1 98.94 69 ALA B CA 1
ATOM 3312 C C . ALA B 1 69 ? -12.305 0.709 -11.289 1 98.94 69 ALA B C 1
ATOM 3314 O O . ALA B 1 69 ? -13.328 1.303 -11.648 1 98.94 69 ALA B O 1
ATOM 3315 N N . ALA B 1 70 ? -11.172 0.769 -11.922 1 98.94 70 ALA B N 1
ATOM 3316 C CA . ALA B 1 70 ? -11.039 1.576 -13.133 1 98.94 70 ALA B CA 1
ATOM 3317 C C . ALA B 1 70 ? -11.961 1.071 -14.234 1 98.94 70 ALA B C 1
ATOM 3319 O O . ALA B 1 70 ? -12.445 1.855 -15.055 1 98.94 70 ALA B O 1
ATOM 3320 N N . ALA B 1 71 ? -12.195 -0.226 -14.25 1 98.88 71 ALA B N 1
ATOM 3321 C CA . ALA B 1 71 ? -13.047 -0.846 -15.266 1 98.88 71 ALA B CA 1
ATOM 3322 C C . ALA B 1 71 ? -14.523 -0.578 -14.984 1 98.88 71 ALA B C 1
ATOM 3324 O O . ALA B 1 71 ? -15.383 -0.927 -15.789 1 98.88 71 ALA B O 1
ATOM 3325 N N . GLY B 1 72 ? -14.82 -0.006 -13.891 1 98.62 72 GLY B N 1
ATOM 3326 C CA . GLY B 1 72 ? -16.188 0.356 -13.562 1 98.62 72 GLY B CA 1
ATOM 3327 C C . GLY B 1 72 ? -16.969 -0.78 -12.93 1 98.62 72 GLY B C 1
ATOM 3328 O O . GLY B 1 72 ? -18.203 -0.746 -12.891 1 98.62 72 GLY B O 1
ATOM 3329 N N . ILE B 1 73 ? -16.266 -1.86 -12.508 1 98.88 73 ILE B N 1
ATOM 3330 C CA . ILE B 1 73 ? -16.922 -2.953 -11.789 1 98.88 73 ILE B CA 1
ATOM 3331 C C . ILE B 1 73 ? -17.359 -2.477 -10.406 1 98.88 73 ILE B C 1
ATOM 3333 O O . ILE B 1 73 ? -16.594 -1.817 -9.703 1 98.88 73 ILE B O 1
ATOM 3337 N N . THR B 1 74 ? -18.531 -2.812 -10 1 98.38 74 THR B N 1
ATOM 3338 C CA . THR B 1 74 ? -19.078 -2.244 -8.773 1 98.38 74 THR B CA 1
ATOM 3339 C C . THR B 1 74 ? -20.109 -3.188 -8.148 1 98.38 74 THR B C 1
ATOM 3341 O O . THR B 1 74 ? -20.234 -4.34 -8.57 1 98.38 74 THR B O 1
ATOM 3344 N N . GLU B 1 75 ? -20.703 -2.707 -7.039 1 97.81 75 GLU B N 1
ATOM 3345 C CA . GLU B 1 75 ? -21.719 -3.469 -6.32 1 97.81 75 GLU B CA 1
ATOM 3346 C C . GLU B 1 75 ? -22.797 -3.973 -7.266 1 97.81 75 GLU B C 1
ATOM 3348 O O . GLU B 1 75 ? -23.297 -3.223 -8.109 1 97.81 75 GLU B O 1
ATOM 3353 N N . GLY B 1 76 ? -23.141 -5.246 -7.137 1 98.12 76 GLY B N 1
ATOM 3354 C CA . GLY B 1 76 ? -24.156 -5.844 -7.977 1 98.12 76 GLY B CA 1
ATOM 3355 C C . GLY B 1 76 ? -23.594 -6.605 -9.156 1 98.12 76 GLY B C 1
ATOM 3356 O O . GLY B 1 76 ? -24.266 -7.461 -9.734 1 98.12 76 GLY B O 1
ATOM 3357 N N . ASP B 1 77 ? -22.344 -6.363 -9.516 1 98.88 77 ASP B N 1
ATOM 3358 C CA . ASP B 1 77 ? -21.688 -7.031 -10.633 1 98.88 77 ASP B CA 1
ATOM 3359 C C . ASP B 1 77 ? -21.109 -8.383 -10.211 1 98.88 77 ASP B C 1
ATOM 3361 O O . ASP B 1 77 ? -20.844 -8.602 -9.031 1 98.88 77 ASP B O 1
ATOM 3365 N N . GLU B 1 78 ? -21.031 -9.234 -11.164 1 98.94 78 GLU B N 1
ATOM 3366 C CA . GLU B 1 78 ? -20.344 -10.516 -11.016 1 98.94 78 GLU B CA 1
ATOM 3367 C C . GLU B 1 78 ? -19.094 -10.578 -11.867 1 98.94 78 GLU B C 1
ATOM 3369 O O . GLU B 1 78 ? -19.078 -10.086 -13 1 98.94 78 GLU B O 1
ATOM 3374 N N . VAL B 1 79 ? -18.062 -11.117 -11.297 1 99 79 VAL B N 1
ATOM 3375 C CA . VAL B 1 79 ? -16.812 -11.344 -12.016 1 99 79 VAL B CA 1
ATOM 3376 C C . VAL B 1 79 ? -16.453 -12.828 -11.961 1 99 79 VAL B C 1
ATOM 3378 O O . VAL B 1 79 ? -16.281 -13.398 -10.883 1 99 79 VAL B O 1
ATOM 3381 N N . ILE B 1 80 ? -16.312 -13.453 -13.109 1 98.94 80 ILE B N 1
ATOM 3382 C CA . ILE B 1 80 ? -15.969 -14.867 -13.195 1 98.94 80 ILE B CA 1
ATOM 3383 C C . ILE B 1 80 ? -14.453 -15.031 -13.047 1 98.94 80 ILE B C 1
ATOM 3385 O O . ILE B 1 80 ? -13.68 -14.328 -13.703 1 98.94 80 ILE B O 1
ATOM 3389 N N . THR B 1 81 ? -14.047 -15.938 -12.18 1 98.94 81 THR B N 1
ATOM 3390 C CA . THR B 1 81 ? -12.617 -16.188 -12 1 98.94 81 THR B CA 1
ATOM 3391 C C . THR B 1 81 ? -12.383 -17.609 -11.516 1 98.94 81 THR B C 1
ATOM 3393 O O . THR B 1 81 ? -13.305 -18.438 -11.5 1 98.94 81 THR B O 1
ATOM 3396 N N . SER B 1 82 ? -11.117 -17.906 -11.227 1 98.88 82 SER B N 1
ATOM 3397 C CA . SER B 1 82 ? -10.688 -19.234 -10.805 1 98.88 82 SER B CA 1
ATOM 3398 C C . SER B 1 82 ? -10.797 -19.391 -9.289 1 98.88 82 SER B C 1
ATOM 3400 O O . SER B 1 82 ? -10.492 -18.469 -8.539 1 98.88 82 SER B O 1
ATOM 3402 N N . PRO B 1 83 ? -11.234 -20.609 -8.805 1 98.69 83 PRO B N 1
ATOM 3403 C CA . PRO B 1 83 ? -11.188 -20.906 -7.371 1 98.69 83 PRO B CA 1
ATOM 3404 C C . PRO B 1 83 ? -9.805 -21.344 -6.906 1 98.69 83 PRO B C 1
ATOM 3406 O O . PRO B 1 83 ? -9.547 -21.422 -5.699 1 98.69 83 PRO B O 1
ATOM 3409 N N . PHE B 1 84 ? -8.938 -21.719 -7.832 1 98.81 84 PHE B N 1
ATOM 3410 C CA . PHE B 1 84 ? -7.621 -22.25 -7.512 1 98.81 84 PHE B CA 1
ATOM 3411 C C . PHE B 1 84 ? -6.539 -21.203 -7.77 1 98.81 84 PHE B C 1
ATOM 3413 O O . PHE B 1 84 ? -5.828 -21.281 -8.773 1 98.81 84 PHE B O 1
ATOM 3420 N N . THR B 1 85 ? -6.465 -20.297 -6.867 1 98.62 85 THR B N 1
ATOM 3421 C CA . THR B 1 85 ? -5.516 -19.188 -6.906 1 98.62 85 THR B CA 1
ATOM 3422 C C . THR B 1 85 ? -5.324 -18.594 -5.516 1 98.62 85 THR B C 1
ATOM 3424 O O . THR B 1 85 ? -5.867 -19.109 -4.535 1 98.62 85 THR B O 1
ATOM 3427 N N . PHE B 1 86 ? -4.457 -17.672 -5.406 1 98.5 86 PHE B N 1
ATOM 3428 C CA . PHE B 1 86 ? -4.273 -16.938 -4.156 1 98.5 86 PHE B CA 1
ATOM 3429 C C . PHE B 1 86 ? -5.492 -16.062 -3.859 1 98.5 86 PHE B C 1
ATOM 3431 O O . PHE B 1 86 ? -6.145 -15.57 -4.777 1 98.5 86 PHE B O 1
ATOM 3438 N N . ILE B 1 87 ? -5.852 -15.734 -2.725 1 98.56 87 ILE B N 1
ATOM 3439 C CA . ILE B 1 87 ? -7.086 -15.117 -2.248 1 98.56 87 ILE B CA 1
ATOM 3440 C C . ILE B 1 87 ? -7.191 -13.695 -2.787 1 98.56 87 ILE B C 1
ATOM 3442 O O . ILE B 1 87 ? -8.289 -13.148 -2.912 1 98.56 87 ILE B O 1
ATOM 3446 N N . ALA B 1 88 ? -6.066 -13.047 -3.109 1 98.75 88 ALA B N 1
ATOM 3447 C CA . ALA B 1 88 ? -6.039 -11.656 -3.555 1 98.75 88 ALA B CA 1
ATOM 3448 C C . ALA B 1 88 ? -6.957 -11.453 -4.758 1 98.75 88 ALA B C 1
ATOM 3450 O O . ALA B 1 88 ? -7.562 -10.391 -4.91 1 98.75 88 ALA B O 1
ATOM 3451 N N . THR B 1 89 ? -7.055 -12.453 -5.625 1 98.88 89 THR B N 1
ATOM 3452 C CA . THR B 1 89 ? -7.91 -12.367 -6.805 1 98.88 89 THR B CA 1
ATOM 3453 C C . THR B 1 89 ? -9.359 -12.133 -6.402 1 98.88 89 THR B C 1
ATOM 3455 O O . THR B 1 89 ? -10.008 -11.219 -6.914 1 98.88 89 THR B O 1
ATOM 3458 N N . ALA B 1 90 ? -9.812 -12.906 -5.488 1 98.81 90 ALA B N 1
ATOM 3459 C CA . ALA B 1 90 ? -11.203 -12.805 -5.039 1 98.81 90 ALA B CA 1
ATOM 3460 C C . ALA B 1 90 ? -11.391 -11.602 -4.121 1 98.81 90 ALA B C 1
ATOM 3462 O O . ALA B 1 90 ? -12.453 -10.969 -4.129 1 98.81 90 ALA B O 1
ATOM 3463 N N . GLU B 1 91 ? -10.406 -11.289 -3.289 1 98.75 91 GLU B N 1
ATOM 3464 C CA . GLU B 1 91 ? -10.469 -10.109 -2.43 1 98.75 91 GLU B CA 1
ATOM 3465 C C . GLU B 1 91 ? -10.703 -8.844 -3.246 1 98.75 91 GLU B C 1
ATOM 3467 O O . GLU B 1 91 ? -11.562 -8.023 -2.904 1 98.75 91 GLU B O 1
ATOM 3472 N N . ALA B 1 92 ? -9.961 -8.719 -4.293 1 98.94 92 ALA B N 1
ATOM 3473 C CA . ALA B 1 92 ? -10.047 -7.52 -5.121 1 98.94 92 ALA B CA 1
ATOM 3474 C C . ALA B 1 92 ? -11.453 -7.336 -5.68 1 98.94 92 ALA B C 1
ATOM 3476 O O . ALA B 1 92 ? -11.945 -6.211 -5.781 1 98.94 92 ALA B O 1
ATOM 3477 N N . ILE B 1 93 ? -12.062 -8.445 -6.074 1 98.94 93 ILE B N 1
ATOM 3478 C CA . ILE B 1 93 ? -13.438 -8.406 -6.57 1 98.94 93 ILE B CA 1
ATOM 3479 C C . ILE B 1 93 ? -14.367 -7.922 -5.461 1 98.94 93 ILE B C 1
ATOM 3481 O O . ILE B 1 93 ? -15.227 -7.066 -5.691 1 98.94 93 ILE B O 1
ATOM 3485 N N . ARG B 1 94 ? -14.148 -8.406 -4.258 1 98.75 94 ARG B N 1
ATOM 3486 C CA . ARG B 1 94 ? -14.977 -8.008 -3.117 1 98.75 94 ARG B CA 1
ATOM 3487 C C . ARG B 1 94 ? -14.734 -6.551 -2.748 1 98.75 94 ARG B C 1
ATOM 3489 O O . ARG B 1 94 ? -15.648 -5.859 -2.297 1 98.75 94 ARG B O 1
ATOM 3496 N N . TYR B 1 95 ? -13.523 -6.051 -2.973 1 98.69 95 TYR B N 1
ATOM 3497 C CA . TYR B 1 95 ? -13.18 -4.68 -2.619 1 98.69 95 TYR B CA 1
ATOM 3498 C C . TYR B 1 95 ? -14.078 -3.688 -3.35 1 98.69 95 TYR B C 1
ATOM 3500 O O . TYR B 1 95 ? -14.398 -2.623 -2.816 1 98.69 95 TYR B O 1
ATOM 3508 N N . VAL B 1 96 ? -14.445 -4.039 -4.574 1 98.5 96 VAL B N 1
ATOM 3509 C CA . VAL B 1 96 ? -15.234 -3.109 -5.371 1 98.5 96 VAL B CA 1
ATOM 3510 C C . VAL B 1 96 ? -16.719 -3.414 -5.199 1 98.5 96 VAL B C 1
ATOM 3512 O O . VAL B 1 96 ? -17.562 -2.891 -5.938 1 98.5 96 VAL B O 1
ATOM 3515 N N . GLY B 1 97 ? -17.047 -4.34 -4.32 1 98 97 GLY B N 1
ATOM 3516 C CA . GLY B 1 97 ? -18.422 -4.66 -3.99 1 98 97 GLY B CA 1
ATOM 3517 C C . GLY B 1 97 ? -19.031 -5.723 -4.895 1 98 97 GLY B C 1
ATOM 3518 O O . GLY B 1 97 ? -20.203 -6.07 -4.758 1 98 97 GLY B O 1
ATOM 3519 N N . ALA B 1 98 ? -18.234 -6.266 -5.816 1 98.81 98 ALA B N 1
ATOM 3520 C CA . ALA B 1 98 ? -18.719 -7.27 -6.766 1 98.81 98 ALA B CA 1
ATOM 3521 C C . ALA B 1 98 ? -18.641 -8.672 -6.164 1 98.81 98 ALA B C 1
ATOM 3523 O O . ALA B 1 98 ? -18.141 -8.852 -5.055 1 98.81 98 ALA B O 1
ATOM 3524 N N . THR B 1 99 ? -19.219 -9.609 -6.859 1 98.81 99 THR B N 1
ATOM 3525 C CA . THR B 1 99 ? -19.266 -11 -6.418 1 98.81 99 THR B CA 1
ATOM 3526 C C . THR B 1 99 ? -18.406 -11.883 -7.324 1 98.81 99 THR B C 1
ATOM 3528 O O . THR B 1 99 ? -18.641 -11.953 -8.531 1 98.81 99 THR B O 1
ATOM 3531 N N . PRO B 1 100 ? -17.422 -12.523 -6.766 1 98.94 100 PRO B N 1
ATOM 3532 C CA . PRO B 1 100 ? -16.719 -13.508 -7.582 1 98.94 100 PRO B CA 1
ATOM 3533 C C . PRO B 1 100 ? -17.578 -14.727 -7.918 1 98.94 100 PRO B C 1
ATOM 3535 O O . PRO B 1 100 ? -18.312 -15.219 -7.059 1 98.94 100 PRO B O 1
ATOM 3538 N N . VAL B 1 101 ? -17.562 -15.102 -9.109 1 98.94 101 VAL B N 1
ATOM 3539 C CA . VAL B 1 101 ? -18.172 -16.344 -9.57 1 98.94 101 VAL B CA 1
ATOM 3540 C C . VAL B 1 101 ? -17.078 -17.328 -9.969 1 98.94 101 VAL B C 1
ATOM 3542 O O . VAL B 1 101 ? -16.391 -17.125 -10.977 1 98.94 101 VAL B O 1
ATOM 3545 N N . PHE B 1 102 ? -16.984 -18.453 -9.203 1 98.88 102 PHE B N 1
ATOM 3546 C CA . PHE B 1 102 ? -15.906 -19.391 -9.414 1 98.88 102 PHE B CA 1
ATOM 3547 C C . PHE B 1 102 ? -16.297 -20.438 -10.453 1 98.88 102 PHE B C 1
ATOM 3549 O O . PHE B 1 102 ? -17.359 -21.047 -10.352 1 98.88 102 PHE B O 1
ATOM 3556 N N . VAL B 1 103 ? -15.43 -20.594 -11.383 1 98.88 103 VAL B N 1
ATOM 3557 C CA . VAL B 1 103 ? -15.57 -21.625 -12.406 1 98.88 103 VAL B CA 1
ATOM 3558 C C . VAL B 1 103 ? -14.43 -22.625 -12.289 1 98.88 103 VAL B C 1
ATOM 3560 O O . VAL B 1 103 ? -13.281 -22.25 -12.039 1 98.88 103 VAL B O 1
ATOM 3563 N N . ASP B 1 104 ? -14.68 -23.875 -12.477 1 98.88 104 ASP B N 1
ATOM 3564 C CA . ASP B 1 104 ? -13.711 -24.953 -12.25 1 98.88 104 ASP B CA 1
ATOM 3565 C C . ASP B 1 104 ? -12.539 -24.859 -13.219 1 98.88 104 ASP B C 1
ATOM 3567 O O . ASP B 1 104 ? -12.562 -24.047 -14.148 1 98.88 104 ASP B O 1
ATOM 3571 N N . VAL B 1 105 ? -11.547 -25.641 -12.945 1 98.88 105 VAL B N 1
ATOM 3572 C CA . VAL B 1 105 ? -10.281 -25.516 -13.664 1 98.88 105 VAL B CA 1
ATOM 3573 C C . VAL B 1 105 ? -10.055 -26.75 -14.531 1 98.88 105 VAL B C 1
ATOM 3575 O O . VAL B 1 105 ? -10.75 -27.766 -14.383 1 98.88 105 VAL B O 1
ATOM 3578 N N . ASP B 1 106 ? -9.172 -26.562 -15.539 1 98.62 106 ASP B N 1
ATOM 3579 C CA . ASP B 1 106 ? -8.602 -27.719 -16.219 1 98.62 106 ASP B CA 1
ATOM 3580 C C . ASP B 1 106 ? -7.609 -28.453 -15.312 1 98.62 106 ASP B C 1
ATOM 3582 O O . ASP B 1 106 ? -6.652 -27.859 -14.82 1 98.62 106 ASP B O 1
ATOM 3586 N N . PRO B 1 107 ? -7.82 -29.719 -15.023 1 97.88 107 PRO B N 1
ATOM 3587 C CA . PRO B 1 107 ? -6.992 -30.422 -14.039 1 97.88 107 PRO B CA 1
ATOM 3588 C C . PRO B 1 107 ? -5.543 -30.578 -14.492 1 97.88 107 PRO B C 1
ATOM 3590 O O . PRO B 1 107 ? -4.68 -30.969 -13.695 1 97.88 107 PRO B O 1
ATOM 3593 N N . LYS B 1 108 ? -5.277 -30.266 -15.758 1 97.38 108 LYS B N 1
ATOM 3594 C CA . LYS B 1 108 ? -3.906 -30.391 -16.25 1 97.38 108 LYS B CA 1
ATOM 3595 C C . LYS B 1 108 ? -3.162 -29.062 -16.156 1 97.38 108 LYS B C 1
ATOM 3597 O O . LYS B 1 108 ? -2.07 -29 -15.586 1 97.38 108 LYS B O 1
ATOM 3602 N N . SER B 1 109 ? -3.797 -28.016 -16.641 1 98 109 SER B N 1
ATOM 3603 C CA . SER B 1 109 ? -3.131 -26.719 -16.672 1 98 109 SER B CA 1
ATOM 3604 C C . SER B 1 109 ? -3.365 -25.938 -15.367 1 98 109 SER B C 1
ATOM 3606 O O . SER B 1 109 ? -2.672 -24.969 -15.086 1 98 109 SER B O 1
ATOM 3608 N N . PHE B 1 110 ? -4.395 -26.312 -14.617 1 98.69 110 PHE B N 1
ATOM 3609 C CA . PHE B 1 110 ? -4.809 -25.703 -13.367 1 98.69 110 PHE B CA 1
ATOM 3610 C C . PHE B 1 110 ? -5.477 -24.359 -13.625 1 98.69 110 PHE B C 1
ATOM 3612 O O . PHE B 1 110 ? -5.988 -23.719 -12.695 1 98.69 110 PHE B O 1
ATOM 3619 N N . ASN B 1 111 ? -5.492 -23.859 -14.867 1 98.88 111 ASN B N 1
ATOM 3620 C CA . ASN B 1 111 ? -6.176 -22.609 -15.211 1 98.88 111 ASN B CA 1
ATOM 3621 C C . ASN B 1 111 ? -7.68 -22.828 -15.359 1 98.88 111 ASN B C 1
ATOM 3623 O O . ASN B 1 111 ? -8.141 -23.953 -15.531 1 98.88 111 ASN B O 1
ATOM 3627 N N . ILE B 1 112 ? -8.398 -21.766 -15.297 1 98.88 112 ILE B N 1
ATOM 3628 C CA . ILE B 1 112 ? -9.852 -21.781 -15.445 1 98.88 112 ILE B CA 1
ATOM 3629 C C . ILE B 1 112 ? -10.227 -22.484 -16.75 1 98.88 112 ILE B C 1
ATOM 3631 O O . ILE B 1 112 ? -9.578 -22.281 -17.781 1 98.88 112 ILE B O 1
ATOM 3635 N N . ASP B 1 113 ? -11.242 -23.391 -16.703 1 98.75 113 ASP B N 1
ATOM 3636 C CA . ASP B 1 113 ? -11.695 -24.109 -17.891 1 98.75 113 ASP B CA 1
ATOM 3637 C C . ASP B 1 113 ? -12.648 -23.266 -18.719 1 98.75 113 ASP B C 1
ATOM 3639 O O . ASP B 1 113 ? -13.797 -23.047 -18.328 1 98.75 113 ASP B O 1
ATOM 3643 N N . PRO B 1 114 ? -12.172 -22.859 -19.891 1 98.38 114 PRO B N 1
ATOM 3644 C CA . PRO B 1 114 ? -13.039 -21.969 -20.672 1 98.38 114 PRO B CA 1
ATOM 3645 C C . PRO B 1 114 ? -14.375 -22.625 -21.031 1 98.38 114 PRO B C 1
ATOM 3647 O O . PRO B 1 114 ? -15.383 -21.938 -21.172 1 98.38 114 PRO B O 1
ATOM 3650 N N . ALA B 1 115 ? -14.406 -23.938 -21.156 1 98.06 115 ALA B N 1
ATOM 3651 C CA . ALA B 1 115 ? -15.617 -24.641 -21.562 1 98.06 115 ALA B CA 1
ATOM 3652 C C . ALA B 1 115 ? -16.719 -24.516 -20.516 1 98.06 115 ALA B C 1
ATOM 3654 O O . ALA B 1 115 ? -17.891 -24.75 -20.812 1 98.06 115 ALA B O 1
ATOM 3655 N N . ARG B 1 116 ? -16.344 -24.062 -19.359 1 98.25 116 ARG B N 1
ATOM 3656 C CA . ARG B 1 116 ? -17.297 -24 -18.25 1 98.25 116 ARG B CA 1
ATOM 3657 C C . ARG B 1 116 ? -17.688 -22.562 -17.953 1 98.25 116 ARG B C 1
ATOM 3659 O O . ARG B 1 116 ? -18.594 -22.312 -17.141 1 98.25 116 ARG B O 1
ATOM 3666 N N . ILE B 1 117 ? -17.141 -21.609 -18.625 1 98.75 117 ILE B N 1
ATOM 3667 C CA . ILE B 1 117 ? -17.344 -20.203 -18.312 1 98.75 117 ILE B CA 1
ATOM 3668 C C . ILE B 1 117 ? -18.734 -19.766 -18.766 1 98.75 117 ILE B C 1
ATOM 3670 O O . ILE B 1 117 ? -19.438 -19.078 -18.031 1 98.75 117 ILE B O 1
ATOM 3674 N N . GLU B 1 118 ? -19.141 -20.203 -19.922 1 98.25 118 GLU B N 1
ATOM 3675 C CA . GLU B 1 118 ? -20.375 -19.703 -20.516 1 98.25 118 GLU B CA 1
ATOM 3676 C C . GLU B 1 118 ? -21.578 -20.031 -19.625 1 98.25 118 GLU B C 1
ATOM 3678 O O . GLU B 1 118 ? -22.469 -19.203 -19.469 1 98.25 118 GLU B O 1
ATOM 3683 N N . ALA B 1 119 ? -21.594 -21.203 -19.062 1 98.06 119 ALA B N 1
ATOM 3684 C CA . ALA B 1 119 ? -22.703 -21.656 -18.234 1 98.06 119 ALA B CA 1
ATOM 3685 C C . ALA B 1 119 ? -22.812 -20.812 -16.953 1 98.06 119 ALA B C 1
ATOM 3687 O O . ALA B 1 119 ? -23.859 -20.797 -16.297 1 98.06 119 ALA B O 1
ATOM 3688 N N . ALA B 1 120 ? -21.75 -20.078 -16.609 1 98.44 120 ALA B N 1
ATOM 3689 C CA . ALA B 1 120 ? -21.703 -19.312 -15.367 1 98.44 120 ALA B CA 1
ATOM 3690 C C . ALA B 1 120 ? -22.125 -17.859 -15.609 1 98.44 120 ALA B C 1
ATOM 3692 O O . ALA B 1 120 ? -22.281 -17.078 -14.656 1 98.44 120 ALA B O 1
ATOM 3693 N N . ILE B 1 121 ? -22.359 -17.469 -16.812 1 98.69 121 ILE B N 1
ATOM 3694 C CA . ILE B 1 121 ? -22.688 -16.094 -17.172 1 98.69 121 ILE B CA 1
ATOM 3695 C C . ILE B 1 121 ? -24.141 -15.797 -16.797 1 98.69 121 ILE B C 1
ATOM 3697 O O . ILE B 1 121 ? -25.031 -16.594 -17.078 1 98.69 121 ILE B O 1
ATOM 3701 N N . THR B 1 122 ? -24.391 -14.781 -16.125 1 98.62 122 THR B N 1
ATOM 3702 C CA . THR B 1 122 ? -25.703 -14.234 -15.812 1 98.62 122 THR B CA 1
ATOM 3703 C C . THR B 1 122 ? -25.812 -12.789 -16.297 1 98.62 122 THR B C 1
ATOM 3705 O O . THR B 1 122 ? -24.844 -12.211 -16.781 1 98.62 122 THR B O 1
ATOM 3708 N N . PRO B 1 123 ? -27 -12.195 -16.172 1 98.44 123 PRO B N 1
ATOM 3709 C CA . PRO B 1 123 ? -27.141 -10.789 -16.562 1 98.44 123 PRO B CA 1
ATOM 3710 C C . PRO B 1 123 ? -26.266 -9.859 -15.703 1 98.44 123 PRO B C 1
ATOM 3712 O O . PRO B 1 123 ? -26.031 -8.711 -16.094 1 98.44 123 PRO B O 1
ATOM 3715 N N . ARG B 1 124 ? -25.766 -10.328 -14.562 1 98.75 124 ARG B N 1
ATOM 3716 C CA . ARG B 1 124 ? -24.969 -9.523 -13.656 1 98.75 124 ARG B CA 1
ATOM 3717 C C . ARG B 1 124 ? -23.484 -9.656 -13.969 1 98.75 124 ARG B C 1
ATOM 3719 O O . ARG B 1 124 ? -22.656 -8.914 -13.438 1 98.75 124 ARG B O 1
ATOM 3726 N N . THR B 1 125 ? -23.094 -10.609 -14.836 1 98.94 125 THR B N 1
ATOM 3727 C CA . THR B 1 125 ? -21.688 -10.828 -15.164 1 98.94 125 THR B CA 1
ATOM 3728 C C . THR B 1 125 ? -21.141 -9.672 -15.992 1 98.94 125 THR B C 1
ATOM 3730 O O . THR B 1 125 ? -21.688 -9.344 -17.047 1 98.94 125 THR B O 1
ATOM 3733 N N . LYS B 1 126 ? -20.062 -9.086 -15.5 1 98.88 126 LYS B N 1
ATOM 3734 C CA . LYS B 1 126 ? -19.5 -7.934 -16.203 1 98.88 126 LYS B CA 1
ATOM 3735 C C . LYS B 1 126 ? -18.109 -8.258 -16.75 1 98.88 126 LYS B C 1
ATOM 3737 O O . LYS B 1 126 ? -17.656 -7.633 -17.719 1 98.88 126 LYS B O 1
ATOM 3742 N N . ALA B 1 127 ? -17.422 -9.211 -16.109 1 98.94 127 ALA B N 1
ATOM 3743 C CA . ALA B 1 127 ? -16.031 -9.461 -16.516 1 98.94 127 ALA B CA 1
ATOM 3744 C C . ALA B 1 127 ? -15.633 -10.906 -16.234 1 98.94 127 ALA B C 1
ATOM 3746 O O . ALA B 1 127 ? -16.266 -11.586 -15.414 1 98.94 127 ALA B O 1
ATOM 3747 N N . VAL B 1 128 ? -14.688 -11.352 -17.016 1 98.94 128 VAL B N 1
ATOM 3748 C CA . VAL B 1 128 ? -13.891 -12.539 -16.703 1 98.94 128 VAL B CA 1
ATOM 3749 C C . VAL B 1 128 ? -12.484 -12.125 -16.266 1 98.94 128 VAL B C 1
ATOM 3751 O O . VAL B 1 128 ? -11.875 -11.242 -16.891 1 98.94 128 VAL B O 1
ATOM 3754 N N . LEU B 1 129 ? -12.047 -12.703 -15.156 1 98.94 129 LEU B N 1
ATOM 3755 C CA . LEU B 1 129 ? -10.734 -12.422 -14.586 1 98.94 129 LEU B CA 1
ATOM 3756 C C . LEU B 1 129 ? -9.891 -13.688 -14.5 1 98.94 129 LEU B C 1
ATOM 3758 O O . LEU B 1 129 ? -9.805 -14.312 -13.445 1 98.94 129 LEU B O 1
ATOM 3762 N N . PRO B 1 130 ? -9.328 -14.078 -15.641 1 98.94 130 PRO B N 1
ATOM 3763 C CA . PRO B 1 130 ? -8.461 -15.258 -15.617 1 98.94 130 PRO B CA 1
ATOM 3764 C C . PRO B 1 130 ? -7.168 -15.023 -14.836 1 98.94 130 PRO B C 1
ATOM 3766 O O . PRO B 1 130 ? -6.664 -13.898 -14.797 1 98.94 130 PRO B O 1
ATOM 3769 N N . VAL B 1 131 ? -6.738 -16.031 -14.195 1 98.94 131 VAL B N 1
ATOM 3770 C CA . VAL B 1 131 ? -5.434 -16.078 -13.539 1 98.94 131 VAL B CA 1
ATOM 3771 C C . VAL B 1 131 ? -4.473 -16.938 -14.359 1 98.94 131 VAL B C 1
ATOM 3773 O O . VAL B 1 131 ? -4.824 -18.047 -14.781 1 98.94 131 VAL B O 1
ATOM 3776 N N . HIS B 1 132 ? -3.314 -16.344 -14.688 1 98.94 132 HIS B N 1
ATOM 3777 C CA . HIS B 1 132 ? -2.275 -17.156 -15.32 1 98.94 132 HIS B CA 1
ATOM 3778 C C . HIS B 1 132 ? -1.468 -17.922 -14.281 1 98.94 132 HIS B C 1
ATOM 3780 O O . HIS B 1 132 ? -0.331 -17.562 -13.977 1 98.94 132 HIS B O 1
ATOM 3786 N N . LEU B 1 133 ? -2.08 -18.969 -13.852 1 98.75 133 LEU B N 1
ATOM 3787 C CA . LEU B 1 133 ? -1.657 -19.656 -12.633 1 98.75 133 LEU B CA 1
ATOM 3788 C C . LEU B 1 133 ? -0.303 -20.328 -12.828 1 98.75 133 LEU B C 1
ATOM 3790 O O . LEU B 1 133 ? -0.065 -20.969 -13.852 1 98.75 133 LEU B O 1
ATOM 3794 N N . PHE B 1 134 ? 0.586 -20.141 -11.883 1 98.81 134 PHE B N 1
ATOM 3795 C CA . PHE B 1 134 ? 1.921 -20.719 -11.758 1 98.81 134 PHE B CA 1
ATOM 3796 C C . PHE B 1 134 ? 2.801 -20.312 -12.938 1 98.81 134 PHE B C 1
ATOM 3798 O O . PHE B 1 134 ? 3.945 -20.766 -13.047 1 98.81 134 PHE B O 1
ATOM 3805 N N . GLY B 1 135 ? 2.281 -19.5 -13.82 1 98.81 135 GLY B N 1
ATOM 3806 C CA . GLY B 1 135 ? 3.127 -18.938 -14.867 1 98.81 135 GLY B CA 1
ATOM 3807 C C . GLY B 1 135 ? 2.715 -19.375 -16.266 1 98.81 135 GLY B C 1
ATOM 3808 O O . GLY B 1 135 ? 3.301 -18.922 -17.25 1 98.81 135 GLY B O 1
ATOM 3809 N N . GLN B 1 136 ? 1.743 -20.266 -16.406 1 98.75 136 GLN B N 1
ATOM 3810 C CA . GLN B 1 136 ? 1.23 -20.656 -17.719 1 98.75 136 GLN B CA 1
ATOM 3811 C C . GLN B 1 136 ? 0.012 -19.828 -18.109 1 98.75 136 GLN B C 1
ATOM 3813 O O . GLN B 1 136 ? -0.963 -19.766 -17.359 1 98.75 136 GLN B O 1
ATOM 3818 N N . PRO B 1 137 ? 0.053 -19.172 -19.266 1 98.88 137 PRO B N 1
ATOM 3819 C CA . PRO B 1 137 ? -1.127 -18.422 -19.703 1 98.88 137 PRO B CA 1
ATOM 3820 C C . PRO B 1 137 ? -2.383 -19.297 -19.781 1 98.88 137 PRO B C 1
ATOM 3822 O O . PRO B 1 137 ? -2.314 -20.453 -20.203 1 98.88 137 PRO B O 1
ATOM 3825 N N . ALA B 1 138 ? -3.488 -18.75 -19.312 1 98.81 138 ALA B N 1
ATOM 3826 C CA . ALA B 1 138 ? -4.773 -19.391 -19.562 1 98.81 138 ALA B CA 1
ATOM 3827 C C . ALA B 1 138 ? -5.059 -19.469 -21.062 1 98.81 138 ALA B C 1
ATOM 3829 O O . ALA B 1 138 ? -4.305 -18.922 -21.875 1 98.81 138 ALA B O 1
ATOM 3830 N N . ASP B 1 139 ? -6.082 -20.25 -21.438 1 98.44 139 ASP B N 1
ATOM 3831 C CA . ASP B 1 139 ? -6.48 -20.328 -22.828 1 98.44 139 ASP B CA 1
ATOM 3832 C C . ASP B 1 139 ? -7.094 -19.016 -23.297 1 98.44 139 ASP B C 1
ATOM 3834 O O . ASP B 1 139 ? -8.32 -18.891 -23.391 1 98.44 139 ASP B O 1
ATOM 3838 N N . MET B 1 140 ? -6.199 -18.094 -23.625 1 98.31 140 MET B N 1
ATOM 3839 C CA . MET B 1 140 ? -6.609 -16.719 -23.875 1 98.31 140 MET B CA 1
ATOM 3840 C C . MET B 1 140 ? -7.461 -16.609 -25.141 1 98.31 140 MET B C 1
ATOM 3842 O O . MET B 1 140 ? -8.375 -15.797 -25.203 1 98.31 140 MET B O 1
ATOM 3846 N N . ASP B 1 141 ? -7.184 -17.438 -26.125 1 97.5 141 ASP B N 1
ATOM 3847 C CA . ASP B 1 141 ? -8 -17.438 -27.344 1 97.5 141 ASP B CA 1
ATOM 3848 C C . ASP B 1 141 ? -9.453 -17.797 -27.016 1 97.5 141 ASP B C 1
ATOM 3850 O O . ASP B 1 141 ? -10.375 -17.125 -27.453 1 97.5 141 ASP B O 1
ATOM 3854 N N . ALA B 1 142 ? -9.625 -18.859 -26.297 1 98.12 142 ALA B N 1
ATOM 3855 C CA . ALA B 1 142 ? -10.961 -19.328 -25.938 1 98.12 142 ALA B CA 1
ATOM 3856 C C . ALA B 1 142 ? -11.68 -18.297 -25.062 1 98.12 142 ALA B C 1
ATOM 3858 O O . ALA B 1 142 ? -12.859 -18.016 -25.266 1 98.12 142 ALA B O 1
ATOM 3859 N N . ILE B 1 143 ? -11 -17.703 -24.078 1 98.62 143 ILE B N 1
ATOM 3860 C CA . ILE B 1 143 ? -11.602 -16.766 -23.141 1 98.62 143 ILE B CA 1
ATOM 3861 C C . ILE B 1 143 ? -11.953 -15.477 -23.875 1 98.62 143 ILE B C 1
ATOM 3863 O O . ILE B 1 143 ? -13.023 -14.906 -23.641 1 98.62 143 ILE B O 1
ATOM 3867 N N . GLN B 1 144 ? -11.055 -15.023 -24.703 1 98 144 GLN B N 1
ATOM 3868 C CA . GLN B 1 144 ? -11.32 -13.812 -25.469 1 98 144 GLN B CA 1
ATOM 3869 C C . GLN B 1 144 ? -12.562 -13.984 -26.344 1 98 144 GLN B C 1
ATOM 3871 O O . GLN B 1 144 ? -13.375 -13.062 -26.469 1 98 144 GLN B O 1
ATOM 3876 N N . ALA B 1 145 ? -12.664 -15.141 -27.016 1 98.06 145 ALA B N 1
ATOM 3877 C CA . ALA B 1 145 ? -13.828 -15.422 -27.844 1 98.06 145 ALA B CA 1
ATOM 3878 C C . ALA B 1 145 ? -15.117 -15.352 -27.047 1 98.06 145 ALA B C 1
ATOM 3880 O O . ALA B 1 145 ? -16.125 -14.789 -27.5 1 98.06 145 ALA B O 1
ATOM 3881 N N . LEU B 1 146 ? -15.102 -15.891 -25.859 1 98.19 146 LEU B N 1
ATOM 3882 C CA . LEU B 1 146 ? -16.266 -15.883 -24.969 1 98.19 146 LEU B CA 1
ATOM 3883 C C . LEU B 1 146 ? -16.609 -14.461 -24.547 1 98.19 146 LEU B C 1
ATOM 3885 O O . LEU B 1 146 ? -17.781 -14.086 -24.531 1 98.19 146 LEU B O 1
ATOM 3889 N N . CYS B 1 147 ? -15.57 -13.695 -24.156 1 98.56 147 CYS B N 1
ATOM 3890 C CA . CYS B 1 147 ? -15.789 -12.32 -23.734 1 98.56 147 CYS B CA 1
ATOM 3891 C C . CYS B 1 147 ? -16.391 -11.492 -24.859 1 98.56 147 CYS B C 1
ATOM 3893 O O . CYS B 1 147 ? -17.312 -10.703 -24.625 1 98.56 147 CYS B O 1
ATOM 3895 N N . THR B 1 148 ? -15.914 -11.695 -26.047 1 98.25 148 THR B N 1
ATOM 3896 C CA . THR B 1 148 ? -16.438 -10.977 -27.219 1 98.25 148 THR B CA 1
ATOM 3897 C C . THR B 1 148 ? -17.891 -11.359 -27.484 1 98.25 148 THR B C 1
ATOM 3899 O O . THR B 1 148 ? -18.734 -10.484 -27.672 1 98.25 148 THR B O 1
ATOM 3902 N N . LYS B 1 149 ? -18.141 -12.617 -27.484 1 98.38 149 LYS B N 1
ATOM 3903 C CA . LYS B 1 149 ? -19.469 -13.133 -27.766 1 98.38 149 LYS B CA 1
ATOM 3904 C C . LYS B 1 149 ? -20.5 -12.57 -26.797 1 98.38 149 LYS B C 1
ATOM 3906 O O . LYS B 1 149 ? -21.625 -12.258 -27.188 1 98.38 149 LYS B O 1
ATOM 3911 N N . HIS B 1 150 ? -20.172 -12.359 -25.578 1 98.56 150 HIS B N 1
ATOM 3912 C CA . HIS B 1 150 ? -21.156 -12.031 -24.547 1 98.56 150 HIS B CA 1
ATOM 3913 C C . HIS B 1 150 ? -21 -10.586 -24.094 1 98.56 150 HIS B C 1
ATOM 3915 O O . HIS B 1 150 ? -21.703 -10.148 -23.172 1 98.56 150 HIS B O 1
ATOM 3921 N N . GLY B 1 151 ? -20.078 -9.859 -24.688 1 98.38 151 GLY B N 1
ATOM 3922 C CA . GLY B 1 151 ? -19.859 -8.461 -24.344 1 98.38 151 GLY B CA 1
ATOM 3923 C C . GLY B 1 151 ? -19.297 -8.281 -22.938 1 98.38 151 GLY B C 1
ATOM 3924 O O . GLY B 1 151 ? -19.75 -7.406 -22.203 1 98.38 151 GLY B O 1
ATOM 3925 N N . LEU B 1 152 ? -18.375 -9.141 -22.484 1 98.81 152 LEU B N 1
ATOM 3926 C CA . LEU B 1 152 ? -17.781 -9.094 -21.156 1 98.81 152 LEU B CA 1
ATOM 3927 C C . LEU B 1 152 ? -16.391 -8.477 -21.203 1 98.81 152 LEU B C 1
ATOM 3929 O O . LEU B 1 152 ? -15.664 -8.656 -22.188 1 98.81 152 LEU B O 1
ATOM 3933 N N . LEU B 1 153 ? -15.992 -7.746 -20.172 1 98.75 153 LEU B N 1
ATOM 3934 C CA . LEU B 1 153 ? -14.617 -7.281 -20.016 1 98.75 153 LEU B CA 1
ATOM 3935 C C . LEU B 1 153 ? -13.695 -8.438 -19.641 1 98.75 153 LEU B C 1
ATOM 3937 O O . LEU B 1 153 ? -14.141 -9.43 -19.062 1 98.75 153 LEU B O 1
ATOM 3941 N N . MET B 1 154 ? -12.508 -8.336 -20.062 1 98.81 154 MET B N 1
ATOM 3942 C CA . MET B 1 154 ? -11.461 -9.234 -19.578 1 98.81 154 MET B CA 1
ATOM 3943 C C . MET B 1 154 ? -10.406 -8.469 -18.781 1 98.81 154 MET B C 1
ATOM 3945 O O . MET B 1 154 ? -9.867 -7.469 -19.266 1 98.81 154 MET B O 1
ATOM 3949 N N . ILE B 1 155 ? -10.141 -8.836 -17.594 1 98.94 155 ILE B N 1
ATOM 3950 C CA . ILE B 1 155 ? -9.078 -8.328 -16.734 1 98.94 155 ILE B CA 1
ATOM 3951 C C . ILE B 1 155 ? -8.141 -9.469 -16.344 1 98.94 155 ILE B C 1
ATOM 3953 O O . ILE B 1 155 ? -8.578 -10.492 -15.812 1 98.94 155 ILE B O 1
ATOM 3957 N N . GLU B 1 156 ? -6.895 -9.344 -16.547 1 98.94 156 GLU B N 1
ATOM 3958 C CA . GLU B 1 156 ? -5.953 -10.445 -16.375 1 98.94 156 GLU B CA 1
ATOM 3959 C C . GLU B 1 156 ? -5.234 -10.344 -15.039 1 98.94 156 GLU B C 1
ATOM 3961 O O . GLU B 1 156 ? -4.672 -9.305 -14.703 1 98.94 156 GLU B O 1
ATOM 3966 N N . ASP B 1 157 ? -5.312 -11.414 -14.273 1 98.94 157 ASP B N 1
ATOM 3967 C CA . ASP B 1 157 ? -4.387 -11.555 -13.148 1 98.94 157 ASP B CA 1
ATOM 3968 C C . ASP B 1 157 ? -3.061 -12.164 -13.609 1 98.94 157 ASP B C 1
ATOM 3970 O O . ASP B 1 157 ? -2.961 -13.375 -13.797 1 98.94 157 ASP B O 1
ATOM 3974 N N . CYS B 1 158 ? -2.064 -11.297 -13.664 1 98.94 158 CYS B N 1
ATOM 3975 C CA . CYS B 1 158 ? -0.756 -11.664 -14.203 1 98.94 158 CYS B CA 1
ATOM 3976 C C . CYS B 1 158 ? 0.284 -11.742 -13.094 1 98.94 158 CYS B C 1
ATOM 3978 O O . CYS B 1 158 ? 1.486 -11.695 -13.359 1 98.94 158 CYS B O 1
ATOM 3980 N N . ALA B 1 159 ? -0.172 -11.898 -11.859 1 98.88 159 ALA B N 1
ATOM 3981 C CA . ALA B 1 159 ? 0.727 -11.859 -10.711 1 98.88 159 ALA B CA 1
ATOM 3982 C C . ALA B 1 159 ? 1.806 -12.93 -10.828 1 98.88 159 ALA B C 1
ATOM 3984 O O . ALA B 1 159 ? 2.883 -12.805 -10.234 1 98.88 159 ALA B O 1
ATOM 3985 N N . GLN B 1 160 ? 1.579 -13.984 -11.617 1 98.88 160 GLN B N 1
ATOM 3986 C CA . GLN B 1 160 ? 2.514 -15.102 -11.672 1 98.88 160 GLN B CA 1
ATOM 3987 C C . GLN B 1 160 ? 3.041 -15.312 -13.086 1 98.88 160 GLN B C 1
ATOM 3989 O O . GLN B 1 160 ? 3.627 -16.359 -13.383 1 98.88 160 GLN B O 1
ATOM 3994 N N . SER B 1 161 ? 2.82 -14.281 -13.969 1 98.88 161 SER B N 1
ATOM 3995 C CA . SER B 1 161 ? 3.08 -14.609 -15.367 1 98.88 161 SER B CA 1
ATOM 3996 C C . SER B 1 161 ? 3.871 -13.5 -16.047 1 98.88 161 SER B C 1
ATOM 3998 O O . SER B 1 161 ? 3.781 -13.328 -17.266 1 98.88 161 SER B O 1
ATOM 4000 N N . PHE B 1 162 ? 4.547 -12.672 -15.289 1 98.88 162 PHE B N 1
ATOM 4001 C CA . PHE B 1 162 ? 5.332 -11.633 -15.945 1 98.88 162 PHE B CA 1
ATOM 4002 C C . PHE B 1 162 ? 6.289 -12.242 -16.969 1 98.88 162 PHE B C 1
ATOM 4004 O O . PHE B 1 162 ? 7.125 -13.086 -16.625 1 98.88 162 PHE B O 1
ATOM 4011 N N . GLY B 1 163 ? 6.16 -11.828 -18.172 1 98.25 163 GLY B N 1
ATOM 4012 C CA . GLY B 1 163 ? 7.043 -12.289 -19.234 1 98.25 163 GLY B CA 1
ATOM 4013 C C . GLY B 1 163 ? 6.477 -13.461 -20 1 98.25 163 GLY B C 1
ATOM 4014 O O . GLY B 1 163 ? 7.027 -13.859 -21.031 1 98.25 163 GLY B O 1
ATOM 4015 N N . ALA B 1 164 ? 5.41 -14.102 -19.578 1 98.75 164 ALA B N 1
ATOM 4016 C CA . ALA B 1 164 ? 4.746 -15.156 -20.344 1 98.75 164 ALA B CA 1
ATOM 4017 C C . ALA B 1 164 ? 4.035 -14.578 -21.562 1 98.75 164 ALA B C 1
ATOM 4019 O O . ALA B 1 164 ? 3.533 -13.453 -21.531 1 98.75 164 ALA B O 1
ATOM 4020 N N . ASP B 1 165 ? 4.008 -15.305 -22.625 1 98.25 165 ASP B N 1
ATOM 4021 C CA . ASP B 1 165 ? 3.369 -14.82 -23.844 1 98.25 165 ASP B CA 1
ATOM 4022 C C . ASP B 1 165 ? 2.555 -15.93 -24.516 1 98.25 165 ASP B C 1
ATOM 4024 O O . ASP B 1 165 ? 2.732 -17.109 -24.203 1 98.25 165 ASP B O 1
ATOM 4028 N N . VAL B 1 166 ? 1.573 -15.57 -25.234 1 98.25 166 VAL B N 1
ATOM 4029 C CA . VAL B 1 166 ? 0.836 -16.406 -26.188 1 98.25 166 VAL B CA 1
ATOM 4030 C C . VAL B 1 166 ? 1.102 -15.922 -27.609 1 98.25 166 VAL B C 1
ATOM 4032 O O . VAL B 1 166 ? 0.635 -14.852 -28.016 1 98.25 166 VAL B O 1
ATOM 4035 N N . ASN B 1 167 ? 1.836 -16.703 -28.375 1 95.12 167 ASN B N 1
ATOM 4036 C CA . ASN B 1 167 ? 2.182 -16.344 -29.75 1 95.12 167 ASN B CA 1
ATOM 4037 C C . ASN B 1 167 ? 2.822 -14.969 -29.828 1 95.12 167 ASN B C 1
ATOM 4039 O O . ASN B 1 167 ? 2.439 -14.156 -30.672 1 95.12 167 ASN B O 1
ATOM 4043 N N . GLY B 1 168 ? 3.639 -14.664 -28.875 1 95.19 168 GLY B N 1
ATOM 4044 C CA . GLY B 1 168 ? 4.41 -13.43 -28.906 1 95.19 168 GLY B CA 1
ATOM 4045 C C . GLY B 1 168 ? 3.734 -12.289 -28.172 1 95.19 168 GLY B C 1
ATOM 4046 O O . GLY B 1 168 ? 4.371 -11.273 -27.859 1 95.19 168 GLY B O 1
ATOM 4047 N N . ARG B 1 169 ? 2.465 -12.398 -27.891 1 98.12 169 ARG B N 1
ATOM 4048 C CA . ARG B 1 169 ? 1.742 -11.375 -27.141 1 98.12 169 ARG B CA 1
ATOM 4049 C C . ARG B 1 169 ? 1.782 -11.664 -25.641 1 98.12 169 ARG B C 1
ATOM 4051 O O . ARG B 1 169 ? 1.344 -12.727 -25.203 1 98.12 169 ARG B O 1
ATOM 4058 N N . MET B 1 170 ? 2.326 -10.727 -24.891 1 98.56 170 MET B N 1
ATOM 4059 C CA . MET B 1 170 ? 2.561 -10.945 -23.469 1 98.56 170 MET B CA 1
ATOM 4060 C C . MET B 1 170 ? 1.246 -10.945 -22.703 1 98.56 170 MET B C 1
ATOM 4062 O O . MET B 1 170 ? 0.318 -10.211 -23.031 1 98.56 170 MET B O 1
ATOM 4066 N N . THR B 1 171 ? 1.149 -11.828 -21.672 1 98.81 171 THR B N 1
ATOM 4067 C CA . THR B 1 171 ? 0.032 -11.719 -20.75 1 98.81 171 THR B CA 1
ATOM 4068 C C . THR B 1 171 ? -0.047 -10.312 -20.156 1 98.81 171 THR B C 1
ATOM 4070 O O . THR B 1 171 ? 0.974 -9.641 -20.016 1 98.81 171 THR B O 1
ATOM 4073 N N . GLY B 1 172 ? -1.229 -9.844 -19.828 1 98.75 172 GLY B N 1
ATOM 4074 C CA . GLY B 1 172 ? -1.451 -8.5 -19.328 1 98.75 172 GLY B CA 1
ATOM 4075 C C . GLY B 1 172 ? -1.765 -7.5 -20.422 1 98.75 172 GLY B C 1
ATOM 4076 O O . GLY B 1 172 ? -1.988 -6.32 -20.141 1 98.75 172 GLY B O 1
ATOM 4077 N N . THR B 1 173 ? -1.812 -8 -21.688 1 98.38 173 THR B N 1
ATOM 4078 C CA . THR B 1 173 ? -2.059 -7.105 -22.797 1 98.38 173 THR B CA 1
ATOM 4079 C C . THR B 1 173 ? -3.303 -7.531 -23.578 1 98.38 173 THR B C 1
ATOM 4081 O O . THR B 1 173 ? -3.682 -6.887 -24.562 1 98.38 173 THR B O 1
ATOM 4084 N N . PHE B 1 174 ? -3.963 -8.625 -23.188 1 97.69 174 PHE B N 1
ATOM 4085 C CA . PHE B 1 174 ? -5.098 -9.188 -23.906 1 97.69 174 PHE B CA 1
ATOM 4086 C C . PHE B 1 174 ? -6.395 -8.492 -23.5 1 97.69 174 PHE B C 1
ATOM 4088 O O . PHE B 1 174 ? -7.234 -8.188 -24.359 1 97.69 174 PHE B O 1
ATOM 4095 N N . GLY B 1 175 ? -6.586 -8.281 -22.203 1 97 175 GLY B N 1
ATOM 4096 C CA . GLY B 1 175 ? -7.82 -7.719 -21.672 1 97 175 GLY B CA 1
ATOM 4097 C C . GLY B 1 175 ? -7.809 -6.199 -21.609 1 97 175 GLY B C 1
ATOM 4098 O O . GLY B 1 175 ? -6.902 -5.562 -22.156 1 97 175 GLY B O 1
ATOM 4099 N N . ALA B 1 176 ? -8.867 -5.68 -21.031 1 98.5 176 ALA B N 1
ATOM 4100 C CA . ALA B 1 176 ? -8.953 -4.238 -20.797 1 98.5 176 ALA B CA 1
ATOM 4101 C C . ALA B 1 176 ? -7.82 -3.758 -19.906 1 98.5 176 ALA B C 1
ATOM 4103 O O . ALA B 1 176 ? -7.281 -2.666 -20.094 1 98.5 176 ALA B O 1
ATOM 4104 N N . LEU B 1 177 ? -7.527 -4.566 -18.953 1 98.94 177 LEU B N 1
ATOM 4105 C CA . LEU B 1 177 ? -6.461 -4.262 -18 1 98.94 177 LEU B CA 1
ATOM 4106 C C . LEU B 1 177 ? -5.727 -5.531 -17.578 1 98.94 177 LEU B C 1
ATOM 4108 O O . LEU B 1 177 ? -6.312 -6.613 -17.562 1 98.94 177 LEU B O 1
ATOM 4112 N N . GLY B 1 178 ? -4.449 -5.418 -17.312 1 98.94 178 GLY B N 1
ATOM 4113 C CA . GLY B 1 178 ? -3.645 -6.441 -16.656 1 98.94 178 GLY B CA 1
ATOM 4114 C C . GLY B 1 178 ? -3.115 -6.016 -15.305 1 98.94 178 GLY B C 1
ATOM 4115 O O . GLY B 1 178 ? -2.816 -4.84 -15.086 1 98.94 178 GLY B O 1
ATOM 4116 N N . ALA B 1 179 ? -3.041 -6.953 -14.367 1 98.94 179 ALA B N 1
ATOM 4117 C CA . ALA B 1 179 ? -2.543 -6.684 -13.023 1 98.94 179 ALA B CA 1
ATOM 4118 C C . ALA B 1 179 ? -1.35 -7.574 -12.688 1 98.94 179 ALA B C 1
ATOM 4120 O O . ALA B 1 179 ? -1.435 -8.797 -12.789 1 98.94 179 ALA B O 1
ATOM 4121 N N . PHE B 1 180 ? -0.237 -6.992 -12.297 1 99 180 PHE B N 1
ATOM 4122 C CA . PHE B 1 180 ? 0.991 -7.711 -11.977 1 99 180 PHE B CA 1
ATOM 4123 C C . PHE B 1 180 ? 1.373 -7.508 -10.516 1 99 180 PHE B C 1
ATOM 4125 O O . PHE B 1 180 ? 1.024 -6.492 -9.914 1 99 180 PHE B O 1
ATOM 4132 N N . SER B 1 181 ? 2.037 -8.477 -9.93 1 98.94 181 SER B N 1
ATOM 4133 C CA . SER B 1 181 ? 2.605 -8.414 -8.586 1 98.94 181 SER B CA 1
ATOM 4134 C C . SER B 1 181 ? 4.129 -8.508 -8.625 1 98.94 181 SER B C 1
ATOM 4136 O O . SER B 1 181 ? 4.688 -9.281 -9.406 1 98.94 181 SER B O 1
ATOM 4138 N N . PHE B 1 182 ? 4.75 -7.691 -7.828 1 98.94 182 PHE B N 1
ATOM 4139 C CA . PHE B 1 182 ? 6.203 -7.719 -7.758 1 98.94 182 PHE B CA 1
ATOM 4140 C C . PHE B 1 182 ? 6.672 -8.203 -6.387 1 98.94 182 PHE B C 1
ATOM 4142 O O . PHE B 1 182 ? 7.766 -7.852 -5.941 1 98.94 182 PHE B O 1
ATOM 4149 N N . PHE B 1 183 ? 5.715 -8.953 -5.664 1 98.75 183 PHE B N 1
ATOM 4150 C CA . PHE B 1 183 ? 6.152 -9.641 -4.453 1 98.75 183 PHE B CA 1
ATOM 4151 C C . PHE B 1 183 ? 7.504 -10.312 -4.664 1 98.75 183 PHE B C 1
ATOM 4153 O O . PHE B 1 183 ? 7.797 -10.797 -5.762 1 98.75 183 PHE B O 1
ATOM 4160 N N . PRO B 1 184 ? 8.352 -10.422 -3.688 1 98.69 184 PRO B N 1
ATOM 4161 C CA . PRO B 1 184 ? 9.766 -10.75 -3.883 1 98.69 184 PRO B CA 1
ATOM 4162 C C . PRO B 1 184 ? 9.977 -12.07 -4.613 1 98.69 184 PRO B C 1
ATOM 4164 O O . PRO B 1 184 ? 10.938 -12.227 -5.363 1 98.69 184 PRO B O 1
ATOM 4167 N N . SER B 1 185 ? 9.109 -12.992 -4.465 1 98.19 185 SER B N 1
ATOM 4168 C CA . SER B 1 185 ? 9.328 -14.328 -5.02 1 98.19 185 SER B CA 1
ATOM 4169 C C . SER B 1 185 ? 8.828 -14.414 -6.457 1 98.19 185 SER B C 1
ATOM 4171 O O . SER B 1 185 ? 9 -15.438 -7.117 1 98.19 185 SER B O 1
ATOM 4173 N N . LYS B 1 186 ? 8.164 -13.367 -6.984 1 98.88 186 LYS B N 1
ATOM 4174 C CA . LYS B 1 186 ? 7.641 -13.391 -8.352 1 98.88 186 LYS B CA 1
ATOM 4175 C C . LYS B 1 186 ? 8.773 -13.43 -9.375 1 98.88 186 LYS B C 1
ATOM 4177 O O . LYS B 1 186 ? 9.938 -13.234 -9.023 1 98.88 186 LYS B O 1
ATOM 4182 N N . ASN B 1 187 ? 8.406 -13.789 -10.609 1 98.75 187 ASN B N 1
ATOM 4183 C CA . ASN B 1 187 ? 9.398 -13.836 -11.68 1 98.75 187 ASN B CA 1
ATOM 4184 C C . ASN B 1 187 ? 10.141 -12.508 -11.812 1 98.75 187 ASN B C 1
ATOM 4186 O O . ASN B 1 187 ? 11.367 -12.5 -11.992 1 98.75 187 ASN B O 1
ATOM 4190 N N . LEU B 1 188 ? 9.453 -11.492 -11.742 1 98.88 188 LEU B N 1
ATOM 4191 C CA . LEU B 1 188 ? 9.992 -10.156 -11.508 1 98.88 188 LEU B CA 1
ATOM 4192 C C . LEU B 1 188 ? 9.555 -9.625 -10.148 1 98.88 188 LEU B C 1
ATOM 4194 O O . LEU B 1 188 ? 8.453 -9.086 -10.008 1 98.88 188 LEU B O 1
ATOM 4198 N N . GLY B 1 189 ? 10.469 -9.812 -9.156 1 98.81 189 GLY B N 1
ATOM 4199 C CA . GLY B 1 189 ? 10.133 -9.422 -7.797 1 98.81 189 GLY B CA 1
ATOM 4200 C C . GLY B 1 189 ? 11 -8.289 -7.277 1 98.81 189 GLY B C 1
ATOM 4201 O O . GLY B 1 189 ? 12.195 -8.234 -7.559 1 98.81 189 GLY B O 1
ATOM 4202 N N . CYS B 1 190 ? 10.367 -7.391 -6.605 1 98.69 190 CYS B N 1
ATOM 4203 C CA . CYS B 1 190 ? 11.141 -6.359 -5.918 1 98.69 190 CYS B CA 1
ATOM 4204 C C . CYS B 1 190 ? 11.523 -6.809 -4.516 1 98.69 190 CYS B C 1
ATOM 4206 O O . CYS B 1 190 ? 11.688 -8 -4.266 1 98.69 190 CYS B O 1
ATOM 4208 N N . TYR B 1 191 ? 11.984 -5.945 -3.646 1 98.75 191 TYR B N 1
ATOM 4209 C CA . TYR B 1 191 ? 12.414 -6.277 -2.293 1 98.75 191 TYR B CA 1
ATOM 4210 C C . TYR B 1 191 ? 11.453 -5.711 -1.26 1 98.75 191 TYR B C 1
ATOM 4212 O O . TYR B 1 191 ? 11.875 -5.117 -0.265 1 98.75 191 TYR B O 1
ATOM 4220 N N . GLY B 1 192 ? 10.203 -5.805 -1.434 1 98.38 192 GLY B N 1
ATOM 4221 C CA . GLY B 1 192 ? 8.992 -5.406 -0.734 1 98.38 192 GLY B CA 1
ATOM 4222 C C . GLY B 1 192 ? 7.723 -5.715 -1.511 1 98.38 192 GLY B C 1
ATOM 4223 O O . GLY B 1 192 ? 7.641 -6.742 -2.191 1 98.38 192 GLY B O 1
ATOM 4224 N N . ASP B 1 193 ? 6.711 -4.926 -1.359 1 98.56 193 ASP B N 1
ATOM 4225 C CA . ASP B 1 193 ? 5.516 -5.055 -2.189 1 98.56 193 ASP B CA 1
ATOM 4226 C C . ASP B 1 193 ? 5.566 -4.098 -3.377 1 98.56 193 ASP B C 1
ATOM 4228 O O . ASP B 1 193 ? 6.246 -3.07 -3.324 1 98.56 193 ASP B O 1
ATOM 4232 N N . GLY B 1 194 ? 4.953 -4.418 -4.41 1 98.81 194 GLY B N 1
ATOM 4233 C CA . GLY B 1 194 ? 4.801 -3.631 -5.625 1 98.81 194 GLY B CA 1
ATOM 4234 C C . GLY B 1 194 ? 3.855 -4.262 -6.629 1 98.81 194 GLY B C 1
ATOM 4235 O O . GLY B 1 194 ? 3.604 -5.469 -6.582 1 98.81 194 GLY B O 1
ATOM 4236 N N . GLY B 1 195 ? 3.285 -3.467 -7.438 1 98.94 195 GLY B N 1
ATOM 4237 C CA . GLY B 1 195 ? 2.393 -3.951 -8.484 1 98.94 195 GLY B CA 1
ATOM 4238 C C . GLY B 1 195 ? 2.369 -3.059 -9.711 1 98.94 195 GLY B C 1
ATOM 4239 O O . GLY B 1 195 ? 3.064 -2.041 -9.758 1 98.94 195 GLY B O 1
ATOM 4240 N N . LEU B 1 196 ? 1.705 -3.518 -10.68 1 98.94 196 LEU B N 1
ATOM 4241 C CA . LEU B 1 196 ? 1.596 -2.824 -11.961 1 98.94 196 LEU B CA 1
ATOM 4242 C C . LEU B 1 196 ? 0.236 -3.078 -12.602 1 98.94 196 LEU B C 1
ATOM 4244 O O . LEU B 1 196 ? -0.252 -4.211 -12.602 1 98.94 196 LEU B O 1
ATOM 4248 N N . VAL B 1 197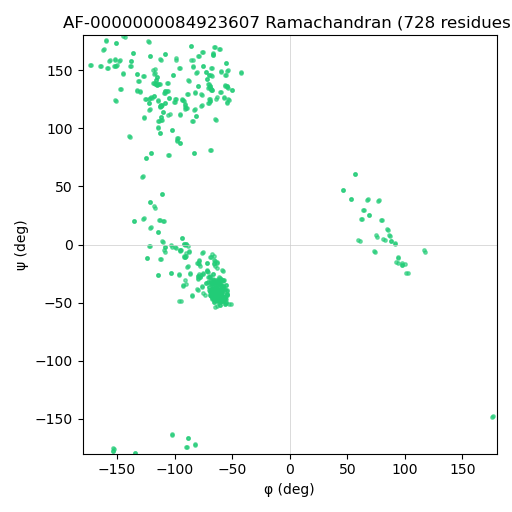 ? -0.356 -2.035 -13.078 1 99 197 VAL B N 1
ATOM 4249 C CA . VAL B 1 197 ? -1.543 -2.152 -13.914 1 99 197 VAL B CA 1
ATOM 4250 C C . VAL B 1 197 ? -1.193 -1.792 -15.359 1 99 197 VAL B C 1
ATOM 4252 O O . VAL B 1 197 ? -0.545 -0.774 -15.609 1 99 197 VAL B O 1
ATOM 4255 N N . THR B 1 198 ? -1.592 -2.602 -16.281 1 98.94 198 THR B N 1
ATOM 4256 C CA . THR B 1 198 ? -1.32 -2.32 -17.688 1 98.94 198 THR B CA 1
ATOM 4257 C C . THR B 1 198 ? -2.623 -2.143 -18.469 1 98.94 198 THR B C 1
ATOM 4259 O O . THR B 1 198 ? -3.643 -2.74 -18.109 1 98.94 198 THR B O 1
ATOM 4262 N N . THR B 1 199 ? -2.625 -1.306 -19.453 1 98.94 199 THR B N 1
ATOM 4263 C CA . THR B 1 199 ? -3.738 -1.104 -20.375 1 98.94 199 THR B CA 1
ATOM 4264 C C . THR B 1 199 ? -3.279 -0.355 -21.625 1 98.94 199 THR B C 1
ATOM 4266 O O . THR B 1 199 ? -2.285 0.372 -21.594 1 98.94 199 THR B O 1
ATOM 4269 N N . SER B 1 200 ? -3.971 -0.577 -22.703 1 98.44 200 SER B N 1
ATOM 4270 C CA . SER B 1 200 ? -3.686 0.199 -23.906 1 98.44 200 SER B CA 1
ATOM 4271 C C . SER B 1 200 ? -4.73 1.29 -24.125 1 98.44 200 SER B C 1
ATOM 4273 O O . SER B 1 200 ? -4.668 2.029 -25.109 1 98.44 200 SER B O 1
ATOM 4275 N N . CYS B 1 201 ? -5.703 1.34 -23.219 1 98.62 201 CYS B N 1
ATOM 4276 C CA . CYS B 1 201 ? -6.738 2.367 -23.266 1 98.62 201 CYS B CA 1
ATOM 4277 C C . CYS B 1 201 ? -6.332 3.588 -22.453 1 98.62 201 CYS B C 1
ATOM 4279 O O . CYS B 1 201 ? -6.184 3.5 -21.234 1 98.62 201 CYS B O 1
ATOM 4281 N N . PRO B 1 202 ? -6.18 4.73 -23.125 1 98.56 202 PRO B N 1
ATOM 4282 C CA . PRO B 1 202 ? -5.727 5.918 -22.391 1 98.56 202 PRO B CA 1
ATOM 4283 C C . PRO B 1 202 ? -6.707 6.359 -21.312 1 98.56 202 PRO B C 1
ATOM 4285 O O . PRO B 1 202 ? -6.289 6.859 -20.266 1 98.56 202 PRO B O 1
ATOM 4288 N N . GLU B 1 203 ? -7.965 6.156 -21.562 1 98.62 203 GLU B N 1
ATOM 4289 C CA . GLU B 1 203 ? -8.969 6.539 -20.578 1 98.62 203 GLU B CA 1
ATOM 4290 C C . GLU B 1 203 ? -8.844 5.695 -19.312 1 98.62 203 GLU B C 1
ATOM 4292 O O . GLU B 1 203 ? -8.93 6.219 -18.203 1 98.62 203 GLU B O 1
ATOM 4297 N N . LEU B 1 204 ? -8.68 4.387 -19.484 1 98.88 204 LEU B N 1
ATOM 4298 C CA . LEU B 1 204 ? -8.508 3.502 -18.344 1 98.88 204 LEU B CA 1
ATOM 4299 C C . LEU B 1 204 ? -7.203 3.811 -17.609 1 98.88 204 LEU B C 1
ATOM 4301 O O . LEU B 1 204 ? -7.148 3.756 -16.391 1 98.88 204 LEU B O 1
ATOM 4305 N N . ALA B 1 205 ? -6.176 4.113 -18.391 1 98.88 205 ALA B N 1
ATOM 4306 C CA . ALA B 1 205 ? -4.902 4.492 -17.781 1 98.88 205 ALA B CA 1
ATOM 4307 C C . ALA B 1 205 ? -5.066 5.707 -16.875 1 98.88 205 ALA B C 1
ATOM 4309 O O . ALA B 1 205 ? -4.555 5.727 -15.758 1 98.88 205 ALA B O 1
ATOM 4310 N N . GLU B 1 206 ? -5.746 6.691 -17.359 1 98.69 206 GLU B N 1
ATOM 4311 C CA . GLU B 1 206 ? -5.977 7.906 -16.578 1 98.69 206 GLU B CA 1
ATOM 4312 C C . GLU B 1 206 ? -6.777 7.605 -15.32 1 98.69 206 GLU B C 1
ATOM 4314 O O . GLU B 1 206 ? -6.488 8.148 -14.25 1 98.69 206 GLU B O 1
ATOM 4319 N N . ARG B 1 207 ? -7.773 6.77 -15.422 1 98.75 207 ARG B N 1
ATOM 4320 C CA . ARG B 1 207 ? -8.57 6.406 -14.258 1 98.75 207 ARG B CA 1
ATOM 4321 C C . ARG B 1 207 ? -7.711 5.734 -13.188 1 98.75 207 ARG B C 1
ATOM 4323 O O . ARG B 1 207 ? -7.844 6.027 -12 1 98.75 207 ARG B O 1
ATOM 4330 N N . VAL B 1 208 ? -6.816 4.816 -13.641 1 98.94 208 VAL B N 1
ATOM 4331 C CA . VAL B 1 208 ? -5.945 4.133 -12.695 1 98.94 208 VAL B CA 1
ATOM 4332 C C . VAL B 1 208 ? -5.035 5.148 -12 1 98.94 208 VAL B C 1
ATOM 4334 O O . VAL B 1 208 ? -4.832 5.082 -10.789 1 98.94 208 VAL B O 1
ATOM 4337 N N . LYS B 1 209 ? -4.484 6.09 -12.75 1 98.75 209 LYS B N 1
ATOM 4338 C CA . LYS B 1 209 ? -3.594 7.105 -12.195 1 98.75 209 LYS B CA 1
ATOM 4339 C C . LYS B 1 209 ? -4.32 7.98 -11.18 1 98.75 209 LYS B C 1
ATOM 4341 O O . LYS B 1 209 ? -3.764 8.32 -10.133 1 98.75 209 LYS B O 1
ATOM 4346 N N . VAL B 1 210 ? -5.566 8.328 -11.477 1 98.62 210 VAL B N 1
ATOM 4347 C CA . VAL B 1 210 ? -6.371 9.148 -10.57 1 98.62 210 VAL B CA 1
ATOM 4348 C C . VAL B 1 210 ? -6.688 8.359 -9.305 1 98.62 210 VAL B C 1
ATOM 4350 O O . VAL B 1 210 ? -6.523 8.859 -8.195 1 98.62 210 VAL B O 1
ATOM 4353 N N . LEU B 1 211 ? -7.031 7.07 -9.469 1 98.81 211 LEU B N 1
ATOM 4354 C CA . LEU B 1 211 ? -7.418 6.215 -8.352 1 98.81 211 LEU B CA 1
ATOM 4355 C C . LEU B 1 211 ? -6.234 5.957 -7.426 1 98.81 211 LEU B C 1
ATOM 4357 O O . LEU B 1 211 ? -6.383 5.969 -6.199 1 98.81 211 LEU B O 1
ATOM 4361 N N . ARG B 1 212 ? -5.023 5.781 -7.965 1 98.62 212 ARG B N 1
ATOM 4362 C CA . ARG B 1 212 ? -3.898 5.355 -7.141 1 98.62 212 ARG B CA 1
ATOM 4363 C C . ARG B 1 212 ? -3.438 6.477 -6.219 1 98.62 212 ARG B C 1
ATOM 4365 O O . ARG B 1 212 ? -2.68 6.246 -5.273 1 98.62 212 ARG B O 1
ATOM 4372 N N . ASN B 1 213 ? -3.895 7.711 -6.566 1 98.06 213 ASN B N 1
ATOM 4373 C CA . ASN B 1 213 ? -3.424 8.898 -5.855 1 98.06 213 ASN B CA 1
ATOM 4374 C C . ASN B 1 213 ? -4.586 9.75 -5.352 1 98.06 213 ASN B C 1
ATOM 4376 O O . ASN B 1 213 ? -4.699 10.922 -5.707 1 98.06 213 ASN B O 1
ATOM 4380 N N . HIS B 1 214 ? -5.402 9.133 -4.543 1 98.38 214 HIS B N 1
ATOM 4381 C CA . HIS B 1 214 ? -6.461 9.758 -3.762 1 98.38 214 HIS B CA 1
ATOM 4382 C C . HIS B 1 214 ? -7.52 10.383 -4.668 1 98.38 214 HIS B C 1
ATOM 4384 O O . HIS B 1 214 ? -8.094 11.422 -4.34 1 98.38 214 HIS B O 1
ATOM 4390 N N . GLY B 1 215 ? -7.707 9.812 -5.84 1 98.06 215 GLY B N 1
ATOM 4391 C CA . GLY B 1 215 ? -8.773 10.273 -6.723 1 98.06 215 GLY B CA 1
ATOM 4392 C C . GLY B 1 215 ? -8.523 11.656 -7.281 1 98.06 215 GLY B C 1
ATOM 4393 O O . GLY B 1 215 ? -9.469 12.391 -7.586 1 98.06 215 GLY B O 1
ATOM 4394 N N . SER B 1 216 ? -7.285 12.039 -7.359 1 95.38 216 SER B N 1
ATOM 4395 C CA . SER B 1 216 ? -6.93 13.414 -7.691 1 95.38 216 SER B CA 1
ATOM 4396 C C . SER B 1 216 ? -6.133 13.484 -8.984 1 95.38 216 SER B C 1
ATOM 4398 O O . SER B 1 216 ? -5.137 12.773 -9.148 1 95.38 216 SER B O 1
ATOM 4400 N N . LYS B 1 217 ? -6.59 14.344 -9.938 1 89.56 217 LYS B N 1
ATOM 4401 C CA . LYS B 1 217 ? -5.812 14.695 -11.125 1 89.56 217 LYS B CA 1
ATOM 4402 C C . LYS B 1 217 ? -4.984 15.953 -10.883 1 89.56 217 LYS B C 1
ATOM 4404 O O . LYS B 1 217 ? -3.838 16.047 -11.328 1 89.56 217 LYS B O 1
ATOM 4409 N N . VAL B 1 218 ? -5.621 16.812 -10.125 1 87.25 218 VAL B N 1
ATOM 4410 C CA . VAL B 1 218 ? -5.008 18.062 -9.688 1 87.25 218 VAL B CA 1
ATOM 4411 C C . VAL B 1 218 ? -4.867 18.062 -8.172 1 87.25 218 VAL B C 1
ATOM 4413 O O . VAL B 1 218 ? -5.805 17.703 -7.453 1 87.25 218 VAL B O 1
ATOM 4416 N N . ARG B 1 219 ? -3.717 18.547 -7.75 1 87.31 219 ARG B N 1
ATOM 4417 C CA . ARG B 1 219 ? -3.424 18.5 -6.32 1 87.31 219 ARG B CA 1
ATOM 4418 C C . ARG B 1 219 ? -4.551 19.141 -5.512 1 87.31 219 ARG B C 1
ATOM 4420 O O . ARG B 1 219 ? -4.996 20.25 -5.816 1 87.31 219 ARG B O 1
ATOM 4427 N N . TYR B 1 220 ? -5.102 18.375 -4.547 1 90.69 220 TYR B N 1
ATOM 4428 C CA . TYR B 1 220 ? -6.082 18.734 -3.523 1 90.69 220 TYR B CA 1
ATOM 4429 C C . TYR B 1 220 ? -7.473 18.859 -4.129 1 90.69 220 TYR B C 1
ATOM 4431 O O . TYR B 1 220 ? -8.414 19.281 -3.447 1 90.69 220 TYR B O 1
ATOM 4439 N N . HIS B 1 221 ? -7.641 18.516 -5.426 1 94 221 HIS B N 1
ATOM 4440 C CA . HIS B 1 221 ? -8.953 18.328 -6.047 1 94 221 HIS B CA 1
ATOM 4441 C C . HIS B 1 221 ? -9.273 16.859 -6.234 1 94 221 HIS B C 1
ATOM 4443 O O . HIS B 1 221 ? -8.633 16.172 -7.035 1 94 221 HIS B O 1
ATOM 4449 N N . HIS B 1 222 ? -10.234 16.469 -5.496 1 96.75 222 HIS B N 1
ATOM 4450 C CA . HIS B 1 222 ? -10.602 15.047 -5.484 1 96.75 222 HIS B CA 1
ATOM 4451 C C . HIS B 1 222 ? -11.977 14.828 -6.105 1 96.75 222 HIS B C 1
ATOM 4453 O O . HIS B 1 222 ? -12.984 15.273 -5.555 1 96.75 222 HIS B O 1
ATOM 4459 N N . SER B 1 223 ? -12 14.047 -7.18 1 96.38 223 SER B N 1
ATOM 4460 C CA . SER B 1 223 ? -13.242 13.906 -7.938 1 96.38 223 SER B CA 1
ATOM 4461 C C . SER B 1 223 ? -13.922 12.578 -7.637 1 96.38 223 SER B C 1
ATOM 4463 O O . SER B 1 223 ? -15.133 12.438 -7.84 1 96.38 223 SER B O 1
ATOM 4465 N N . VAL B 1 224 ? -13.094 11.617 -7.199 1 97.38 224 VAL B N 1
ATOM 4466 C CA . VAL B 1 224 ? -13.609 10.305 -6.812 1 97.38 224 VAL B CA 1
ATOM 4467 C C . VAL B 1 224 ? -12.914 9.828 -5.539 1 97.38 224 VAL B C 1
ATOM 4469 O O . VAL B 1 224 ? -11.859 10.359 -5.164 1 97.38 224 VAL B O 1
ATOM 4472 N N . ILE B 1 225 ? -13.57 8.938 -4.852 1 98 225 ILE B N 1
ATOM 4473 C CA . ILE B 1 225 ? -12.867 8.266 -3.762 1 98 225 ILE B CA 1
ATOM 4474 C C . ILE B 1 225 ? -11.719 7.434 -4.32 1 98 225 ILE B C 1
ATOM 4476 O O . ILE B 1 225 ? -11.945 6.445 -5.027 1 98 225 ILE B O 1
ATOM 4480 N N . GLY B 1 226 ? -10.508 7.879 -4.117 1 98.56 226 GLY B N 1
ATOM 4481 C CA . GLY B 1 226 ? -9.328 7.152 -4.547 1 98.56 226 GLY B CA 1
ATOM 4482 C C . GLY B 1 226 ? -8.625 6.426 -3.416 1 98.56 226 GLY B C 1
ATOM 4483 O O . GLY B 1 226 ? -9.234 6.141 -2.381 1 98.56 226 GLY B O 1
ATOM 4484 N N . TYR B 1 227 ? -7.395 6.055 -3.709 1 98.69 227 TYR B N 1
ATOM 4485 C CA . TYR B 1 227 ? -6.59 5.285 -2.768 1 98.69 227 TYR B CA 1
ATOM 4486 C C . TYR B 1 227 ? -5.168 5.832 -2.695 1 98.69 227 TYR B C 1
ATOM 4488 O O . TYR B 1 227 ? -4.82 6.777 -3.41 1 98.69 227 TYR B O 1
ATOM 4496 N N . ASN B 1 228 ? -4.434 5.449 -1.705 1 98.69 228 ASN B N 1
ATOM 4497 C CA . ASN B 1 228 ? -2.982 5.594 -1.687 1 98.69 228 ASN B CA 1
ATOM 4498 C C . ASN B 1 228 ? -2.287 4.297 -2.096 1 98.69 228 ASN B C 1
ATOM 4500 O O . ASN B 1 228 ? -2.033 3.434 -1.256 1 98.69 228 ASN B O 1
ATOM 4504 N N . SER B 1 229 ? -2.02 4.191 -3.355 1 98.81 229 SER B N 1
ATOM 4505 C CA . SER B 1 229 ? -1.405 2.986 -3.902 1 98.81 229 SER B CA 1
ATOM 4506 C C . SER B 1 229 ? -0.345 3.33 -4.945 1 98.81 229 SER B C 1
ATOM 4508 O O . SER B 1 229 ? -0.642 3.4 -6.137 1 98.81 229 SER B O 1
ATOM 4510 N N . ARG B 1 230 ? 0.843 3.422 -4.473 1 98.25 230 ARG B N 1
ATOM 4511 C CA . ARG B 1 230 ? 1.928 3.865 -5.344 1 98.25 230 ARG B CA 1
ATOM 4512 C C . ARG B 1 230 ? 3.133 2.938 -5.23 1 98.25 230 ARG B C 1
ATOM 4514 O O . ARG B 1 230 ? 3.447 2.447 -4.145 1 98.25 230 ARG B O 1
ATOM 4521 N N . LEU B 1 231 ? 3.756 2.688 -6.355 1 98.81 231 LEU B N 1
ATOM 4522 C CA . LEU B 1 231 ? 5.02 1.962 -6.336 1 98.81 231 LEU B CA 1
ATOM 4523 C C . LEU B 1 231 ? 6.113 2.791 -5.672 1 98.81 231 LEU B C 1
ATOM 4525 O O . LEU B 1 231 ? 6.27 3.977 -5.969 1 98.81 231 LEU B O 1
ATOM 4529 N N . ASP B 1 232 ? 6.828 2.16 -4.785 1 98.06 232 ASP B N 1
ATOM 4530 C CA . ASP B 1 232 ? 7.91 2.812 -4.047 1 98.06 232 ASP B CA 1
ATOM 4531 C C . ASP B 1 232 ? 9.102 3.088 -4.957 1 98.06 232 ASP B C 1
ATOM 4533 O O . ASP B 1 232 ? 9.477 2.244 -5.773 1 98.06 232 ASP B O 1
ATOM 4537 N N . GLU B 1 233 ? 9.688 4.285 -4.797 1 98.69 233 GLU B N 1
ATOM 4538 C CA . GLU B 1 233 ? 10.805 4.715 -5.637 1 98.69 233 GLU B CA 1
ATOM 4539 C C . GLU B 1 233 ? 11.977 3.746 -5.523 1 98.69 233 GLU B C 1
ATOM 4541 O O . GLU B 1 233 ? 12.641 3.451 -6.52 1 98.69 233 GLU B O 1
ATOM 4546 N N . ILE B 1 234 ? 12.258 3.252 -4.344 1 98.81 234 ILE B N 1
ATOM 4547 C CA . ILE B 1 234 ? 13.359 2.324 -4.117 1 98.81 234 ILE B CA 1
ATOM 4548 C C . ILE B 1 234 ? 13.062 0.988 -4.789 1 98.81 234 ILE B C 1
ATOM 4550 O O . ILE B 1 234 ? 13.938 0.391 -5.418 1 98.81 234 ILE B O 1
ATOM 4554 N N . GLN B 1 235 ? 11.836 0.537 -4.695 1 98.88 235 GLN B N 1
ATOM 4555 C CA . GLN B 1 235 ? 11.43 -0.7 -5.355 1 98.88 235 GLN B CA 1
ATOM 4556 C C . GLN B 1 235 ? 11.523 -0.571 -6.871 1 98.88 235 GLN B C 1
ATOM 4558 O O . GLN B 1 235 ? 11.875 -1.531 -7.562 1 98.88 235 GLN B O 1
ATOM 4563 N N . ALA B 1 236 ? 11.18 0.632 -7.367 1 98.94 236 ALA B N 1
ATOM 4564 C CA . ALA B 1 236 ? 11.289 0.87 -8.805 1 98.94 236 ALA B CA 1
ATOM 4565 C C . ALA B 1 236 ? 12.727 0.699 -9.281 1 98.94 236 ALA B C 1
ATOM 4567 O O . ALA B 1 236 ? 12.969 0.153 -10.359 1 98.94 236 ALA B O 1
ATOM 4568 N N . VAL B 1 237 ? 13.727 1.171 -8.508 1 98.94 237 VAL B N 1
ATOM 4569 C CA . VAL B 1 237 ? 15.141 1 -8.844 1 98.94 237 VAL B CA 1
ATOM 4570 C C . VAL B 1 237 ? 15.461 -0.486 -8.992 1 98.94 237 VAL B C 1
ATOM 4572 O O . VAL B 1 237 ? 16.094 -0.894 -9.969 1 98.94 237 VAL B O 1
ATOM 4575 N N . ILE B 1 238 ? 15 -1.267 -8.055 1 98.94 238 ILE B N 1
ATOM 4576 C CA . ILE B 1 238 ? 15.258 -2.701 -8.023 1 98.94 238 ILE B CA 1
ATOM 4577 C C . ILE B 1 238 ? 14.617 -3.363 -9.242 1 98.94 238 ILE B C 1
ATOM 4579 O O . ILE B 1 238 ? 15.258 -4.164 -9.93 1 98.94 238 ILE B O 1
ATOM 4583 N N . LEU B 1 239 ? 13.398 -2.969 -9.523 1 98.94 239 LEU B N 1
ATOM 4584 C CA . LEU B 1 239 ? 12.656 -3.557 -10.633 1 98.94 239 LEU B CA 1
ATOM 4585 C C . LEU B 1 239 ? 13.32 -3.215 -11.969 1 98.94 239 LEU B C 1
ATOM 4587 O O . LEU B 1 239 ? 13.375 -4.051 -12.875 1 98.94 239 LEU B O 1
ATOM 4591 N N . ARG B 1 240 ? 13.805 -1.994 -12.102 1 98.94 240 ARG B N 1
ATOM 4592 C CA . ARG B 1 240 ? 14.469 -1.591 -13.344 1 98.94 240 ARG B CA 1
ATOM 4593 C C . ARG B 1 240 ? 15.719 -2.428 -13.594 1 98.94 240 ARG B C 1
ATOM 4595 O O . ARG B 1 240 ? 15.977 -2.838 -14.727 1 98.94 240 ARG B O 1
ATOM 4602 N N . VAL B 1 241 ? 16.469 -2.691 -12.555 1 98.94 241 VAL B N 1
ATOM 4603 C CA . VAL B 1 241 ? 17.672 -3.5 -12.68 1 98.94 241 VAL B CA 1
ATOM 4604 C C . VAL B 1 241 ? 17.297 -4.93 -13.07 1 98.94 241 VAL B C 1
ATOM 4606 O O . VAL B 1 241 ? 17.875 -5.492 -14 1 98.94 241 VAL B O 1
ATOM 4609 N N . LYS B 1 242 ? 16.328 -5.48 -12.453 1 98.88 242 LYS B N 1
ATOM 4610 C CA . LYS B 1 242 ? 15.953 -6.875 -12.672 1 98.88 242 LYS B CA 1
ATOM 4611 C C . LYS B 1 242 ? 15.273 -7.055 -14.023 1 98.88 242 LYS B C 1
ATOM 4613 O O . LYS B 1 242 ? 15.398 -8.102 -14.656 1 98.88 242 LYS B O 1
ATOM 4618 N N . LEU B 1 243 ? 14.555 -6.023 -14.422 1 98.94 243 LEU B N 1
ATOM 4619 C CA . LEU B 1 243 ? 13.852 -6.094 -15.695 1 98.94 243 LEU B CA 1
ATOM 4620 C C . LEU B 1 243 ? 14.828 -6.371 -16.844 1 98.94 243 LEU B C 1
ATOM 4622 O O . LEU B 1 243 ? 14.484 -7.066 -17.797 1 98.94 243 LEU B O 1
ATOM 4626 N N . LYS B 1 244 ? 16.062 -5.898 -16.719 1 98.69 244 LYS B N 1
ATOM 4627 C CA . LYS B 1 244 ? 17.094 -6.105 -17.734 1 98.69 244 LYS B CA 1
ATOM 4628 C C . LYS B 1 244 ? 17.422 -7.59 -17.891 1 98.69 244 LYS B C 1
ATOM 4630 O O . LYS B 1 244 ? 17.938 -8.008 -18.922 1 98.69 244 LYS B O 1
ATOM 4635 N N . HIS B 1 245 ? 17.078 -8.383 -16.875 1 98.69 245 HIS B N 1
ATOM 4636 C CA . HIS B 1 245 ? 17.484 -9.781 -16.844 1 98.69 245 HIS B CA 1
ATOM 4637 C C . HIS B 1 245 ? 16.281 -10.711 -16.938 1 98.69 245 HIS B C 1
ATOM 4639 O O . HIS B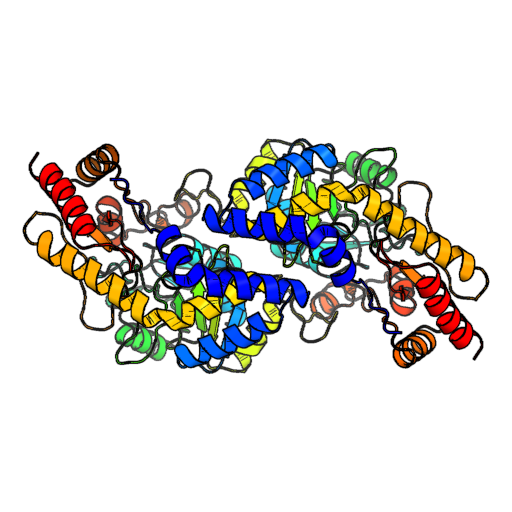 1 245 ? 16.422 -11.93 -16.797 1 98.69 245 HIS B O 1
ATOM 4645 N N . ILE B 1 246 ? 15.141 -10.211 -17.234 1 98.62 246 ILE B N 1
ATOM 4646 C CA . ILE B 1 246 ? 13.891 -10.953 -17.062 1 98.62 246 ILE B CA 1
ATOM 4647 C C . ILE B 1 246 ? 13.859 -12.133 -18.031 1 98.62 246 ILE B C 1
ATOM 4649 O O . ILE B 1 246 ? 13.352 -13.203 -17.688 1 98.62 246 ILE B O 1
ATOM 4653 N N . ARG B 1 247 ? 14.336 -11.992 -19.219 1 97.81 247 ARG B N 1
ATOM 4654 C CA . ARG B 1 247 ? 14.359 -13.094 -20.188 1 97.81 247 ARG B CA 1
ATOM 4655 C C . ARG B 1 247 ? 15.281 -14.211 -19.719 1 97.81 247 ARG B C 1
ATOM 4657 O O . ARG B 1 247 ? 14.938 -15.391 -19.812 1 97.81 247 ARG B O 1
ATOM 4664 N N . GLU B 1 248 ? 16.406 -13.797 -19.219 1 98.44 248 GLU B N 1
ATOM 4665 C CA . GLU B 1 248 ? 17.344 -14.766 -18.641 1 98.44 248 GLU B CA 1
ATOM 4666 C C . GLU B 1 248 ? 16.719 -15.508 -17.469 1 98.44 248 GLU B C 1
ATOM 4668 O O . GLU B 1 248 ? 16.875 -16.719 -17.344 1 98.44 248 GLU B O 1
ATOM 4673 N N . TYR B 1 249 ? 16.078 -14.812 -16.625 1 98.69 249 TYR B N 1
ATOM 4674 C CA . TYR B 1 249 ? 15.422 -15.406 -15.461 1 98.69 249 TYR B CA 1
ATOM 4675 C C . TYR B 1 249 ? 14.359 -16.406 -15.891 1 98.69 249 TYR B C 1
ATOM 4677 O O . TYR B 1 249 ? 14.258 -17.5 -15.336 1 98.69 249 TYR B O 1
ATOM 4685 N N . SER B 1 250 ? 13.555 -16.016 -16.906 1 98.44 250 SER B N 1
ATOM 4686 C CA . SER B 1 250 ? 12.508 -16.906 -17.391 1 98.44 250 SER B CA 1
ATOM 4687 C C . SER B 1 250 ? 13.094 -18.172 -18.016 1 98.44 250 SER B C 1
ATOM 4689 O O . SER B 1 250 ? 12.602 -19.266 -17.766 1 98.44 250 SER B O 1
ATOM 4691 N N . GLU B 1 251 ? 14.133 -18.016 -18.781 1 98.44 251 GLU B N 1
ATOM 4692 C CA . GLU B 1 251 ? 14.789 -19.172 -19.391 1 98.44 251 GLU B CA 1
ATOM 4693 C C . GLU B 1 251 ? 15.406 -20.078 -18.344 1 98.44 251 GLU B C 1
ATOM 4695 O O . GLU B 1 251 ? 15.383 -21.297 -18.484 1 98.44 251 GLU B O 1
ATOM 4700 N N . GLY B 1 252 ? 15.992 -19.453 -17.328 1 98.75 252 GLY B N 1
ATOM 4701 C CA . GLY B 1 252 ? 16.531 -20.234 -16.219 1 98.75 252 GLY B CA 1
ATOM 4702 C C . GLY B 1 252 ? 15.484 -21.078 -15.523 1 98.75 252 GLY B C 1
ATOM 4703 O O . GLY B 1 252 ? 15.719 -22.25 -15.242 1 98.75 252 GLY B O 1
ATOM 4704 N N . ARG B 1 253 ? 14.383 -20.516 -15.242 1 98.81 253 ARG B N 1
ATOM 4705 C CA . ARG B 1 253 ? 13.297 -21.266 -14.609 1 98.81 253 ARG B CA 1
ATOM 4706 C C . ARG B 1 253 ? 12.812 -22.406 -15.5 1 98.81 253 ARG B C 1
ATOM 4708 O O . ARG B 1 253 ? 12.547 -23.5 -15.023 1 98.81 253 ARG B O 1
ATOM 4715 N N . ARG B 1 254 ? 12.695 -22.109 -16.766 1 98.81 254 ARG B N 1
ATOM 4716 C CA . ARG B 1 254 ? 12.234 -23.125 -17.703 1 98.81 254 ARG B CA 1
ATOM 4717 C C . ARG B 1 254 ? 13.234 -24.281 -17.797 1 98.81 254 ARG B C 1
ATOM 4719 O O . ARG B 1 254 ? 12.844 -25.438 -17.859 1 98.81 254 ARG B O 1
ATOM 4726 N N . ARG B 1 255 ? 14.508 -23.922 -17.781 1 98.81 255 ARG B N 1
ATOM 4727 C CA . ARG B 1 255 ? 15.539 -24.953 -17.781 1 98.81 255 ARG B CA 1
ATOM 4728 C C . ARG B 1 255 ? 15.383 -25.859 -16.562 1 98.81 255 ARG B C 1
ATOM 4730 O O . ARG B 1 255 ? 15.406 -27.094 -16.703 1 98.81 255 ARG B O 1
ATOM 4737 N N . VAL B 1 256 ? 15.25 -25.297 -15.43 1 98.94 256 VAL B N 1
ATOM 4738 C CA . VAL B 1 256 ? 15.102 -26.031 -14.188 1 98.94 256 VAL B CA 1
ATOM 4739 C C . VAL B 1 256 ? 13.836 -26.891 -14.242 1 98.94 256 VAL B C 1
ATOM 4741 O O . VAL B 1 256 ? 13.859 -28.078 -13.922 1 98.94 256 VAL B O 1
ATOM 4744 N N . ALA B 1 257 ? 12.719 -26.312 -14.688 1 98.94 257 ALA B N 1
ATOM 4745 C CA . ALA B 1 257 ? 11.43 -26.984 -14.742 1 98.94 257 ALA B CA 1
ATOM 4746 C C . ALA B 1 257 ? 11.484 -28.188 -15.672 1 98.94 257 ALA B C 1
ATOM 4748 O O . ALA B 1 257 ? 10.969 -29.266 -15.336 1 98.94 257 ALA B O 1
ATOM 4749 N N . HIS B 1 258 ? 12.109 -28.031 -16.797 1 98.81 258 HIS B N 1
ATOM 4750 C CA . HIS B 1 258 ? 12.172 -29.109 -17.781 1 98.81 258 HIS B CA 1
ATOM 4751 C C . HIS B 1 258 ? 13.062 -30.25 -17.281 1 98.81 258 HIS B C 1
ATOM 4753 O O . HIS B 1 258 ? 12.766 -31.422 -17.516 1 98.81 258 HIS B O 1
ATOM 4759 N N . LEU B 1 259 ? 14.133 -29.891 -16.578 1 98.88 259 LEU B N 1
ATOM 4760 C CA . LEU B 1 259 ? 14.977 -30.922 -15.992 1 98.88 259 LEU B CA 1
ATOM 4761 C C . LEU B 1 259 ? 14.211 -31.703 -14.93 1 98.88 259 LEU B C 1
ATOM 4763 O O . LEU B 1 259 ? 14.281 -32.938 -14.875 1 98.88 259 LEU B O 1
ATOM 4767 N N . TYR B 1 260 ? 13.469 -31 -14.031 1 98.88 260 TYR B N 1
ATOM 4768 C CA . TYR B 1 260 ? 12.594 -31.656 -13.062 1 98.88 260 TYR B CA 1
ATOM 4769 C C . TYR B 1 260 ? 11.656 -32.625 -13.758 1 98.88 260 TYR B C 1
ATOM 4771 O O . TYR B 1 260 ? 11.539 -33.781 -13.336 1 98.88 260 TYR B O 1
ATOM 4779 N N . SER B 1 261 ? 10.984 -32.125 -14.789 1 98.81 261 SER B N 1
ATOM 4780 C CA . SER B 1 261 ? 9.984 -32.938 -15.484 1 98.81 261 SER B CA 1
ATOM 4781 C C . SER B 1 261 ? 10.602 -34.188 -16.109 1 98.81 261 SER B C 1
ATOM 4783 O O . SER B 1 261 ? 10.008 -35.25 -16.078 1 98.81 261 SER B O 1
ATOM 4785 N N . GLU B 1 262 ? 11.781 -33.969 -16.688 1 98.56 262 GLU B N 1
ATOM 4786 C CA . GLU B 1 262 ? 12.492 -35.094 -17.281 1 98.56 262 GLU B CA 1
ATOM 4787 C C . GLU B 1 262 ? 12.852 -36.156 -16.234 1 98.56 262 GLU B C 1
ATOM 4789 O O . GLU B 1 262 ? 12.617 -37.344 -16.438 1 98.56 262 GLU B O 1
ATOM 4794 N N . LEU B 1 263 ? 13.312 -35.719 -15.125 1 98.56 263 LEU B N 1
ATOM 4795 C CA . LEU B 1 263 ? 13.836 -36.625 -14.102 1 98.56 263 LEU B CA 1
ATOM 4796 C C . LEU B 1 263 ? 12.695 -37.281 -13.32 1 98.56 263 LEU B C 1
ATOM 4798 O O . LEU B 1 263 ? 12.859 -38.375 -12.789 1 98.56 263 LEU B O 1
ATOM 4802 N N . LEU B 1 264 ? 11.578 -36.656 -13.258 1 98.38 264 LEU B N 1
ATOM 4803 C CA . LEU B 1 264 ? 10.469 -37.156 -12.461 1 98.38 264 LEU B CA 1
ATOM 4804 C C . LEU B 1 264 ? 9.516 -37.969 -13.305 1 98.38 264 LEU B C 1
ATOM 4806 O O . LEU B 1 264 ? 8.594 -38.594 -12.781 1 98.38 264 LEU B O 1
ATOM 4810 N N . ALA B 1 265 ? 9.797 -37.969 -14.594 1 96.88 265 ALA B N 1
ATOM 4811 C CA . ALA B 1 265 ? 8.938 -38.75 -15.492 1 96.88 265 ALA B CA 1
ATOM 4812 C C . ALA B 1 265 ? 8.883 -40.219 -15.078 1 96.88 265 ALA B C 1
ATOM 4814 O O . ALA B 1 265 ? 9.914 -40.812 -14.797 1 96.88 265 ALA B O 1
ATOM 4815 N N . GLY B 1 266 ? 7.672 -40.75 -14.906 1 94.62 266 GLY B N 1
ATOM 4816 C CA . GLY B 1 266 ? 7.496 -42.156 -14.656 1 94.62 266 GLY B CA 1
ATOM 4817 C C . GLY B 1 266 ? 7.609 -42.531 -13.188 1 94.62 266 GLY B C 1
ATOM 4818 O O . GLY B 1 266 ? 7.555 -43.719 -12.828 1 94.62 266 GLY B O 1
ATOM 4819 N N . THR B 1 267 ? 7.68 -41.594 -12.32 1 96.06 267 THR B N 1
ATOM 4820 C CA . THR B 1 267 ? 7.895 -41.875 -10.906 1 96.06 267 THR B CA 1
ATOM 4821 C C . THR B 1 267 ? 6.566 -42.031 -10.18 1 96.06 267 THR B C 1
ATOM 4823 O O . THR B 1 267 ? 6.531 -42.469 -9.023 1 96.06 267 THR B O 1
ATOM 4826 N N . GLY B 1 268 ? 5.469 -41.688 -10.805 1 95.06 268 GLY B N 1
ATOM 4827 C CA . GLY B 1 268 ? 4.176 -41.656 -10.141 1 95.06 268 GLY B CA 1
ATOM 4828 C C . GLY B 1 268 ? 3.729 -40.25 -9.781 1 95.06 268 GLY B C 1
ATOM 4829 O O . GLY B 1 268 ? 2.537 -40 -9.586 1 95.06 268 GLY B O 1
ATOM 4830 N N . ALA B 1 269 ? 4.664 -39.375 -9.633 1 97.5 269 ALA B N 1
ATOM 4831 C CA . ALA B 1 269 ? 4.328 -37.938 -9.539 1 97.5 269 ALA B CA 1
ATOM 4832 C C . ALA B 1 269 ? 4.078 -37.344 -10.922 1 97.5 269 ALA B C 1
ATOM 4834 O O . ALA B 1 269 ? 4.773 -37.688 -11.883 1 97.5 269 ALA B O 1
ATOM 4835 N N . THR B 1 270 ? 3.049 -36.562 -11 1 98.25 270 THR B N 1
ATOM 4836 C CA . THR B 1 270 ? 2.711 -35.969 -12.289 1 98.25 270 THR B CA 1
ATOM 4837 C C . THR B 1 270 ? 3.312 -34.562 -12.406 1 98.25 270 THR B C 1
ATOM 4839 O O . THR B 1 270 ? 2.879 -33.625 -11.719 1 98.25 270 THR B O 1
ATOM 4842 N N . PRO B 1 271 ? 4.273 -34.375 -13.258 1 98.44 271 PRO B N 1
ATOM 4843 C CA . PRO B 1 271 ? 4.863 -33.031 -13.469 1 98.44 271 PRO B CA 1
ATOM 4844 C C . PRO B 1 271 ? 3.887 -32.062 -14.094 1 98.44 271 PRO B C 1
ATOM 4846 O O . PRO B 1 271 ? 2.844 -32.469 -14.617 1 98.44 271 PRO B O 1
ATOM 4849 N N . PRO B 1 272 ? 4.199 -30.734 -14.008 1 98.31 272 PRO B N 1
ATOM 4850 C CA . PRO B 1 272 ? 3.361 -29.719 -14.664 1 98.31 272 PRO B CA 1
ATOM 4851 C C . PRO B 1 272 ? 3.195 -29.984 -16.156 1 98.31 272 PRO B C 1
ATOM 4853 O O . PRO B 1 272 ? 4.125 -30.453 -16.812 1 98.31 272 PRO B O 1
ATOM 4856 N N . PHE B 1 273 ? 2.027 -29.641 -16.641 1 97.88 273 PHE B N 1
ATOM 4857 C CA . PHE B 1 273 ? 1.64 -29.844 -18.031 1 97.88 273 PHE B CA 1
ATOM 4858 C C . PHE B 1 273 ? 1.776 -28.531 -18.812 1 97.88 273 PHE B C 1
ATOM 4860 O O . PHE B 1 273 ? 1.251 -27.5 -18.406 1 97.88 273 PHE B O 1
ATOM 4867 N N . GLU B 1 274 ? 2.545 -28.516 -19.844 1 98 274 GLU B N 1
ATOM 4868 C CA . GLU B 1 274 ? 2.547 -27.406 -20.797 1 98 274 GLU B CA 1
ATOM 4869 C C . GLU B 1 274 ? 1.577 -27.672 -21.953 1 98 274 GLU B C 1
ATOM 4871 O O . GLU B 1 274 ? 1.712 -28.656 -22.672 1 98 274 GLU B O 1
ATOM 4876 N N . ASP B 1 275 ? 0.667 -26.797 -22.188 1 96.69 275 ASP B N 1
ATOM 4877 C CA . ASP B 1 275 ? -0.438 -27.047 -23.109 1 96.69 275 ASP B CA 1
ATOM 4878 C C . ASP B 1 275 ? -0.079 -26.625 -24.531 1 96.69 275 ASP B C 1
ATOM 4880 O O . ASP B 1 275 ? -0.824 -26.891 -25.469 1 96.69 275 ASP B O 1
ATOM 4884 N N . GLY B 1 276 ? 1.018 -25.953 -24.672 1 95.75 276 GLY B N 1
ATOM 4885 C CA . GLY B 1 276 ? 1.503 -25.578 -26 1 95.75 276 GLY B CA 1
ATOM 4886 C C . GLY B 1 276 ? 0.844 -24.328 -26.531 1 95.75 276 GLY B C 1
ATOM 4887 O O . GLY B 1 276 ? 1.135 -23.891 -27.656 1 95.75 276 GLY B O 1
ATOM 4888 N N . LYS B 1 277 ? 0.014 -23.688 -25.781 1 95.56 277 LYS B N 1
ATOM 4889 C CA . LYS B 1 277 ? -0.689 -22.484 -26.234 1 95.56 277 LYS B CA 1
ATOM 4890 C C . LYS B 1 277 ? 0.111 -21.234 -25.922 1 95.56 277 LYS B C 1
ATOM 4892 O O . LYS B 1 277 ? 0.023 -20.234 -26.641 1 95.56 277 LYS B O 1
ATOM 4897 N N . GLY B 1 278 ? 0.822 -21.234 -24.844 1 96.38 278 GLY B N 1
ATOM 4898 C CA . GLY B 1 278 ? 1.683 -20.141 -24.422 1 96.38 278 GLY B CA 1
ATOM 4899 C C . GLY B 1 278 ? 2.967 -20.625 -23.766 1 96.38 278 GLY B C 1
ATOM 4900 O O . GLY B 1 278 ? 3.223 -21.828 -23.688 1 96.38 278 GLY B O 1
ATOM 4901 N N . THR B 1 279 ? 3.75 -19.656 -23.406 1 97.94 279 THR B N 1
ATOM 4902 C CA . THR B 1 279 ? 5.008 -19.969 -22.734 1 97.94 279 THR B CA 1
ATOM 4903 C C . THR B 1 279 ? 4.82 -20.031 -21.219 1 97.94 279 THR B C 1
ATOM 4905 O O . THR B 1 279 ? 4.383 -19.062 -20.609 1 97.94 279 THR B O 1
ATOM 4908 N N . HIS B 1 280 ? 5.062 -21.172 -20.656 1 98.62 280 HIS B N 1
ATOM 4909 C CA . HIS B 1 280 ? 5.055 -21.328 -19.203 1 98.62 280 HIS B CA 1
ATOM 4910 C C . HIS B 1 280 ? 6.328 -20.75 -18.594 1 98.62 280 HIS B C 1
ATOM 4912 O O . HIS B 1 280 ? 7.43 -21.234 -18.875 1 98.62 280 HIS B O 1
ATOM 4918 N N . VAL B 1 281 ? 6.215 -19.734 -17.688 1 98.81 281 VAL B N 1
ATOM 4919 C CA . VAL B 1 281 ? 7.41 -19.078 -17.172 1 98.81 281 VAL B CA 1
ATOM 4920 C C . VAL B 1 281 ? 7.75 -19.625 -15.797 1 98.81 281 VAL B C 1
ATOM 4922 O O . VAL B 1 281 ? 8.75 -19.219 -15.188 1 98.81 281 VAL B O 1
ATOM 4925 N N . TYR B 1 282 ? 6.953 -20.516 -15.266 1 98.81 282 TYR B N 1
ATOM 4926 C CA . TYR B 1 282 ? 7.219 -21.328 -14.078 1 98.81 282 TYR B CA 1
ATOM 4927 C C . TYR B 1 282 ? 7.52 -20.438 -12.883 1 98.81 282 TYR B C 1
ATOM 4929 O O . TYR B 1 282 ? 8.539 -20.609 -12.211 1 98.81 282 TYR B O 1
ATOM 4937 N N . HIS B 1 283 ? 6.496 -19.625 -12.57 1 98.81 283 HIS B N 1
ATOM 4938 C CA . HIS B 1 283 ? 6.551 -19 -11.25 1 98.81 283 HIS B CA 1
ATOM 4939 C C . HIS B 1 283 ? 6.66 -20.062 -10.156 1 98.81 283 HIS B C 1
ATOM 4941 O O . HIS B 1 283 ? 7.398 -19.875 -9.188 1 98.81 283 HIS B O 1
ATOM 4947 N N . GLN B 1 284 ? 5.945 -21.141 -10.359 1 98.81 284 GLN B N 1
ATOM 4948 C CA . GLN B 1 284 ? 6.02 -22.312 -9.5 1 98.81 284 GLN B CA 1
ATOM 4949 C C . GLN B 1 284 ? 6.156 -23.594 -10.312 1 98.81 284 GLN B C 1
ATOM 4951 O O . GLN B 1 284 ? 5.695 -23.656 -11.453 1 98.81 284 GLN B O 1
ATOM 4956 N N . TYR B 1 285 ? 6.863 -24.531 -9.773 1 98.88 285 TYR B N 1
ATOM 4957 C CA . TYR B 1 285 ? 6.832 -25.922 -10.258 1 98.88 285 TYR B CA 1
ATOM 4958 C C . TYR B 1 285 ? 5.973 -26.797 -9.352 1 98.88 285 TYR B C 1
ATOM 4960 O O . TYR B 1 285 ? 6.445 -27.297 -8.336 1 98.88 285 TYR B O 1
ATOM 4968 N N . THR B 1 286 ? 4.758 -26.984 -9.82 1 98.81 286 THR B N 1
ATOM 4969 C CA . THR B 1 286 ? 3.762 -27.672 -9 1 98.81 286 THR B CA 1
ATOM 4970 C C . THR B 1 286 ? 3.391 -29.016 -9.602 1 98.81 286 THR B C 1
ATOM 4972 O O . THR B 1 286 ? 2.906 -29.078 -10.734 1 98.81 286 THR B O 1
ATOM 4975 N N . LEU B 1 287 ? 3.619 -30.047 -8.914 1 98.12 287 LEU B N 1
ATOM 4976 C CA . LEU B 1 287 ? 3.277 -31.391 -9.391 1 98.12 287 LEU B CA 1
ATOM 4977 C C . LEU B 1 287 ? 2.094 -31.953 -8.609 1 98.12 287 LEU B C 1
ATOM 4979 O O . LEU B 1 287 ? 1.661 -31.359 -7.617 1 98.12 287 LEU B O 1
ATOM 4983 N N . LEU B 1 288 ? 1.484 -32.969 -9.117 1 98.5 288 LEU B N 1
ATOM 4984 C CA . LEU B 1 288 ? 0.432 -33.719 -8.438 1 98.5 288 LEU B CA 1
ATOM 4985 C C . LEU B 1 288 ? 0.949 -35.094 -7.965 1 98.5 288 LEU B C 1
ATOM 4987 O O . LEU B 1 288 ? 1.732 -35.719 -8.664 1 98.5 288 LEU B O 1
ATOM 4991 N N . THR B 1 289 ? 0.541 -35.438 -6.801 1 98.31 289 THR B N 1
ATOM 4992 C CA . THR B 1 289 ? 0.967 -36.719 -6.242 1 98.31 289 THR B CA 1
ATOM 4993 C C . THR B 1 289 ? -0.005 -37.188 -5.164 1 98.31 289 THR B C 1
ATOM 4995 O O . THR B 1 289 ? -0.688 -36.375 -4.539 1 98.31 289 THR B O 1
ATOM 4998 N N . ASP B 1 290 ? -0.089 -38.469 -4.996 1 97.06 290 ASP B N 1
ATOM 4999 C CA . ASP B 1 290 ? -0.894 -39.062 -3.924 1 97.06 290 ASP B CA 1
ATOM 5000 C C . ASP B 1 290 ? -0.067 -39.25 -2.652 1 97.06 290 ASP B C 1
ATOM 5002 O O . ASP B 1 290 ? -0.589 -39.656 -1.62 1 97.06 290 ASP B O 1
ATOM 5006 N N . ARG B 1 291 ? 1.191 -38.844 -2.738 1 97.75 291 ARG B N 1
ATOM 5007 C CA . ARG B 1 291 ? 2.109 -39.031 -1.621 1 97.75 291 ARG B CA 1
ATOM 5008 C C . ARG B 1 291 ? 2.684 -37.688 -1.153 1 97.75 291 ARG B C 1
ATOM 5010 O O . ARG B 1 291 ? 3.865 -37.594 -0.815 1 97.75 291 ARG B O 1
ATOM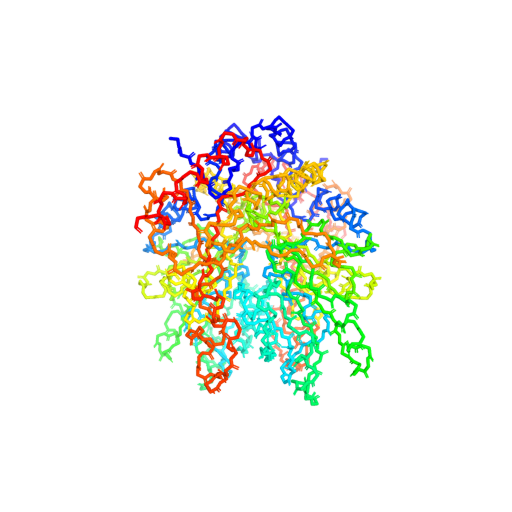 5017 N N . ARG B 1 292 ? 1.876 -36.688 -1.188 1 97.81 292 ARG B N 1
ATOM 5018 C CA . ARG B 1 292 ? 2.316 -35.312 -0.921 1 97.81 292 ARG B CA 1
ATOM 5019 C C . ARG B 1 292 ? 2.979 -35.219 0.449 1 97.81 292 ARG B C 1
ATOM 5021 O O . ARG B 1 292 ? 4.094 -34.719 0.568 1 97.81 292 ARG B O 1
ATOM 5028 N N . ASP B 1 293 ? 2.338 -35.719 1.505 1 97.5 293 ASP B N 1
ATOM 5029 C CA . ASP B 1 293 ? 2.832 -35.594 2.871 1 97.5 293 ASP B CA 1
ATOM 5030 C C . ASP B 1 293 ? 4.172 -36.281 3.051 1 97.5 293 ASP B C 1
ATOM 5032 O O . ASP B 1 293 ? 5.07 -35.781 3.715 1 97.5 293 ASP B O 1
ATOM 5036 N N . ALA B 1 294 ? 4.266 -37.469 2.447 1 98 294 ALA B N 1
ATOM 5037 C CA . ALA B 1 294 ? 5.508 -38.25 2.545 1 98 294 ALA B CA 1
ATOM 5038 C C . ALA B 1 294 ? 6.656 -37.5 1.854 1 98 294 ALA B C 1
ATOM 5040 O O . ALA B 1 294 ? 7.773 -37.469 2.379 1 98 294 ALA B O 1
ATOM 5041 N N . ILE B 1 295 ? 6.379 -37 0.695 1 98.62 295 ILE B N 1
ATOM 5042 C CA . ILE B 1 295 ? 7.398 -36.281 -0.065 1 98.62 295 ILE B CA 1
ATOM 5043 C C . ILE B 1 295 ? 7.832 -35.031 0.696 1 98.62 295 ILE B C 1
ATOM 5045 O O . ILE B 1 295 ? 9.023 -34.781 0.845 1 98.62 295 ILE B O 1
ATOM 5049 N N . MET B 1 296 ? 6.887 -34.25 1.168 1 98.62 296 MET B N 1
ATOM 5050 C CA . MET B 1 296 ? 7.191 -33 1.849 1 98.62 296 MET B CA 1
ATOM 5051 C C . MET B 1 296 ? 7.98 -33.25 3.127 1 98.62 296 MET B C 1
ATOM 5053 O O . MET B 1 296 ? 8.906 -32.5 3.451 1 98.62 296 MET B O 1
ATOM 5057 N N . LYS B 1 297 ? 7.613 -34.281 3.906 1 98.5 297 LYS B N 1
ATOM 5058 C CA . LYS B 1 297 ? 8.375 -34.625 5.098 1 98.5 297 LYS B CA 1
ATOM 5059 C C . LYS B 1 297 ? 9.82 -35 4.742 1 98.5 297 LYS B C 1
ATOM 5061 O O . LYS B 1 297 ? 10.75 -34.562 5.43 1 98.5 297 LYS B O 1
ATOM 5066 N N . ALA B 1 298 ? 10.016 -35.812 3.668 1 98.62 298 ALA B N 1
ATOM 5067 C CA . ALA B 1 298 ? 11.359 -36.219 3.232 1 98.62 298 ALA B CA 1
ATOM 5068 C C . ALA B 1 298 ? 12.188 -35 2.83 1 98.62 298 ALA B C 1
ATOM 5070 O O . ALA B 1 298 ? 13.375 -34.906 3.137 1 98.62 298 ALA B O 1
ATOM 5071 N N . LEU B 1 299 ? 11.547 -34.094 2.088 1 98.81 299 LEU B N 1
ATOM 5072 C CA . LEU B 1 299 ? 12.227 -32.875 1.674 1 98.81 299 LEU B CA 1
ATOM 5073 C C . LEU B 1 299 ? 12.641 -32.062 2.887 1 98.81 299 LEU B C 1
ATOM 5075 O O . LEU B 1 299 ? 13.789 -31.609 2.973 1 98.81 299 LEU B O 1
ATOM 5079 N N . THR B 1 300 ? 11.688 -31.875 3.809 1 98.56 300 THR B N 1
ATOM 5080 C CA . THR B 1 300 ? 11.977 -31.125 5.027 1 98.56 300 THR B CA 1
ATOM 5081 C C . THR B 1 300 ? 13.148 -31.75 5.777 1 98.56 300 THR B C 1
ATOM 5083 O O . THR B 1 300 ? 14.055 -31.031 6.223 1 98.56 300 THR B O 1
ATOM 5086 N N . ASP B 1 301 ? 13.172 -33.031 5.934 1 98.25 301 ASP B N 1
ATOM 5087 C CA . ASP B 1 301 ? 14.227 -33.75 6.633 1 98.25 301 ASP B CA 1
ATOM 5088 C C . ASP B 1 301 ? 15.578 -33.562 5.938 1 98.25 301 ASP B C 1
ATOM 5090 O O . ASP B 1 301 ? 16.625 -33.594 6.582 1 98.25 301 ASP B O 1
ATOM 5094 N N . ALA B 1 302 ? 15.516 -33.344 4.656 1 98.5 302 ALA B N 1
ATOM 5095 C CA . ALA B 1 302 ? 16.734 -33.188 3.869 1 98.5 302 ALA B CA 1
ATOM 5096 C C . ALA B 1 302 ? 17.141 -31.719 3.777 1 98.5 302 ALA B C 1
ATOM 5098 O O . ALA B 1 302 ? 18.125 -31.391 3.1 1 98.5 302 ALA B O 1
ATOM 5099 N N . GLY B 1 303 ? 16.406 -30.766 4.391 1 98.44 303 GLY B N 1
ATOM 5100 C CA . GLY B 1 303 ? 16.719 -29.359 4.336 1 98.44 303 GLY B CA 1
ATOM 5101 C C . GLY B 1 303 ? 16.281 -28.688 3.043 1 98.44 303 GLY B C 1
ATOM 5102 O O . GLY B 1 303 ? 16.875 -27.688 2.623 1 98.44 303 GLY B O 1
ATOM 5103 N N . ILE B 1 304 ? 15.312 -29.297 2.328 1 98.81 304 ILE B N 1
ATOM 5104 C CA . ILE B 1 304 ? 14.789 -28.781 1.068 1 98.81 304 ILE B CA 1
ATOM 5105 C C . ILE B 1 304 ? 13.367 -28.266 1.275 1 98.81 304 ILE B C 1
ATOM 5107 O O . ILE B 1 304 ? 12.531 -28.953 1.854 1 98.81 304 ILE B O 1
ATOM 5111 N N . ALA B 1 305 ? 13.141 -27.047 0.794 1 98.62 305 ALA B N 1
ATOM 5112 C CA . ALA B 1 305 ? 11.828 -26.422 0.973 1 98.62 305 ALA B CA 1
ATOM 5113 C C . ALA B 1 305 ? 10.805 -27.031 0.024 1 98.62 305 ALA B C 1
ATOM 5115 O O . ALA B 1 305 ? 11.164 -27.609 -1.007 1 98.62 305 ALA B O 1
ATOM 5116 N N . SER B 1 306 ? 9.578 -27 0.369 1 98.62 306 SER B N 1
ATOM 5117 C CA . SER B 1 306 ? 8.406 -27.312 -0.437 1 98.62 306 SER B CA 1
ATOM 5118 C C . SER B 1 306 ? 7.184 -26.531 0.047 1 98.62 306 SER B C 1
ATOM 5120 O O . SER B 1 306 ? 7.199 -25.969 1.141 1 98.62 306 SER B O 1
ATOM 5122 N N . ALA B 1 307 ? 6.219 -26.391 -0.814 1 98.19 307 ALA B N 1
ATOM 5123 C CA . ALA B 1 307 ? 5.02 -25.641 -0.467 1 98.19 307 ALA B CA 1
ATOM 5124 C C . ALA B 1 307 ? 3.789 -26.219 -1.159 1 98.19 307 ALA B C 1
ATOM 5126 O O . ALA B 1 307 ? 3.91 -26.984 -2.113 1 98.19 307 ALA B O 1
ATOM 5127 N N . VAL B 1 308 ? 2.65 -25.922 -0.599 1 98.25 308 VAL B N 1
ATOM 5128 C CA . VAL B 1 308 ? 1.379 -26.234 -1.238 1 98.25 308 VAL B CA 1
ATOM 5129 C C . VAL B 1 308 ? 0.674 -24.953 -1.665 1 98.25 308 VAL B C 1
ATOM 5131 O O . VAL B 1 308 ? 0.248 -24.156 -0.82 1 98.25 308 VAL B O 1
ATOM 5134 N N . TYR B 1 309 ? 0.662 -24.703 -3.004 1 97.31 309 TYR B N 1
ATOM 5135 C CA . TYR B 1 309 ? -0.09 -23.609 -3.615 1 97.31 309 TYR B CA 1
ATOM 5136 C C . TYR B 1 309 ? -1.202 -24.141 -4.508 1 97.31 309 TYR B C 1
ATOM 5138 O O . TYR B 1 309 ? -0.939 -24.656 -5.602 1 97.31 309 TYR B O 1
ATOM 5146 N N . TYR B 1 310 ? -2.375 -24.141 -4.008 1 96.62 310 TYR B N 1
ATOM 5147 C CA . TYR B 1 310 ? -2.951 -23.688 -2.746 1 96.62 310 TYR B CA 1
ATOM 5148 C C . TYR B 1 310 ? -3.75 -24.812 -2.082 1 96.62 310 TYR B C 1
ATOM 5150 O O . TYR B 1 310 ? -4.492 -25.531 -2.75 1 96.62 310 TYR B O 1
ATOM 5158 N N . PRO B 1 311 ? -3.771 -24.922 -0.804 1 97.06 311 PRO B N 1
ATOM 5159 C CA . PRO B 1 311 ? -4.348 -26.078 -0.117 1 97.06 311 PRO B CA 1
ATOM 5160 C C . PRO B 1 311 ? -5.871 -26.016 -0.018 1 97.06 311 PRO B C 1
ATOM 5162 O O . PRO B 1 311 ? -6.531 -27.047 0.113 1 97.06 311 PRO B O 1
ATOM 5165 N N . ILE B 1 312 ? -6.43 -24.828 -0.013 1 97.94 312 ILE B N 1
ATOM 5166 C CA . ILE B 1 312 ? -7.871 -24.641 0.113 1 97.94 312 ILE B CA 1
ATOM 5167 C C . ILE B 1 312 ? -8.383 -23.766 -1.037 1 97.94 312 ILE B C 1
ATOM 5169 O O . ILE B 1 312 ? -8.078 -22.578 -1.111 1 97.94 312 ILE B O 1
ATOM 5173 N N . PRO B 1 313 ? -9.148 -24.422 -1.966 1 98.5 313 PRO B N 1
ATOM 5174 C CA . PRO B 1 313 ? -9.734 -23.578 -3.012 1 98.5 313 PRO B CA 1
ATOM 5175 C C . PRO B 1 313 ? -10.57 -22.438 -2.445 1 98.5 313 PRO B C 1
ATOM 5177 O O . PRO B 1 313 ? -11.133 -22.562 -1.353 1 98.5 313 PRO B O 1
ATOM 5180 N N . LEU B 1 314 ? -10.75 -21.375 -3.168 1 98.62 314 LEU B N 1
ATOM 5181 C CA . LEU B 1 314 ? -11.32 -20.141 -2.656 1 98.62 314 LEU B CA 1
ATOM 5182 C C . LEU B 1 314 ? -12.766 -20.344 -2.215 1 98.62 314 LEU B C 1
ATOM 5184 O O . LEU B 1 314 ? -13.195 -19.797 -1.196 1 98.62 314 LEU B O 1
ATOM 5188 N N . HIS B 1 315 ? -13.539 -21.188 -2.951 1 98.5 315 HIS B N 1
ATOM 5189 C CA . HIS B 1 315 ? -14.945 -21.375 -2.617 1 98.5 315 HIS B CA 1
ATOM 5190 C C . HIS B 1 315 ? -15.102 -22.109 -1.293 1 98.5 315 HIS B C 1
ATOM 5192 O O . HIS B 1 315 ? -16.188 -22.141 -0.716 1 98.5 315 HIS B O 1
ATOM 5198 N N . LYS B 1 316 ? -13.977 -22.656 -0.784 1 98 316 LYS B N 1
ATOM 5199 C CA . LYS B 1 316 ? -14.016 -23.406 0.467 1 98 316 LYS B CA 1
ATOM 5200 C C . LYS B 1 316 ? -13.328 -22.641 1.592 1 98 316 LYS B C 1
ATOM 5202 O O . LYS B 1 316 ? -13.281 -23.094 2.732 1 98 316 LYS B O 1
ATOM 5207 N N . GLN B 1 317 ? -12.703 -21.484 1.31 1 97.94 317 GLN B N 1
ATOM 5208 C CA . GLN B 1 317 ? -12.133 -20.641 2.355 1 97.94 317 GLN B CA 1
ATOM 5209 C C . GLN B 1 317 ? -13.203 -20.203 3.342 1 97.94 317 GLN B C 1
ATOM 5211 O O . GLN B 1 317 ? -14.328 -19.891 2.947 1 97.94 317 GLN B O 1
ATOM 5216 N N . ASP B 1 318 ? -12.82 -20 4.598 1 97.25 318 ASP B N 1
ATOM 5217 C CA . ASP B 1 318 ? -13.758 -19.609 5.648 1 97.25 318 ASP B CA 1
ATOM 5218 C C . ASP B 1 318 ? -14.539 -18.359 5.262 1 97.25 318 ASP B C 1
ATOM 5220 O O . ASP B 1 318 ? -15.75 -18.281 5.465 1 97.25 318 ASP B O 1
ATOM 5224 N N . VAL B 1 319 ? -13.906 -17.438 4.66 1 97.25 319 VAL B N 1
ATOM 5225 C CA . VAL B 1 319 ? -14.5 -16.141 4.359 1 97.25 319 VAL B CA 1
ATOM 5226 C C . VAL B 1 319 ? -15.539 -16.297 3.25 1 97.25 319 VAL B C 1
ATOM 5228 O O . VAL B 1 319 ? -16.453 -15.477 3.139 1 97.25 319 VAL B O 1
ATOM 5231 N N . PHE B 1 320 ? -15.406 -17.375 2.432 1 97.81 320 PHE B N 1
ATOM 5232 C CA . PHE B 1 320 ? -16.281 -17.547 1.281 1 97.81 320 PHE B CA 1
ATOM 5233 C C . PHE B 1 320 ? -17.219 -18.734 1.482 1 97.81 320 PHE B C 1
ATOM 5235 O O . PHE B 1 320 ? -18.203 -18.891 0.756 1 97.81 320 PHE B O 1
ATOM 5242 N N . ALA B 1 321 ? -17.016 -19.594 2.461 1 96.56 321 ALA B N 1
ATOM 5243 C CA . ALA B 1 321 ? -17.609 -20.922 2.6 1 96.56 321 ALA B CA 1
ATOM 5244 C C . ALA B 1 321 ? -19.141 -20.828 2.66 1 96.56 321 ALA B C 1
ATOM 5246 O O . ALA B 1 321 ? -19.844 -21.594 2.008 1 96.56 321 ALA B O 1
ATOM 5247 N N . ALA B 1 322 ? -19.656 -19.859 3.393 1 96.44 322 ALA B N 1
ATOM 5248 C CA . ALA B 1 322 ? -21.109 -19.734 3.541 1 96.44 322 ALA B CA 1
ATOM 5249 C C . ALA B 1 322 ? -21.75 -19.297 2.23 1 96.44 322 ALA B C 1
ATOM 5251 O O . ALA B 1 322 ? -22.797 -19.812 1.843 1 96.44 322 ALA B O 1
ATOM 5252 N N . ASP B 1 323 ? -21.109 -18.391 1.537 1 96.56 323 ASP B N 1
ATOM 5253 C CA . ASP B 1 323 ? -21.641 -17.828 0.301 1 96.56 323 ASP B CA 1
ATOM 5254 C C . ASP B 1 323 ? -21.641 -18.875 -0.819 1 96.56 323 ASP B C 1
ATOM 5256 O O . ASP B 1 323 ? -22.438 -18.797 -1.753 1 96.56 323 ASP B O 1
ATOM 5260 N N . TYR B 1 324 ? -20.734 -19.812 -0.729 1 97.75 324 TYR B N 1
ATOM 5261 C CA . TYR B 1 324 ? -20.562 -20.781 -1.811 1 97.75 324 TYR B CA 1
ATOM 5262 C C . TYR B 1 324 ? -20.875 -22.188 -1.336 1 97.75 324 TYR B C 1
ATOM 5264 O O . TYR B 1 324 ? -20.328 -23.156 -1.858 1 97.75 324 TYR B O 1
ATOM 5272 N N . ALA B 1 325 ? -21.812 -22.094 -0.41 1 94.19 325 ALA B N 1
ATOM 5273 C CA . ALA B 1 325 ? -22.25 -23.391 0.091 1 94.19 325 ALA B CA 1
ATOM 5274 C C . ALA B 1 325 ? -22.891 -24.219 -1.017 1 94.19 325 ALA B C 1
ATOM 5276 O O . ALA B 1 325 ? -23.719 -23.703 -1.779 1 94.19 325 ALA B O 1
ATOM 5277 N N . GLY B 1 326 ? -22.5 -25.375 -1.26 1 93.38 326 GLY B N 1
ATOM 5278 C CA . GLY B 1 326 ? -23.125 -26.234 -2.246 1 93.38 326 GLY B CA 1
ATOM 5279 C C . GLY B 1 326 ? -22.406 -26.219 -3.588 1 93.38 326 GLY B C 1
ATOM 5280 O O . GLY B 1 326 ? -22.766 -27 -4.484 1 93.38 326 GLY B O 1
ATOM 5281 N N . VAL B 1 327 ? -21.547 -25.203 -3.781 1 95.69 327 VAL B N 1
ATOM 5282 C CA . VAL B 1 327 ? -20.781 -25.141 -5.023 1 95.69 327 VAL B CA 1
ATOM 5283 C C . VAL B 1 327 ? -19.75 -26.266 -5.055 1 95.69 327 VAL B C 1
ATOM 5285 O O . VAL B 1 327 ? -19 -26.453 -4.094 1 95.69 327 VAL B O 1
ATOM 5288 N N . SER B 1 328 ? -19.844 -27.062 -6.117 1 96.25 328 SER B N 1
ATOM 5289 C CA . SER B 1 328 ? -18.891 -28.156 -6.316 1 96.25 328 SER B CA 1
ATOM 5290 C C . SER B 1 328 ? -17.969 -27.875 -7.508 1 96.25 328 SER B C 1
ATOM 5292 O O . SER B 1 328 ? -18.453 -27.688 -8.625 1 96.25 328 SER B O 1
ATOM 5294 N N . LEU B 1 329 ? -16.781 -27.812 -7.305 1 98.5 329 LEU B N 1
ATOM 5295 C CA . LEU B 1 329 ? -15.734 -27.609 -8.305 1 98.5 329 LEU B CA 1
ATOM 5296 C C . LEU B 1 329 ? -14.688 -28.719 -8.227 1 98.5 329 LEU B C 1
ATOM 5298 O O . LEU B 1 329 ? -13.57 -28.484 -7.766 1 98.5 329 LEU B O 1
ATOM 5302 N N . PRO B 1 330 ? -14.984 -29.906 -8.68 1 98.56 330 PRO B N 1
ATOM 5303 C CA . PRO B 1 330 ? -14.25 -31.141 -8.398 1 98.56 330 PRO B CA 1
ATOM 5304 C C . PRO B 1 330 ? -12.797 -31.094 -8.867 1 98.56 330 PRO B C 1
ATOM 5306 O O . PRO B 1 330 ? -11.906 -31.625 -8.203 1 98.56 330 PRO B O 1
ATOM 5309 N N . ALA B 1 331 ? -12.555 -30.484 -10.031 1 98.75 331 ALA B N 1
ATOM 5310 C CA . ALA B 1 331 ? -11.18 -30.438 -10.523 1 98.75 331 ALA B CA 1
ATOM 5311 C C . ALA B 1 331 ? -10.297 -29.609 -9.594 1 98.75 331 ALA B C 1
ATOM 5313 O O . ALA B 1 331 ? -9.195 -30.031 -9.227 1 98.75 331 ALA B O 1
ATOM 5314 N N . ALA B 1 332 ? -10.773 -28.453 -9.227 1 98.75 332 ALA B N 1
ATOM 5315 C CA . ALA B 1 332 ? -10.016 -27.594 -8.32 1 98.75 332 ALA B CA 1
ATOM 5316 C C . ALA B 1 332 ? -9.805 -28.266 -6.973 1 98.75 332 ALA B C 1
ATOM 5318 O O . ALA B 1 332 ? -8.719 -28.188 -6.395 1 98.75 332 ALA B O 1
ATOM 5319 N N . GLU B 1 333 ? -10.828 -28.922 -6.457 1 98.56 333 GLU B N 1
ATOM 5320 C CA . GLU B 1 333 ? -10.758 -29.625 -5.18 1 98.56 333 GLU B CA 1
ATOM 5321 C C . GLU B 1 333 ? -9.734 -30.75 -5.227 1 98.56 333 GLU B C 1
ATOM 5323 O O . GLU B 1 333 ? -8.93 -30.922 -4.305 1 98.56 333 GLU B O 1
ATOM 5328 N N . GLU B 1 334 ? -9.773 -31.469 -6.297 1 98.5 334 GLU B N 1
ATOM 5329 C CA . GLU B 1 334 ? -8.844 -32.562 -6.457 1 98.5 334 GLU B CA 1
ATOM 5330 C C . GLU B 1 334 ? -7.406 -32.094 -6.582 1 98.5 334 GLU B C 1
ATOM 5332 O O . GLU B 1 334 ? -6.5 -32.625 -5.941 1 98.5 334 GLU B O 1
ATOM 5337 N N . VAL B 1 335 ? -7.215 -31.078 -7.395 1 98.62 335 VAL B N 1
ATOM 5338 C CA . VAL B 1 335 ? -5.879 -30.516 -7.59 1 98.62 335 VAL B CA 1
ATOM 5339 C C . VAL B 1 335 ? -5.336 -30 -6.258 1 98.62 335 VAL B C 1
ATOM 5341 O O . VAL B 1 335 ? -4.191 -30.281 -5.895 1 98.62 335 VAL B O 1
ATOM 5344 N N . ALA B 1 336 ? -6.168 -29.266 -5.496 1 98.44 336 ALA B N 1
ATOM 5345 C CA . ALA B 1 336 ? -5.746 -28.688 -4.223 1 98.44 336 ALA B CA 1
ATOM 5346 C C . ALA B 1 336 ? -5.34 -29.781 -3.234 1 98.44 336 ALA B C 1
ATOM 5348 O O . ALA B 1 336 ? -4.418 -29.594 -2.436 1 98.44 336 ALA B O 1
ATOM 5349 N N . SER B 1 337 ? -5.953 -30.922 -3.277 1 97.94 337 SER B N 1
ATOM 5350 C CA . SER B 1 337 ? -5.707 -32 -2.326 1 97.94 337 SER B CA 1
ATOM 5351 C C . SER B 1 337 ? -4.43 -32.75 -2.672 1 97.94 337 SER B C 1
ATOM 5353 O O . SER B 1 337 ? -3.875 -33.469 -1.829 1 97.94 337 SER B O 1
ATOM 5355 N N . ARG B 1 338 ? -3.889 -32.531 -3.936 1 98.19 338 ARG B N 1
ATOM 5356 C CA . ARG B 1 338 ? -2.809 -33.406 -4.395 1 98.19 338 ARG B CA 1
ATOM 5357 C C . ARG B 1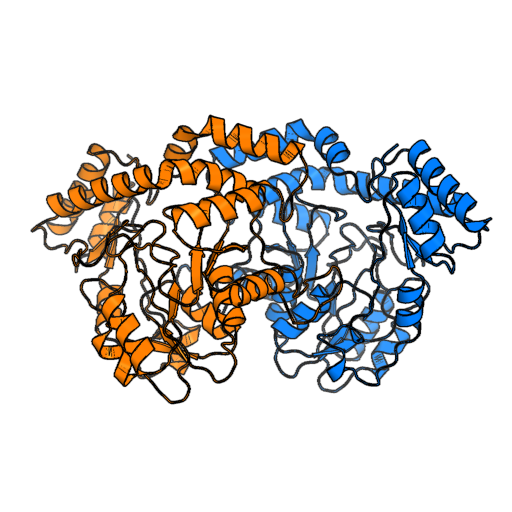 338 ? -1.581 -32.594 -4.785 1 98.19 338 ARG B C 1
ATOM 5359 O O . ARG B 1 338 ? -0.491 -33.125 -4.957 1 98.19 338 ARG B O 1
ATOM 5366 N N . CYS B 1 339 ? -1.73 -31.297 -4.887 1 98.44 339 CYS B N 1
ATOM 5367 C CA . CYS B 1 339 ? -0.665 -30.5 -5.473 1 98.44 339 CYS B CA 1
ATOM 5368 C C . CYS B 1 339 ? 0.436 -30.219 -4.457 1 98.44 339 CYS B C 1
ATOM 5370 O O . CYS B 1 339 ? 0.17 -30.141 -3.256 1 98.44 339 CYS B O 1
ATOM 5372 N N . MET B 1 340 ? 1.612 -30.109 -4.875 1 98.62 340 MET B N 1
ATOM 5373 C CA . MET B 1 340 ? 2.758 -29.609 -4.121 1 98.62 340 MET B CA 1
ATOM 5374 C C . MET B 1 340 ? 3.773 -28.953 -5.051 1 98.62 340 MET B C 1
ATOM 5376 O O . MET B 1 340 ? 3.844 -29.281 -6.234 1 98.62 340 MET B O 1
ATOM 5380 N N . SER B 1 341 ? 4.504 -28.062 -4.535 1 98.88 341 SER B N 1
ATOM 5381 C CA . SER B 1 341 ? 5.473 -27.312 -5.328 1 98.88 341 SER B CA 1
ATOM 5382 C C . SER B 1 341 ? 6.895 -27.547 -4.836 1 98.88 341 SER B C 1
ATOM 5384 O O . SER B 1 341 ? 7.137 -27.641 -3.631 1 98.88 341 SER B O 1
ATOM 5386 N N . LEU B 1 342 ? 7.789 -27.688 -5.742 1 98.88 342 LEU B N 1
ATOM 5387 C CA . LEU B 1 342 ? 9.219 -27.828 -5.484 1 98.88 342 LEU B CA 1
ATOM 5388 C C . LEU B 1 342 ? 9.938 -26.484 -5.672 1 98.88 342 LEU B C 1
ATOM 5390 O O . LEU B 1 342 ? 9.398 -25.578 -6.289 1 98.88 342 LEU B O 1
ATOM 5394 N N . PRO B 1 343 ? 11.141 -26.391 -5.074 1 98.81 343 PRO B N 1
ATOM 5395 C CA . PRO B 1 343 ? 11.922 -25.172 -5.297 1 98.81 343 PRO B CA 1
ATOM 5396 C C . PRO B 1 343 ? 12.141 -24.875 -6.781 1 98.81 343 PRO B C 1
ATOM 5398 O O . PRO B 1 343 ? 12.406 -25.797 -7.562 1 98.81 343 PRO B O 1
ATOM 5401 N N . ILE B 1 344 ? 11.984 -23.656 -7.141 1 98.88 344 ILE B N 1
ATOM 5402 C CA . ILE B 1 344 ? 12.312 -23.281 -8.516 1 98.88 344 ILE B CA 1
ATOM 5403 C C . ILE B 1 344 ? 12.75 -21.828 -8.57 1 98.88 344 ILE B C 1
ATOM 5405 O O . ILE B 1 344 ? 12.023 -20.938 -8.117 1 98.88 344 ILE B O 1
ATOM 5409 N N . PHE B 1 345 ? 13.891 -21.562 -9.062 1 98.69 345 PHE B N 1
ATOM 5410 C CA . PHE B 1 345 ? 14.445 -20.234 -9.328 1 98.69 345 PHE B CA 1
ATOM 5411 C C . PHE B 1 345 ? 15.523 -20.312 -10.406 1 98.69 345 PHE B C 1
ATOM 5413 O O . PHE B 1 345 ? 16.078 -21.375 -10.664 1 98.69 345 PHE B O 1
ATOM 5420 N N . PRO B 1 346 ? 15.805 -19.203 -11.039 1 98.56 346 PRO B N 1
ATOM 5421 C CA . PRO B 1 346 ? 16.641 -19.219 -12.242 1 98.56 346 PRO B CA 1
ATOM 5422 C C . PRO B 1 346 ? 18.047 -19.734 -11.984 1 98.56 346 PRO B C 1
ATOM 5424 O O . PRO B 1 346 ? 18.656 -20.359 -12.859 1 98.56 346 PRO B O 1
ATOM 5427 N N . GLU B 1 347 ? 18.594 -19.562 -10.805 1 98.19 347 GLU B N 1
ATOM 5428 C CA . GLU B 1 347 ? 20 -19.828 -10.508 1 98.19 347 GLU B CA 1
ATOM 5429 C C . GLU B 1 347 ? 20.203 -21.25 -10.008 1 98.19 347 GLU B C 1
ATOM 5431 O O . GLU B 1 347 ? 21.328 -21.656 -9.703 1 98.19 347 GLU B O 1
ATOM 5436 N N . MET B 1 348 ? 19.141 -21.969 -9.93 1 98.38 348 MET B N 1
ATOM 5437 C CA . MET B 1 348 ? 19.234 -23.328 -9.406 1 98.38 348 MET B CA 1
ATOM 5438 C C . MET B 1 348 ? 20.172 -24.188 -10.25 1 98.38 348 MET B C 1
ATOM 5440 O O . MET B 1 348 ? 20.062 -24.188 -11.484 1 98.38 348 MET B O 1
ATOM 5444 N N . THR B 1 349 ? 21.078 -24.891 -9.633 1 98.06 349 THR B N 1
ATOM 5445 C CA . THR B 1 349 ? 22.047 -25.719 -10.336 1 98.06 349 THR B CA 1
ATOM 5446 C C . THR B 1 349 ? 21.469 -27.094 -10.633 1 98.06 349 THR B C 1
ATOM 5448 O O . THR B 1 349 ? 20.484 -27.516 -10.008 1 98.06 349 THR B O 1
ATOM 5451 N N . GLU B 1 350 ? 22.094 -27.703 -11.625 1 98.38 350 GLU B N 1
ATOM 5452 C CA . GLU B 1 350 ? 21.688 -29.078 -11.93 1 98.38 350 GLU B CA 1
ATOM 5453 C C . GLU B 1 350 ? 21.844 -29.984 -10.711 1 98.38 350 GLU B C 1
ATOM 5455 O O . GLU B 1 350 ? 21.016 -30.875 -10.484 1 98.38 350 GLU B O 1
ATOM 5460 N N . GLU B 1 351 ? 22.859 -29.781 -9.945 1 98.31 351 GLU B N 1
ATOM 5461 C CA . GLU B 1 351 ? 23.094 -30.562 -8.734 1 98.31 351 GLU B CA 1
ATOM 5462 C C . GLU B 1 351 ? 21.953 -30.391 -7.734 1 98.31 351 GLU B C 1
ATOM 5464 O O . GLU B 1 351 ? 21.5 -31.359 -7.125 1 98.31 351 GLU B O 1
ATOM 5469 N N . GLN B 1 352 ? 21.516 -29.188 -7.574 1 98.69 352 GLN B N 1
ATOM 5470 C CA . GLN B 1 352 ? 20.391 -28.922 -6.68 1 98.69 352 GLN B CA 1
ATOM 5471 C C . GLN B 1 352 ? 19.125 -29.609 -7.172 1 98.69 352 GLN B C 1
ATOM 5473 O O . GLN B 1 352 ? 18.375 -30.203 -6.383 1 98.69 352 GLN B O 1
ATOM 5478 N N . VAL B 1 353 ? 18.906 -29.547 -8.492 1 98.81 353 VAL B N 1
ATOM 5479 C CA . VAL B 1 353 ? 17.719 -30.156 -9.078 1 98.81 353 VAL B CA 1
ATOM 5480 C C . VAL B 1 353 ? 17.75 -31.656 -8.852 1 98.81 353 VAL B C 1
ATOM 5482 O O . VAL B 1 353 ? 16.75 -32.25 -8.414 1 98.81 353 VAL B O 1
ATOM 5485 N N . ARG B 1 354 ? 18.844 -32.281 -9.117 1 98.62 354 ARG B N 1
ATOM 5486 C CA . ARG B 1 354 ? 18.984 -33.719 -8.969 1 98.62 354 ARG B CA 1
ATOM 5487 C C . ARG B 1 354 ? 18.828 -34.125 -7.504 1 98.62 354 ARG B C 1
ATOM 5489 O O . ARG B 1 354 ? 18.266 -35.188 -7.207 1 98.62 354 ARG B O 1
ATOM 5496 N N . ARG B 1 355 ? 19.375 -33.281 -6.605 1 98.62 355 ARG B N 1
ATOM 5497 C CA . ARG B 1 355 ? 19.234 -33.531 -5.18 1 98.62 355 ARG B CA 1
ATOM 5498 C C . ARG B 1 355 ? 17.75 -33.562 -4.777 1 98.62 355 ARG B C 1
ATOM 5500 O O . ARG B 1 355 ? 17.312 -34.438 -4.043 1 98.62 355 ARG B O 1
ATOM 5507 N N . VAL B 1 356 ? 16.984 -32.594 -5.23 1 98.88 356 VAL B N 1
ATOM 5508 C CA . VAL B 1 356 ? 15.555 -32.531 -4.941 1 98.88 356 VAL B CA 1
ATOM 5509 C C . VAL B 1 356 ? 14.859 -33.781 -5.484 1 98.88 356 VAL B C 1
ATOM 5511 O O . VAL B 1 356 ? 14.094 -34.438 -4.773 1 98.88 356 VAL B O 1
ATOM 5514 N N . VAL B 1 357 ? 15.195 -34.156 -6.707 1 98.75 357 VAL B N 1
ATOM 5515 C CA . VAL B 1 357 ? 14.539 -35.25 -7.387 1 98.75 357 VAL B CA 1
ATOM 5516 C C . VAL B 1 357 ? 14.867 -36.562 -6.672 1 98.75 357 VAL B C 1
ATOM 5518 O O . VAL B 1 357 ? 14 -37.438 -6.512 1 98.75 357 VAL B O 1
ATOM 5521 N N . ASP B 1 358 ? 16.094 -36.688 -6.23 1 98.38 358 ASP B N 1
ATOM 5522 C CA . ASP B 1 358 ? 16.5 -37.875 -5.523 1 98.38 358 ASP B CA 1
ATOM 5523 C C . ASP B 1 358 ? 15.688 -38.094 -4.246 1 98.38 358 ASP B C 1
ATOM 5525 O O . ASP B 1 358 ? 15.266 -39.188 -3.936 1 98.38 358 ASP B O 1
ATOM 5529 N N . VAL B 1 359 ? 15.5 -37 -3.533 1 98.56 359 VAL B N 1
ATOM 5530 C CA . VAL B 1 359 ? 14.734 -37.062 -2.295 1 98.56 359 VAL B CA 1
ATOM 5531 C C . VAL B 1 359 ? 13.281 -37.406 -2.609 1 98.56 359 VAL B C 1
ATOM 5533 O O . VAL B 1 359 ? 12.664 -38.25 -1.926 1 98.56 359 VAL B O 1
ATOM 5536 N N . VAL B 1 360 ? 12.711 -36.844 -3.67 1 98.69 360 VAL B N 1
ATOM 5537 C CA . VAL B 1 360 ? 11.336 -37.094 -4.07 1 98.69 360 VAL B CA 1
ATOM 5538 C C . VAL B 1 360 ? 11.18 -38.562 -4.465 1 98.69 360 VAL B C 1
ATOM 5540 O O . VAL B 1 360 ? 10.25 -39.25 -4.004 1 98.69 360 VAL B O 1
ATOM 5543 N N . LYS B 1 361 ? 12.109 -39.094 -5.246 1 98.19 361 LYS B N 1
ATOM 5544 C CA . LYS B 1 361 ? 12.039 -40.469 -5.715 1 98.19 361 LYS B CA 1
ATOM 5545 C C . LYS B 1 361 ? 12.148 -41.438 -4.551 1 98.19 361 LYS B C 1
ATOM 5547 O O . LYS B 1 361 ? 11.453 -42.469 -4.531 1 98.19 361 LYS B O 1
ATOM 5552 N N . SER B 1 362 ? 12.984 -41.094 -3.658 1 97.44 362 SER B N 1
ATOM 5553 C CA . SER B 1 362 ? 13.141 -41.969 -2.49 1 97.44 362 SER B CA 1
ATOM 5554 C C . SER B 1 362 ? 11.852 -42.031 -1.681 1 97.44 362 SER B C 1
ATOM 5556 O O . SER B 1 362 ? 11.477 -43.094 -1.196 1 97.44 362 SER B O 1
ATOM 5558 N N . ALA B 1 363 ? 11.203 -40.875 -1.499 1 97.56 363 ALA B N 1
ATOM 5559 C CA . ALA B 1 363 ? 9.953 -40.844 -0.745 1 97.56 363 ALA B CA 1
ATOM 5560 C C . ALA B 1 363 ? 8.844 -41.594 -1.467 1 97.56 363 ALA B C 1
ATOM 5562 O O . ALA B 1 363 ? 7.961 -42.156 -0.829 1 97.56 363 ALA B O 1
ATOM 5563 N N . LEU B 1 364 ? 8.883 -41.625 -2.777 1 96.62 364 LEU B N 1
ATOM 5564 C CA . LEU B 1 364 ? 7.867 -42.312 -3.586 1 96.62 364 LEU B CA 1
ATOM 5565 C C . LEU B 1 364 ? 8.047 -43.812 -3.545 1 96.62 364 LEU B C 1
ATOM 5567 O O . LEU B 1 364 ? 7.086 -44.562 -3.744 1 96.62 364 LEU B O 1
ATOM 5571 N N . LYS B 1 365 ? 9.203 -44.312 -3.297 1 91.94 365 LYS B N 1
ATOM 5572 C CA . LYS B 1 365 ? 9.492 -45.75 -3.242 1 91.94 365 LYS B CA 1
ATOM 5573 C C . LYS B 1 365 ? 9.211 -46.312 -1.854 1 91.94 365 LYS B C 1
ATOM 5575 O O . LYS B 1 365 ? 9.039 -47.5 -1.694 1 91.94 365 LYS B O 1
ATOM 5580 N N . ALA B 1 366 ? 9.25 -45.531 -0.907 1 86.56 366 ALA B N 1
ATOM 5581 C CA . ALA B 1 366 ? 9.008 -45.969 0.462 1 86.56 366 ALA B CA 1
ATOM 5582 C C . ALA B 1 366 ? 7.527 -46.25 0.693 1 86.56 366 ALA B C 1
ATOM 5584 O O . ALA B 1 366 ? 6.664 -45.656 0.044 1 86.56 366 ALA B O 1
#

Radius of gyration: 26.72 Å; Cα contacts (8 Å, |Δi|>4): 1729; chains: 2; bounding box: 55×92×59 Å

Solvent-accessible surface area (backbone atoms only — not comparable to full-atom values): 36234 Å² total; per-residue (Å²): 115,78,41,55,46,57,58,62,54,65,55,43,63,74,46,35,70,61,46,55,53,45,41,56,52,48,60,69,67,59,50,30,70,77,16,69,41,31,54,49,32,23,52,52,49,12,60,74,49,68,38,76,35,36,44,57,14,35,19,30,48,50,11,42,30,42,47,41,48,46,70,64,51,31,67,75,29,26,34,37,29,51,30,63,57,68,64,52,66,54,39,24,37,45,73,39,47,22,41,70,40,72,35,45,30,32,78,65,63,52,18,54,30,60,90,54,47,68,82,68,60,51,96,44,46,48,30,39,37,53,41,18,45,47,2,34,58,45,64,57,69,60,44,50,52,52,25,62,74,69,72,34,46,35,37,33,40,24,46,36,17,70,86,13,26,44,89,82,44,28,65,35,55,80,38,64,25,10,15,26,24,15,38,53,81,30,77,59,36,27,68,26,66,18,17,27,31,26,24,71,44,68,69,52,46,50,40,38,55,20,31,29,47,46,15,26,89,44,94,86,43,32,63,40,88,36,35,89,29,51,31,36,20,60,42,22,40,42,37,49,61,49,57,77,42,42,68,60,42,36,52,26,18,38,52,50,50,51,49,51,40,61,72,39,57,89,65,73,47,42,58,71,56,81,86,74,68,39,40,58,34,38,45,45,47,49,28,38,30,95,52,50,68,52,30,48,52,43,28,50,75,54,42,28,45,65,47,60,86,47,66,53,36,45,54,66,25,64,56,33,27,75,84,34,62,86,69,81,45,66,42,37,55,52,45,24,75,22,39,34,26,48,50,50,38,44,82,64,46,72,67,57,51,51,52,53,50,49,43,44,52,53,37,64,72,99,114,78,41,56,45,57,60,62,55,65,55,42,65,75,46,36,68,63,45,54,51,44,42,55,52,48,60,70,66,58,50,29,72,78,16,70,41,32,54,48,30,22,52,51,49,12,62,73,49,67,38,78,34,35,44,56,14,36,20,31,48,49,10,42,29,43,46,41,48,46,69,66,50,31,68,75,29,26,34,37,30,51,31,63,57,69,64,51,66,54,41,23,36,46,73,39,46,23,41,68,40,73,34,46,31,33,76,64,64,52,18,52,31,61,90,52,46,68,84,68,61,52,97,44,47,49,31,40,37,52,42,17,46,47,2,34,58,46,64,55,69,59,44,50,51,50,25,61,75,69,72,33,45,36,38,31,39,24,46,34,19,70,87,14,26,45,88,82,46,29,65,37,55,81,38,66,26,10,14,26,24,16,39,52,79,29,76,60,36,27,68,27,64,17,16,27,31,25,24,71,44,68,68,50,46,51,40,37,57,20,31,29,48,47,14,26,89,45,92,88,42,30,63,41,88,36,37,87,30,53,31,36,20,61,42,22,40,43,39,49,60,49,58,76,41,42,68,60,41,34,50,26,19,37,52,49,50,50,50,50,42,63,71,40,58,89,65,74,48,42,60,69,55,81,86,75,66,38,40,57,35,40,45,45,46,48,28,38,30,96,51,48,69,53,29,50,52,45,29,49,77,55,42,30,43,63,48,60,87,48,67,54,38,43,54,66,25,63,57,32,27,78,84,33,60,88,68,81,43,65,41,38,54,52,46,26,75,22,40,34,26,48,52,47,38,44,80,63,45,71,67,57,52,51,52,53,49,51,44,43,52,52,36,63,71,100